Protein AF-A0A2A6CQA8-F1 (afdb_monomer_lite)

Secondary structure (DSSP, 8-state):
-HHHHHHHHHHHHHTT-S-GGG--HHHHHHHHHHHT-SS----GGGS-TTTSS-HHHHHHHHHH-HHHHHHHHHHHHHHHHHHTT--S----S-TTSSSTTS---HHHHHHHHHHHH--SS----SEEEEEE-GGGGG-TT---PPEEEEEEEEHHHHHHHHHHHHHTT-GGGPEEEEEETTEEEEEEEE-TT-HHHHHHHHHHHHHH-SEEEEEEEEE----S---HHHHHHHHTT-EEEEEEEEEEEE-HHHHHHHHHHHHHTT-SEEEEEEEEE--TTHHHHHHHHHHH-SEEEEEE---SS-TTS-EETTEES--HHHHHHHHHHTT--EEEEE-SS-GGGS-HHHHHHHHHH-TTSEEEE--TTT-----------------------GGG--TTTTS-HHHHHHHHHH-GGGHHHHHHH-HHHHHHHHHHHHH-TT---EEEEEEEE-SSTT-EEEEEEE-GGGHHHHHHHHHHTT-GGG------------------------

Foldseek 3Di:
DVVVVVVVVVVVVVVPDPCPPPDDPVNVVVVLVVQPPDPPDDDPVLDDPLLSDRLVVNLVVCQVFVPVLVVLVVLQPVVVVVVVPPPDDDDPDDPPPSPSSNDPDPSSVVSLLVSLQAQADDQFFAEWEKEFDPPCPVPVPPPFTKIKIKTKGFPRRVSSLCSLCVVLVNNVQWDWDDPDPGIIIIIHIAGLPDVVSLVVLLSVLSSSGQEYEEYEYADEDDPPDDCVVVNQVSNQNHAYQEYEYAYAEAEPVRLVCVLVSCQRNQYAEYEYAYQEYPDPCNLVSLLSVLQRYQYYEYAHDHNVDDLAFLDDHHDGPDLVLVSVLSSVVHNYQAYEYHDPSHLNVQDPVSVVSNVVRNVRGHYHYPPPVPPPDDDDDDDDDDDDDDDDDDDDDPVPDDPLLVDDLVVLLVVCVVQVVCLVVQLVVDVSSVVSSLVSLPPCPVDPQFPDWDWDCDPPNVDIDIDTHGPPSNVVSVCSNCVVVVNNVVDDDDDDDDDDDDDDDDDDDDDDDD

pLDDT: mean 76.75, std 21.61, range [23.52, 98.44]

Organism: Pristionchus pacificus (NCBI:txid54126)

Structure (mmCIF, N/CA/C/O backbone):
data_AF-A0A2A6CQA8-F1
#
_entry.id   AF-A0A2A6CQA8-F1
#
loop_
_atom_site.group_PDB
_atom_site.id
_atom_site.type_symbol
_atom_site.label_atom_id
_atom_site.label_alt_id
_atom_site.label_comp_id
_atom_site.label_asym_id
_atom_site.label_entity_id
_atom_site.label_seq_id
_atom_site.pdbx_PDB_ins_code
_atom_site.Cartn_x
_atom_site.Cartn_y
_atom_site.Cartn_z
_atom_site.occupancy
_atom_site.B_iso_or_equiv
_atom_site.auth_seq_id
_atom_site.auth_comp_id
_atom_site.auth_asym_id
_atom_site.auth_atom_id
_atom_site.pdbx_PDB_model_num
ATOM 1 N N . MET A 1 1 ? -13.234 -25.924 26.953 1.00 39.94 1 MET A N 1
ATOM 2 C CA . MET A 1 1 ? -13.597 -26.289 25.564 1.00 39.94 1 MET A CA 1
ATOM 3 C C . MET A 1 1 ? -15.051 -26.741 25.477 1.00 39.94 1 MET A C 1
ATOM 5 O O . MET A 1 1 ? -15.710 -26.352 24.525 1.00 39.94 1 MET A O 1
ATOM 9 N N . ASP A 1 2 ? -15.582 -27.436 26.488 1.00 38.88 2 ASP A N 1
ATOM 10 C CA . ASP A 1 2 ? -16.982 -27.899 26.494 1.00 38.88 2 ASP A CA 1
ATOM 11 C C . ASP A 1 2 ? -18.029 -26.767 26.509 1.00 38.88 2 ASP A C 1
ATOM 13 O O . ASP A 1 2 ? -19.050 -26.869 25.833 1.00 38.88 2 ASP A O 1
ATOM 17 N N . GLU A 1 3 ? -17.750 -25.629 27.155 1.00 38.41 3 GLU A N 1
ATOM 18 C CA . GLU A 1 3 ? -18.665 -24.470 27.171 1.00 38.41 3 GLU A CA 1
ATOM 19 C C . GLU A 1 3 ? -18.821 -23.777 25.807 1.00 38.41 3 GLU A C 1
ATOM 21 O O . GLU A 1 3 ? -19.902 -23.293 25.483 1.00 38.41 3 GLU A O 1
ATOM 26 N N . LEU A 1 4 ? -17.778 -23.777 24.969 1.00 36.72 4 LEU A N 1
ATOM 27 C CA . LEU A 1 4 ? -17.841 -23.182 23.628 1.00 36.72 4 LEU A CA 1
ATOM 28 C C . LEU A 1 4 ? -18.684 -24.043 22.674 1.00 36.72 4 LEU A C 1
ATOM 30 O O . LEU A 1 4 ? -19.458 -23.503 21.889 1.00 36.72 4 LEU A O 1
ATOM 34 N N . SER A 1 5 ? -18.629 -25.374 22.816 1.00 42.19 5 SER A N 1
ATOM 35 C CA . SER A 1 5 ? -19.478 -26.297 22.044 1.00 42.19 5 SER A CA 1
ATOM 36 C C . SER A 1 5 ? -20.974 -26.137 22.360 1.00 42.19 5 SER A C 1
ATOM 38 O O . SER A 1 5 ? -21.827 -26.300 21.486 1.00 42.19 5 SER A O 1
ATOM 40 N N . SER A 1 6 ? -21.298 -25.735 23.596 1.00 50.38 6 SER A N 1
ATOM 41 C CA . SER A 1 6 ? -22.670 -25.448 24.018 1.00 50.38 6 SER A CA 1
ATOM 42 C C . SER A 1 6 ? -23.219 -24.161 23.398 1.00 50.38 6 SER A C 1
ATOM 44 O O . SER A 1 6 ? -24.429 -24.061 23.205 1.00 50.38 6 SER A O 1
ATOM 46 N N . ILE A 1 7 ? -22.359 -23.184 23.097 1.00 44.69 7 ILE A N 1
ATOM 47 C CA . ILE A 1 7 ? -22.753 -21.896 22.513 1.00 44.69 7 ILE A CA 1
ATOM 48 C C . ILE A 1 7 ? -23.014 -22.049 21.008 1.00 44.69 7 ILE A C 1
ATOM 50 O O . ILE A 1 7 ? -24.031 -21.561 20.517 1.00 44.69 7 ILE A O 1
ATOM 54 N N . ASP A 1 8 ? -22.176 -22.801 20.289 1.00 46.06 8 ASP A N 1
ATOM 55 C CA . ASP A 1 8 ? -22.366 -23.055 18.850 1.00 46.06 8 ASP A CA 1
ATOM 56 C C . ASP A 1 8 ? -23.625 -23.892 18.555 1.00 46.06 8 ASP A C 1
ATOM 58 O O . ASP A 1 8 ? -24.357 -23.612 17.602 1.00 46.06 8 ASP A O 1
ATOM 62 N N . SER A 1 9 ? -23.939 -24.862 19.421 1.00 52.47 9 SER A N 1
ATOM 63 C CA . SER A 1 9 ? -25.196 -25.630 19.381 1.00 52.47 9 SER A CA 1
ATOM 64 C C . SER A 1 9 ? -26.436 -24.731 19.539 1.00 52.47 9 SER A C 1
ATOM 66 O O . SER A 1 9 ? -27.427 -24.882 18.822 1.00 52.47 9 SER A O 1
ATOM 68 N N . LEU A 1 10 ? -26.362 -23.725 20.418 1.00 49.38 10 LEU A N 1
ATOM 69 C CA . LEU A 1 10 ? -27.436 -22.750 20.638 1.00 49.38 10 LEU A CA 1
ATOM 70 C C . LEU A 1 10 ? -27.612 -21.790 19.452 1.00 49.38 10 LEU A C 1
ATOM 72 O O . LEU A 1 10 ? -28.743 -21.473 19.084 1.00 49.38 10 LEU A O 1
ATOM 76 N N . PHE A 1 11 ? -26.525 -21.370 18.801 1.00 46.81 11 PHE A N 1
ATOM 77 C CA . PHE A 1 11 ? -26.612 -20.568 17.575 1.00 46.81 11 PHE A CA 1
ATOM 78 C C . PHE A 1 11 ? -27.199 -21.356 16.397 1.00 46.81 11 PHE A C 1
ATOM 80 O O . PHE A 1 11 ? -27.962 -20.791 15.611 1.00 46.81 11 PHE A O 1
ATOM 87 N N . GLN A 1 12 ? -26.929 -22.662 16.305 1.00 50.53 12 GLN A N 1
ATOM 88 C CA . GLN A 1 12 ? -27.615 -23.537 15.349 1.00 50.53 12 GLN A CA 1
ATOM 89 C C . GLN A 1 12 ? -29.117 -23.646 15.635 1.00 50.53 12 GLN A C 1
ATOM 91 O O . GLN A 1 12 ? -29.908 -23.605 14.698 1.00 50.53 12 GLN A O 1
ATOM 96 N N . GLN A 1 13 ? -29.536 -23.706 16.901 1.00 48.47 13 GLN A N 1
ATOM 97 C CA . GLN A 1 13 ? -30.962 -23.712 17.257 1.00 48.47 13 GLN A CA 1
ATOM 98 C C . GLN A 1 13 ? -31.661 -22.380 16.931 1.00 48.47 13 GLN A C 1
ATOM 100 O O . GLN A 1 13 ? -32.796 -22.383 16.457 1.00 48.47 13 GLN A O 1
ATOM 105 N N . LEU A 1 14 ? -30.972 -21.247 17.103 1.00 42.44 14 LEU A N 1
ATOM 106 C CA . LEU A 1 14 ? -31.473 -19.916 16.730 1.00 42.44 14 LEU A CA 1
ATOM 107 C C . LEU A 1 14 ? -31.552 -19.707 15.208 1.00 42.44 14 LEU A C 1
ATOM 109 O O . LEU A 1 14 ? -32.386 -18.940 14.740 1.00 42.44 14 LEU A O 1
ATOM 113 N N . SER A 1 15 ? -30.719 -20.405 14.433 1.00 42.31 15 SER A N 1
ATOM 114 C CA . SER A 1 15 ? -30.709 -20.361 12.964 1.00 42.31 15 SER A CA 1
ATOM 115 C C . SER A 1 15 ? -31.852 -21.148 12.305 1.00 42.31 15 SER A C 1
ATOM 117 O O . SER A 1 15 ? -32.034 -21.025 11.095 1.00 42.31 15 SER A O 1
ATOM 119 N N . ILE A 1 16 ? -32.568 -21.993 13.053 1.00 40.50 16 ILE A N 1
ATOM 120 C CA . ILE A 1 16 ? -33.542 -22.954 12.501 1.00 40.50 16 ILE A CA 1
ATOM 121 C C . ILE A 1 16 ? -34.999 -22.539 12.800 1.00 40.50 16 ILE A C 1
ATOM 123 O O . ILE A 1 16 ? -35.928 -23.092 12.218 1.00 40.50 16 ILE A O 1
ATOM 127 N N . SER A 1 17 ? -35.230 -21.544 13.663 1.00 38.62 17 SER A N 1
ATOM 128 C CA . SER A 1 17 ? -36.579 -21.133 14.075 1.00 38.62 17 SER A CA 1
ATOM 129 C C . SER A 1 17 ? -36.979 -19.775 13.490 1.00 38.62 17 SER A C 1
ATOM 131 O O . SER A 1 17 ? -36.553 -18.738 13.993 1.00 38.62 17 SER A O 1
ATOM 133 N N . ASP A 1 18 ? -37.875 -19.779 12.498 1.00 37.19 18 ASP A N 1
ATOM 134 C CA . ASP A 1 18 ? -38.498 -18.571 11.919 1.00 37.19 18 ASP A CA 1
ATOM 135 C C . ASP A 1 18 ? -39.481 -17.854 12.876 1.00 37.19 18 ASP A C 1
ATOM 137 O O . ASP A 1 18 ? -39.986 -16.776 12.565 1.00 37.19 18 ASP A O 1
ATOM 141 N N . ASP A 1 19 ? -39.737 -18.408 14.067 1.00 45.69 19 ASP A N 1
ATOM 142 C CA . ASP A 1 19 ? -40.666 -17.853 15.058 1.00 45.69 19 ASP A CA 1
ATOM 143 C C . ASP A 1 19 ? -39.924 -17.229 16.255 1.00 45.69 19 ASP A C 1
ATOM 145 O O . ASP A 1 19 ? -39.766 -17.821 17.324 1.00 45.69 19 ASP A O 1
ATOM 149 N N . VAL A 1 20 ? -39.485 -15.978 16.091 1.00 43.28 20 VAL A N 1
ATOM 150 C CA . VAL A 1 20 ? -38.822 -15.175 17.146 1.00 43.28 20 VAL A CA 1
ATOM 151 C C . VAL A 1 20 ? -39.766 -14.859 18.325 1.00 43.28 20 VAL A C 1
ATOM 153 O O . VAL A 1 20 ? -39.314 -14.543 19.422 1.00 43.28 20 VAL A O 1
ATOM 156 N N . ASN A 1 21 ? -41.081 -15.022 18.155 1.00 42.75 21 ASN A N 1
ATOM 157 C CA . ASN A 1 21 ? -42.092 -14.676 19.163 1.00 42.75 21 ASN A CA 1
ATOM 158 C C . ASN A 1 21 ? -42.385 -15.778 20.205 1.00 42.75 21 ASN A C 1
ATOM 160 O O . ASN A 1 21 ? -43.303 -15.617 21.007 1.00 42.75 21 ASN A O 1
ATOM 164 N N . ARG A 1 22 ? -41.649 -16.901 20.208 1.00 43.47 22 ARG A N 1
ATOM 165 C CA . ARG A 1 22 ? -41.898 -18.039 21.123 1.00 43.47 22 ARG A CA 1
ATOM 166 C C . ARG A 1 22 ? -40.925 -18.187 22.292 1.00 43.47 22 ARG A C 1
ATOM 168 O O . ARG A 1 22 ? -41.110 -19.093 23.104 1.00 43.47 22 ARG A O 1
ATOM 175 N N . PHE A 1 23 ? -39.919 -17.331 22.418 1.00 47.62 23 PHE A N 1
ATOM 176 C CA . PHE A 1 23 ? -39.015 -17.409 23.565 1.00 47.62 23 PHE A CA 1
ATOM 177 C C . PHE A 1 23 ? -39.698 -16.851 24.818 1.00 47.62 23 PHE A C 1
ATOM 179 O O . PHE A 1 23 ? -40.187 -15.722 24.815 1.00 47.62 23 PHE A O 1
ATOM 186 N N . SER A 1 24 ? -39.752 -17.648 25.891 1.00 60.66 24 SER A N 1
ATOM 187 C CA . SER A 1 24 ? -40.191 -17.145 27.196 1.00 60.66 24 SER A CA 1
ATOM 188 C C . SER A 1 24 ? -39.195 -16.100 27.704 1.00 60.66 24 SER A C 1
ATOM 190 O O . SER A 1 24 ? -37.995 -16.219 27.432 1.00 60.66 24 SER A O 1
ATOM 192 N N . SER A 1 25 ? -39.677 -15.105 28.462 1.00 49.56 25 SER A N 1
ATOM 193 C CA . SER A 1 25 ? -38.822 -14.122 29.158 1.00 49.56 25 SER A CA 1
ATOM 194 C C . SER A 1 25 ? -37.666 -14.825 29.870 1.00 49.56 25 SER A C 1
ATOM 196 O O . SER A 1 25 ? -36.510 -14.489 29.647 1.00 49.56 25 SER A O 1
ATOM 198 N N . ASP A 1 26 ? -37.964 -15.926 30.563 1.00 55.84 26 ASP A N 1
ATOM 199 C CA . ASP A 1 26 ? -36.995 -16.721 31.323 1.00 55.84 26 ASP A CA 1
ATOM 200 C C . ASP A 1 26 ? -35.850 -17.299 30.477 1.00 55.84 26 ASP A C 1
ATOM 202 O O . ASP A 1 26 ? -34.753 -17.535 30.986 1.00 55.84 26 ASP A O 1
ATOM 206 N N . THR A 1 27 ? -36.082 -17.553 29.185 1.00 60.22 27 THR A N 1
ATOM 207 C CA . THR A 1 27 ? -35.050 -18.073 28.275 1.00 60.22 27 THR A CA 1
ATOM 208 C C . THR A 1 27 ? -34.099 -16.960 27.854 1.00 60.22 27 THR A C 1
ATOM 210 O O . THR A 1 27 ? -32.887 -17.167 27.826 1.00 60.22 27 THR A O 1
ATOM 213 N N . VAL A 1 28 ? -34.640 -15.771 27.576 1.00 52.31 28 VAL A N 1
ATOM 214 C CA . VAL A 1 28 ? -33.863 -14.564 27.260 1.00 52.31 28 VAL A CA 1
ATOM 215 C C . VAL A 1 28 ? -33.083 -14.100 28.491 1.00 52.31 28 VAL A C 1
ATOM 217 O O . VAL A 1 28 ? -31.894 -13.802 28.382 1.00 52.31 28 VAL A O 1
ATOM 220 N N . ASP A 1 29 ? -33.708 -14.144 29.666 1.00 51.31 29 ASP A N 1
ATOM 221 C CA . ASP A 1 29 ? -33.106 -13.768 30.943 1.00 51.31 29 ASP A CA 1
ATOM 222 C C . ASP A 1 29 ? -31.978 -14.734 31.342 1.00 51.31 29 ASP A C 1
ATOM 224 O O . ASP A 1 29 ? -30.896 -14.289 31.721 1.00 51.31 29 ASP A O 1
ATOM 228 N N . ASN A 1 30 ? -32.147 -16.048 31.139 1.00 53.75 30 ASN A N 1
ATOM 229 C CA . ASN A 1 30 ? -31.062 -17.022 31.325 1.00 53.75 30 ASN A CA 1
ATOM 230 C C . ASN A 1 30 ? -29.907 -16.835 30.328 1.00 53.75 30 ASN A C 1
ATOM 232 O O . ASN A 1 30 ? -28.746 -17.065 30.676 1.00 53.75 30 ASN A O 1
ATOM 236 N N . LEU A 1 31 ? -30.195 -16.432 29.086 1.00 48.69 31 LEU A N 1
ATOM 237 C CA . LEU A 1 31 ? -29.171 -16.169 28.069 1.00 48.69 31 LEU A CA 1
ATOM 238 C C . LEU A 1 31 ? -28.366 -14.913 28.415 1.00 48.69 31 LEU A C 1
ATOM 240 O O . LEU A 1 31 ? -27.138 -14.927 28.346 1.00 48.69 31 LEU A O 1
ATOM 244 N N . LEU A 1 32 ? -29.049 -13.857 28.861 1.00 46.47 32 LEU A N 1
ATOM 245 C CA . LEU A 1 32 ? -28.427 -12.638 29.369 1.00 46.47 32 LEU A CA 1
ATOM 246 C C . LEU A 1 32 ? -27.591 -12.926 30.617 1.00 46.47 32 LEU A C 1
ATOM 248 O O . LEU A 1 32 ? -26.454 -12.465 30.694 1.00 46.47 32 LEU A O 1
ATOM 252 N N . GLN A 1 33 ? -28.089 -13.746 31.545 1.00 49.69 33 GLN A N 1
ATOM 253 C CA . GLN A 1 33 ? -27.379 -14.136 32.766 1.00 49.69 33 GLN A CA 1
ATOM 254 C C . GLN A 1 33 ? -26.120 -14.969 32.475 1.00 49.69 33 GLN A C 1
ATOM 256 O O . GLN A 1 33 ? -25.087 -14.771 33.109 1.00 49.69 33 GLN A O 1
ATOM 261 N N . LYS A 1 34 ? -26.158 -15.850 31.464 1.00 52.88 34 LYS A N 1
ATOM 262 C CA . LYS A 1 34 ? -24.982 -16.623 31.023 1.00 52.88 34 LYS A CA 1
ATOM 263 C C . LYS A 1 34 ? -23.966 -15.787 30.237 1.00 52.88 34 LYS A C 1
ATOM 265 O O . LYS A 1 34 ? -22.772 -16.052 30.328 1.00 52.88 34 LYS A O 1
ATOM 270 N N . LEU A 1 35 ? -24.406 -14.764 29.501 1.00 44.44 35 LEU A N 1
ATOM 271 C CA . LEU A 1 35 ? -23.527 -13.840 28.765 1.00 44.44 35 LEU A CA 1
ATOM 272 C C . LEU A 1 35 ? -22.898 -12.745 29.652 1.00 44.44 35 LEU A C 1
ATOM 274 O O . LEU A 1 35 ? -21.938 -12.096 29.231 1.00 44.44 35 LEU A O 1
ATOM 278 N N . THR A 1 36 ? -23.414 -12.534 30.868 1.00 49.41 36 THR A N 1
ATOM 279 C CA . THR A 1 36 ? -22.987 -11.483 31.816 1.00 49.41 36 THR A CA 1
ATOM 280 C C . THR A 1 36 ? -22.108 -11.986 32.964 1.00 49.41 36 THR A C 1
ATOM 282 O O . THR A 1 36 ? -21.935 -11.272 33.947 1.00 49.41 36 THR A O 1
ATOM 285 N N . LEU A 1 37 ? -21.489 -13.167 32.845 1.00 41.88 37 LEU A N 1
ATOM 286 C CA . LEU A 1 37 ? -20.603 -13.725 33.876 1.00 41.88 37 LEU A CA 1
ATOM 287 C C . LEU A 1 37 ? -19.287 -12.928 34.020 1.00 41.88 37 LEU A C 1
ATOM 289 O O . LEU A 1 37 ? -18.235 -13.270 33.485 1.00 41.88 37 LEU A O 1
ATOM 293 N N . SER A 1 38 ? -19.379 -11.831 34.767 1.00 48.16 38 SER A N 1
ATOM 294 C CA . SER A 1 38 ? -18.327 -11.147 35.513 1.00 48.16 38 SER A CA 1
ATOM 295 C C . SER A 1 38 ? -18.998 -10.599 36.777 1.00 48.16 38 SER A C 1
ATOM 297 O O . SER A 1 38 ? -19.994 -9.889 36.672 1.00 48.16 38 SER A O 1
ATOM 299 N N . ASP A 1 39 ? -18.466 -10.954 37.950 1.00 42.34 39 ASP A N 1
ATOM 300 C CA . ASP A 1 39 ? -19.072 -10.860 39.297 1.00 42.34 39 ASP A CA 1
ATOM 301 C C . ASP A 1 39 ? -19.527 -9.465 39.803 1.00 42.34 39 ASP A C 1
ATOM 303 O O . ASP A 1 39 ? -19.935 -9.329 40.952 1.00 42.34 39 ASP A O 1
ATOM 307 N N . ASP A 1 40 ? -19.533 -8.427 38.966 1.00 48.75 40 ASP A N 1
ATOM 308 C CA . ASP A 1 40 ? -20.084 -7.101 39.279 1.00 48.75 40 ASP A CA 1
ATOM 309 C C . ASP A 1 40 ? -21.430 -6.905 38.552 1.00 48.75 40 ASP A C 1
ATOM 311 O O . ASP A 1 40 ? -21.583 -6.042 37.678 1.00 48.75 40 ASP A O 1
ATOM 315 N N . VAL A 1 41 ? -22.430 -7.732 38.877 1.00 48.28 41 VAL A N 1
ATOM 316 C CA . VAL A 1 41 ? -23.759 -7.640 38.252 1.00 48.28 41 VAL A CA 1
ATOM 317 C C . VAL A 1 41 ? -24.485 -6.398 38.771 1.00 48.28 41 VAL A C 1
ATOM 319 O O . VAL A 1 41 ? -25.086 -6.379 39.844 1.00 48.28 41 VAL A O 1
ATOM 322 N N . ARG A 1 42 ? -24.423 -5.327 37.978 1.00 59.00 42 ARG A N 1
ATOM 323 C CA . ARG A 1 42 ? -25.397 -4.234 38.032 1.00 59.00 42 ARG A CA 1
ATOM 324 C C . ARG A 1 42 ? -26.755 -4.758 37.580 1.00 59.00 42 ARG A C 1
ATOM 326 O O . ARG A 1 42 ? -26.820 -5.602 36.693 1.00 59.00 42 ARG A O 1
ATOM 333 N N . ASP A 1 43 ? -27.820 -4.188 38.135 1.00 74.75 43 ASP A N 1
ATOM 334 C CA . ASP A 1 43 ? -29.176 -4.326 37.604 1.00 74.75 43 ASP A CA 1
ATOM 335 C C . ASP A 1 43 ? -29.157 -4.101 36.070 1.00 74.75 43 ASP A C 1
ATOM 337 O O . ASP A 1 43 ? -28.719 -3.026 35.638 1.00 74.75 43 ASP A O 1
ATOM 341 N N . PRO A 1 44 ? -29.572 -5.081 35.240 1.00 69.44 44 PRO A N 1
ATOM 342 C CA . PRO A 1 44 ? -29.566 -4.977 33.778 1.00 69.44 44 PRO A CA 1
ATOM 343 C C . PRO A 1 44 ? -30.312 -3.748 33.256 1.00 69.44 44 PRO A C 1
ATOM 345 O O . PRO A 1 44 ? -29.947 -3.200 32.217 1.00 69.44 44 PRO A O 1
ATOM 348 N N . SER A 1 45 ? -31.306 -3.264 34.006 1.00 74.19 45 SER A N 1
ATOM 349 C CA . SER A 1 45 ? -32.059 -2.052 33.671 1.00 74.19 45 SER A CA 1
ATOM 350 C C . SER A 1 45 ? -31.222 -0.765 33.745 1.00 74.19 45 SER A C 1
ATOM 352 O O . SER A 1 45 ? -31.615 0.263 33.195 1.00 74.19 45 SER A O 1
ATOM 354 N N . SER A 1 46 ? -30.048 -0.816 34.385 1.00 75.00 46 SER A N 1
ATOM 355 C CA . SER A 1 46 ? -29.095 0.297 34.480 1.00 75.00 46 SER A CA 1
ATOM 356 C C . SER A 1 4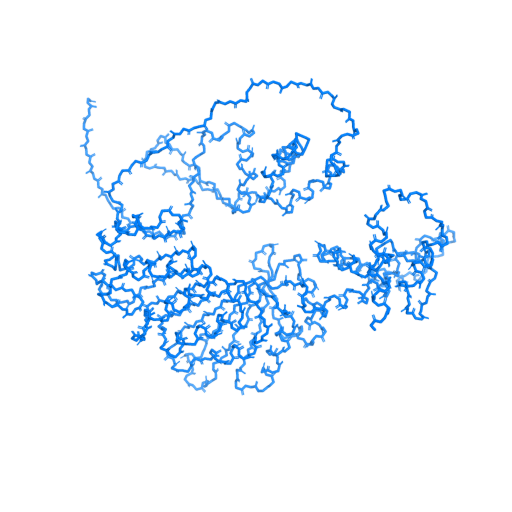6 ? -28.061 0.336 33.348 1.00 75.00 46 SER A C 1
ATOM 358 O O . SER A 1 46 ? -27.280 1.290 33.267 1.00 75.00 46 SER A O 1
ATOM 360 N N . LEU A 1 47 ? -28.021 -0.691 32.492 1.00 72.81 47 LEU A N 1
ATOM 361 C CA . LEU A 1 47 ? -27.120 -0.749 31.344 1.00 72.81 47 LEU A CA 1
ATOM 362 C C . LEU A 1 47 ? -27.697 0.047 30.175 1.00 72.81 47 LEU A C 1
ATOM 364 O O . LEU A 1 47 ? -28.903 0.064 29.929 1.00 72.81 47 LEU A O 1
ATOM 368 N N . SER A 1 48 ? -26.825 0.706 29.415 1.00 74.00 48 SER A N 1
ATOM 369 C CA . SER A 1 48 ? -27.267 1.332 28.169 1.00 74.00 48 SER A CA 1
ATOM 370 C C . SER A 1 48 ? -27.604 0.258 27.118 1.00 74.00 48 SER A C 1
ATOM 372 O O . SER A 1 48 ? -27.017 -0.824 27.142 1.00 74.00 48 SER A O 1
ATOM 374 N N . PRO A 1 49 ? -28.488 0.526 26.136 1.00 75.25 49 PRO A N 1
ATOM 375 C CA . PRO A 1 49 ? -28.844 -0.468 25.118 1.00 75.25 49 PRO A CA 1
ATOM 376 C C . PRO A 1 49 ? -27.646 -1.062 24.363 1.00 75.25 49 PRO A C 1
ATOM 378 O O . PRO A 1 49 ? -27.688 -2.217 23.957 1.00 75.25 49 PRO A O 1
ATOM 381 N N . ILE A 1 50 ? -26.553 -0.300 24.206 1.00 73.19 50 ILE A N 1
ATOM 382 C CA . ILE A 1 50 ? -25.328 -0.796 23.563 1.00 73.19 50 ILE A CA 1
ATOM 383 C C . ILE A 1 50 ? -24.532 -1.762 24.455 1.00 73.19 50 ILE A C 1
ATOM 385 O O . ILE A 1 50 ? -23.804 -2.603 23.946 1.00 73.19 50 ILE A O 1
ATOM 389 N N . GLU A 1 51 ? -24.664 -1.658 25.776 1.00 78.38 51 GLU A N 1
ATOM 390 C CA . GLU A 1 51 ? -24.007 -2.538 26.753 1.00 78.38 51 GLU A CA 1
ATOM 391 C C . GLU A 1 51 ? -24.728 -3.868 26.938 1.00 78.38 51 GLU A C 1
ATOM 393 O O . GLU A 1 51 ? -24.115 -4.825 27.404 1.00 78.38 51 GLU A O 1
ATOM 398 N N . LEU A 1 52 ? -26.003 -3.922 26.554 1.00 80.50 52 LEU A N 1
ATOM 399 C CA . LEU A 1 52 ? -26.783 -5.155 26.505 1.00 80.50 52 LEU A CA 1
ATOM 400 C C . LEU A 1 52 ? -26.407 -6.031 25.303 1.00 80.50 52 LEU A C 1
ATOM 402 O O . LEU A 1 52 ? -26.756 -7.210 25.272 1.00 80.50 52 LEU A O 1
ATOM 406 N N . PHE A 1 53 ? -25.699 -5.487 24.307 1.00 79.12 53 PHE A N 1
ATOM 407 C CA . PHE A 1 53 ? -25.254 -6.295 23.181 1.00 79.12 53 PHE A CA 1
ATOM 408 C C . PHE A 1 53 ? -24.172 -7.293 23.603 1.00 79.12 53 PHE A C 1
ATOM 410 O O . PHE A 1 53 ? -23.263 -6.935 24.362 1.00 79.12 53 PHE A O 1
ATOM 417 N N . PRO A 1 54 ? -24.176 -8.506 23.014 1.00 87.50 54 PRO A N 1
ATOM 418 C CA . PRO A 1 54 ? -23.036 -9.405 23.091 1.00 87.50 54 PRO A CA 1
ATOM 419 C C . PRO A 1 54 ? -21.740 -8.668 22.746 1.00 87.50 54 PRO A C 1
ATOM 421 O O . PRO A 1 54 ? -21.721 -7.747 21.917 1.00 87.50 54 PRO A O 1
ATOM 424 N N . ARG A 1 55 ? -20.648 -9.073 23.391 1.00 83.19 55 ARG A N 1
ATOM 425 C CA . ARG A 1 55 ? -19.322 -8.459 23.249 1.00 83.19 55 ARG A CA 1
ATOM 426 C C . ARG A 1 55 ? -18.937 -8.259 21.785 1.00 83.19 55 ARG A C 1
ATOM 428 O O . ARG A 1 55 ? -18.517 -7.173 21.395 1.00 83.19 55 ARG A O 1
ATOM 435 N N . GLU A 1 56 ? -19.114 -9.291 20.977 1.00 81.50 56 GLU A N 1
ATOM 436 C CA . GLU A 1 56 ? -18.715 -9.350 19.575 1.00 81.50 56 GLU A CA 1
ATOM 437 C C . GLU A 1 56 ? -19.535 -8.366 18.732 1.00 81.50 56 GLU A C 1
ATOM 439 O O . GLU A 1 56 ? -19.013 -7.723 17.819 1.00 81.50 56 GLU A O 1
ATOM 444 N N . LEU A 1 57 ? -20.820 -8.201 19.060 1.00 76.81 57 LEU A N 1
ATOM 445 C CA . LEU A 1 57 ? -21.693 -7.242 18.389 1.00 76.81 57 LEU A CA 1
ATOM 446 C C . LEU A 1 57 ? -21.347 -5.808 18.797 1.00 76.81 57 LEU A C 1
ATOM 448 O O . LEU A 1 57 ? -21.220 -4.941 17.931 1.00 76.81 57 LEU A O 1
ATOM 452 N N . SER A 1 58 ? -21.101 -5.579 20.089 1.00 80.44 58 SER A N 1
ATOM 453 C CA . SER A 1 58 ? -20.583 -4.303 20.591 1.00 80.44 58 SER A CA 1
ATOM 454 C C . SER A 1 58 ? -19.306 -3.910 19.850 1.00 80.44 58 SER A C 1
ATOM 456 O O . SER A 1 58 ? -19.176 -2.784 19.377 1.00 80.44 58 SER A O 1
ATOM 458 N N . TRP A 1 59 ? -18.380 -4.850 19.666 1.00 83.88 59 TRP A N 1
ATOM 459 C CA . TRP A 1 59 ? -17.145 -4.622 18.925 1.00 83.88 59 TRP A CA 1
ATOM 460 C C . TRP A 1 59 ? -17.373 -4.262 17.463 1.00 83.88 59 TRP A C 1
ATOM 462 O O . TRP A 1 59 ? -16.785 -3.290 16.993 1.00 83.88 59 TRP A O 1
ATOM 472 N N . LYS A 1 60 ? -18.256 -4.975 16.757 1.00 79.88 60 LYS A N 1
ATOM 473 C CA . LYS A 1 60 ? -18.619 -4.629 15.373 1.00 79.88 60 LYS A CA 1
ATOM 474 C C . LYS A 1 60 ? -19.203 -3.219 15.273 1.00 79.88 60 LYS A C 1
ATOM 476 O O . LYS A 1 60 ? -18.842 -2.477 14.363 1.00 79.88 60 LYS A O 1
ATOM 481 N N . ILE A 1 61 ? -20.040 -2.814 16.230 1.00 79.62 61 ILE A N 1
ATOM 482 C CA . ILE A 1 61 ? -20.595 -1.453 16.283 1.00 79.62 61 ILE A CA 1
ATOM 483 C C . ILE A 1 61 ? -19.477 -0.420 16.491 1.00 79.62 61 ILE A C 1
ATOM 485 O O . ILE A 1 61 ? -19.420 0.581 15.775 1.00 79.62 61 ILE A O 1
ATOM 489 N N . ILE A 1 62 ? -18.551 -0.674 17.422 1.00 80.56 62 ILE A N 1
ATOM 490 C CA . ILE A 1 62 ? -17.414 0.222 17.686 1.00 80.56 62 ILE A CA 1
ATOM 491 C C . ILE A 1 62 ? -16.488 0.323 16.468 1.00 80.56 62 ILE A C 1
ATOM 493 O O . ILE A 1 62 ? -16.028 1.415 16.141 1.00 80.56 62 ILE A O 1
ATOM 497 N N . GLN A 1 63 ? -16.239 -0.787 15.773 1.00 77.50 63 GLN A N 1
ATOM 498 C CA . GLN A 1 63 ? -15.463 -0.813 14.531 1.00 77.50 63 GLN A CA 1
ATOM 499 C C . GLN A 1 63 ? -16.118 0.020 13.429 1.00 77.50 63 GLN A C 1
ATOM 501 O O . GLN A 1 63 ? -15.420 0.709 12.683 1.00 77.50 63 GLN A O 1
ATOM 506 N N . PHE A 1 64 ? -17.447 -0.034 13.335 1.00 77.38 64 PHE A N 1
ATOM 507 C CA . PHE A 1 64 ? -18.203 0.678 12.314 1.00 77.38 64 PHE A CA 1
ATOM 508 C C . PHE A 1 64 ? -18.267 2.187 12.584 1.00 77.38 64 PHE A C 1
ATOM 510 O O . PHE A 1 64 ? -18.202 2.983 11.647 1.00 77.38 64 PHE A O 1
ATOM 517 N N . VAL A 1 65 ? -18.341 2.602 13.859 1.00 80.25 65 VAL A N 1
ATOM 518 C CA . VAL A 1 65 ? -18.473 4.022 14.239 1.00 80.25 65 VAL A CA 1
ATOM 519 C C . VAL A 1 65 ? -17.540 4.422 15.399 1.00 80.25 65 VAL A C 1
ATOM 521 O O . VAL A 1 65 ? -18.009 4.819 16.473 1.00 80.25 65 VAL A O 1
ATOM 524 N N . PRO A 1 66 ? -16.205 4.399 15.212 1.00 72.19 66 PRO A N 1
ATOM 525 C CA . PRO A 1 66 ? -15.266 4.583 16.322 1.00 72.19 66 PRO A CA 1
ATOM 526 C C . PRO A 1 66 ? -15.362 5.982 16.946 1.00 72.19 66 PRO A C 1
ATOM 528 O O . PRO A 1 66 ? -15.242 6.134 18.162 1.00 72.19 66 PRO A O 1
ATOM 531 N N . GLU A 1 67 ? -15.642 7.008 16.131 1.00 70.75 67 GLU A N 1
ATOM 532 C CA . GLU A 1 67 ? -15.857 8.381 16.604 1.00 70.75 67 GLU A CA 1
ATOM 533 C C . GLU A 1 67 ? -17.090 8.512 17.505 1.00 70.75 67 GLU A C 1
ATOM 535 O O . GLU A 1 67 ? -17.021 9.185 18.531 1.00 70.75 67 GLU A O 1
ATOM 540 N N . ALA A 1 68 ? -18.212 7.864 17.166 1.00 70.06 68 ALA A N 1
ATOM 541 C CA . ALA A 1 68 ? -19.430 7.950 17.976 1.00 70.06 68 ALA A CA 1
ATOM 542 C C . ALA A 1 68 ? -19.218 7.302 19.344 1.00 70.06 68 ALA A C 1
ATOM 544 O O . ALA A 1 68 ? -19.572 7.882 20.367 1.00 70.06 68 ALA A O 1
ATOM 545 N N . VAL A 1 69 ? -18.551 6.150 19.378 1.00 64.69 69 VAL A N 1
ATOM 546 C CA . VAL A 1 69 ? -18.246 5.450 20.629 1.00 64.69 69 VAL A CA 1
ATOM 547 C C . VAL A 1 69 ? -17.241 6.231 21.475 1.00 64.69 69 VAL A C 1
ATOM 549 O O . VAL A 1 69 ? -17.378 6.326 22.698 1.00 64.69 69 VAL A O 1
ATOM 552 N N . PHE A 1 70 ? -16.259 6.875 20.848 1.00 62.47 70 PHE A N 1
ATOM 553 C CA . PHE A 1 70 ? -15.357 7.757 21.576 1.00 62.47 70 PHE A CA 1
ATOM 554 C C . PHE A 1 70 ? -16.069 9.010 22.108 1.00 62.47 70 PHE A C 1
ATOM 556 O O . PHE A 1 70 ? -15.788 9.461 23.219 1.00 62.47 70 PHE A O 1
ATOM 563 N N . ASN A 1 71 ? -17.035 9.554 21.369 1.00 64.69 71 ASN A N 1
ATOM 564 C CA . ASN A 1 71 ? -17.861 10.658 21.850 1.00 64.69 71 ASN A CA 1
ATOM 565 C C . ASN A 1 71 ? -18.751 10.234 23.021 1.00 64.69 71 ASN A C 1
ATOM 567 O O . ASN A 1 71 ? -18.843 10.992 23.987 1.00 64.69 71 ASN A O 1
ATOM 571 N N . LEU A 1 72 ? -19.299 9.011 23.009 1.00 60.56 72 LEU A N 1
ATOM 572 C CA . LEU A 1 72 ? -19.995 8.443 24.169 1.00 60.56 72 LEU A CA 1
ATOM 573 C C . LEU A 1 72 ? -19.080 8.475 25.406 1.00 60.56 72 LEU A C 1
ATOM 575 O O . LEU A 1 72 ? -19.495 8.954 26.460 1.00 60.56 72 LEU A O 1
ATOM 579 N N . ARG A 1 73 ? -17.793 8.120 25.271 1.00 60.59 73 ARG A N 1
ATOM 580 C CA . ARG A 1 73 ? -16.794 8.227 26.358 1.00 60.59 73 ARG A CA 1
ATOM 581 C C . ARG A 1 73 ? -16.593 9.664 26.870 1.00 60.59 73 ARG A C 1
ATOM 583 O O . ARG A 1 73 ? -16.427 9.854 28.076 1.00 60.59 73 ARG A O 1
ATOM 590 N N . LEU A 1 74 ? -16.575 10.671 25.991 1.00 50.12 74 LEU A N 1
ATOM 591 C CA . LEU A 1 74 ? -16.280 12.068 26.355 1.00 50.12 74 LEU A CA 1
ATOM 592 C C . LEU A 1 74 ? -17.403 12.764 27.138 1.00 50.12 74 LEU A C 1
ATOM 594 O O . LEU A 1 74 ? -17.112 13.684 27.910 1.00 50.12 74 LEU A O 1
ATOM 598 N N . VAL A 1 75 ? -18.653 12.308 27.013 1.00 53.31 75 VAL A N 1
ATOM 599 C CA . VAL A 1 75 ? -19.801 12.858 27.765 1.00 53.31 75 VAL A CA 1
ATOM 600 C C . VAL A 1 75 ? -19.565 12.799 29.288 1.00 53.31 75 VAL A C 1
ATOM 602 O O . VAL A 1 75 ? -19.969 13.705 30.016 1.00 53.31 75 VAL A O 1
ATOM 605 N N . LYS A 1 76 ? -18.775 11.828 29.773 1.00 44.59 76 LYS A N 1
ATOM 606 C CA . LYS A 1 76 ? -18.403 11.665 31.192 1.00 44.59 76 LYS A CA 1
ATOM 607 C C . LYS A 1 76 ? -17.584 12.825 31.780 1.00 44.59 76 LYS A C 1
ATOM 609 O O . LYS A 1 76 ? -17.743 13.178 32.951 1.00 44.59 76 LYS A O 1
ATOM 614 N N . VAL A 1 77 ? -16.665 13.405 31.002 1.00 46.84 77 VAL A N 1
ATOM 615 C CA . VAL A 1 77 ? -15.651 14.337 31.538 1.00 46.84 77 VAL A CA 1
ATOM 616 C C . VAL A 1 77 ? -16.227 15.737 31.751 1.00 46.84 77 VAL A C 1
ATOM 618 O O . VAL A 1 77 ? -15.958 16.356 32.777 1.00 46.84 77 VAL A O 1
ATOM 621 N N . LYS A 1 78 ? -17.074 16.226 30.836 1.00 46.03 78 LYS A N 1
ATOM 622 C CA . LYS A 1 78 ? -17.639 17.583 30.940 1.00 46.03 78 LYS A CA 1
ATOM 623 C C . LYS A 1 78 ? -18.689 17.722 32.047 1.00 46.03 78 LYS A C 1
ATOM 625 O O . LYS A 1 78 ? -18.751 18.767 32.688 1.00 46.03 78 LYS A O 1
ATOM 630 N N . ILE A 1 79 ? -19.476 16.679 32.320 1.00 44.03 79 ILE A N 1
ATOM 631 C CA . ILE A 1 79 ? -20.551 16.756 33.323 1.00 44.03 79 ILE A CA 1
ATOM 632 C C . ILE A 1 79 ? -19.984 16.724 34.755 1.00 44.03 79 ILE A C 1
ATOM 634 O O . ILE A 1 79 ? -20.428 17.485 35.611 1.00 44.03 79 ILE A O 1
ATOM 638 N N . SER A 1 80 ? -18.922 15.947 35.007 1.00 44.22 80 SER A N 1
ATOM 639 C CA . SER A 1 80 ? -18.254 15.916 36.323 1.00 44.22 80 SER A CA 1
ATOM 640 C C . SER A 1 80 ? -17.552 17.233 36.699 1.00 44.22 80 SER A C 1
ATOM 642 O O . SER A 1 80 ? -17.475 17.569 37.883 1.00 44.22 80 SER A O 1
ATOM 644 N N . GLN A 1 81 ? -17.089 18.016 35.715 1.00 45.91 81 GLN A N 1
ATOM 645 C CA . GLN A 1 81 ? -16.576 19.374 35.939 1.00 45.91 81 GLN A CA 1
ATOM 646 C C . GLN A 1 81 ? -17.706 20.365 36.264 1.00 45.91 81 GLN A C 1
ATOM 648 O O . GLN A 1 81 ? -17.550 21.191 37.161 1.00 45.91 81 GLN A O 1
ATOM 653 N N . TYR A 1 82 ? -18.868 20.227 35.618 1.00 45.47 82 TYR A N 1
ATOM 654 C CA . TYR A 1 82 ? -20.051 21.050 35.896 1.00 45.47 82 TYR A CA 1
ATOM 655 C C . TYR A 1 82 ? -20.623 20.818 37.305 1.00 45.47 82 TYR A C 1
ATOM 657 O O . TYR A 1 82 ? -20.959 21.780 37.997 1.00 45.47 82 TYR A O 1
ATOM 665 N N . SER A 1 83 ? -20.665 19.569 37.785 1.00 49.91 83 SER A N 1
ATOM 666 C CA . SER A 1 83 ? -21.149 19.258 39.141 1.00 49.91 83 SER A CA 1
ATOM 667 C C . SER A 1 83 ? -20.251 19.809 40.255 1.00 49.91 83 SER A C 1
ATOM 669 O O . SER A 1 83 ? -20.735 20.069 41.353 1.00 49.91 83 SER A O 1
ATOM 671 N N . ARG A 1 84 ? -18.959 20.061 39.994 1.00 50.97 84 ARG A N 1
ATOM 672 C CA . ARG A 1 84 ? -18.050 20.681 40.979 1.00 50.97 84 ARG A CA 1
ATOM 673 C C . ARG A 1 84 ? -18.189 22.202 41.084 1.00 50.97 84 ARG A C 1
ATOM 675 O O . ARG A 1 84 ? -17.687 22.770 42.048 1.00 50.97 84 ARG A O 1
ATOM 682 N N . HIS A 1 85 ? -18.849 22.865 40.135 1.00 50.50 85 HIS A N 1
ATOM 683 C CA . HIS A 1 85 ? -19.063 24.321 40.158 1.00 50.50 85 HIS A CA 1
ATOM 684 C C . HIS A 1 85 ? -20.481 24.732 40.578 1.00 50.50 85 HIS A C 1
ATOM 686 O O . HIS A 1 85 ? -20.762 25.919 40.701 1.00 50.50 85 HIS A O 1
ATOM 692 N N . LYS A 1 86 ? -21.362 23.773 40.891 1.00 49.25 86 LYS A N 1
ATOM 693 C CA . LYS A 1 86 ? -22.711 24.022 41.425 1.00 49.25 86 LYS A CA 1
ATOM 694 C C . LYS A 1 86 ? -22.781 23.805 42.946 1.00 49.25 86 LYS A C 1
ATOM 696 O O . LYS A 1 86 ? -23.626 23.076 43.449 1.00 49.25 86 LYS A O 1
ATOM 701 N N . LYS A 1 87 ? -21.898 24.456 43.705 1.00 49.69 87 LYS A N 1
ATOM 702 C CA . LYS A 1 87 ? -22.132 24.715 45.137 1.00 49.69 87 LYS A CA 1
ATOM 703 C C . LYS A 1 87 ? -22.794 26.092 45.259 1.00 49.69 87 LYS A C 1
ATOM 705 O O . LYS A 1 87 ? -22.052 27.056 45.363 1.00 49.69 87 LYS A O 1
ATOM 710 N N . SER A 1 88 ? -24.134 26.162 45.191 1.00 46.50 88 SER A N 1
ATOM 711 C CA . SER A 1 88 ? -24.997 27.206 45.822 1.00 46.50 88 SER A CA 1
ATOM 712 C C . SER A 1 88 ? -26.347 27.498 45.130 1.00 46.50 88 SER A C 1
ATOM 714 O O . SER A 1 88 ? -26.889 28.584 45.311 1.00 46.50 88 SER A O 1
ATOM 716 N N . VAL A 1 89 ? -26.954 26.577 44.370 1.00 41.06 89 VAL A N 1
ATOM 717 C CA . VAL A 1 89 ? -28.337 26.806 43.900 1.00 41.06 89 VAL A CA 1
ATOM 718 C C . VAL A 1 89 ? -29.245 25.692 44.391 1.00 41.06 89 VAL A C 1
ATOM 720 O O . VAL A 1 89 ? -29.262 24.592 43.842 1.00 41.06 89 VAL A O 1
ATOM 723 N N . THR A 1 90 ? -29.980 26.002 45.454 1.00 45.25 90 THR A N 1
ATOM 724 C CA . THR A 1 90 ? -31.070 25.207 46.015 1.00 45.25 90 THR A CA 1
ATOM 725 C C . THR A 1 90 ? -32.234 25.232 45.023 1.00 45.25 90 THR A C 1
ATOM 727 O O . THR A 1 90 ? -33.018 26.174 44.998 1.00 45.25 90 THR A O 1
ATOM 730 N N . ILE A 1 91 ? -32.320 24.226 44.153 1.00 40.38 91 ILE A N 1
ATOM 731 C CA . ILE A 1 91 ? -33.532 23.939 43.377 1.00 40.38 91 ILE A CA 1
ATOM 732 C C . ILE A 1 91 ? -34.041 22.598 43.882 1.00 40.38 91 ILE A C 1
ATOM 734 O O . ILE A 1 91 ? -33.555 21.544 43.478 1.00 40.38 91 ILE A O 1
ATOM 738 N N . SER A 1 92 ? -34.996 22.653 44.802 1.00 44.91 92 SER A N 1
ATOM 739 C CA . SER A 1 92 ? -35.833 21.515 45.150 1.00 44.91 92 SER A CA 1
ATOM 740 C C . SER A 1 92 ? -36.688 21.132 43.932 1.00 44.91 92 SER A C 1
ATOM 742 O O . SER A 1 92 ? -37.279 21.995 43.286 1.00 44.91 92 SER A O 1
ATOM 744 N N . ASN A 1 93 ? -36.746 19.826 43.643 1.00 43.44 93 ASN A N 1
ATOM 745 C CA . ASN A 1 93 ? -37.674 19.137 42.724 1.00 43.44 93 ASN A CA 1
ATOM 746 C C . ASN A 1 93 ? -37.250 18.871 41.259 1.00 43.44 93 ASN A C 1
ATOM 748 O O . ASN A 1 93 ? -38.100 18.844 40.375 1.00 43.44 93 ASN A O 1
ATOM 752 N N . SER A 1 94 ? -35.979 18.543 40.978 1.00 40.88 94 SER A N 1
ATOM 753 C CA . SER A 1 94 ? -35.596 17.916 39.683 1.00 40.88 94 SER A CA 1
ATOM 754 C C . SER A 1 94 ? -34.650 16.707 39.804 1.00 40.88 94 SER A C 1
ATOM 756 O O . SER A 1 94 ? -33.835 16.441 38.922 1.00 40.88 94 SER A O 1
ATOM 758 N N . GLU A 1 95 ? -34.740 15.951 40.900 1.00 44.34 95 GLU A N 1
ATOM 759 C CA . GLU A 1 95 ? -33.668 15.032 41.318 1.00 44.34 95 GLU A CA 1
ATOM 760 C C . GLU A 1 95 ? -33.459 13.747 40.496 1.00 44.34 95 GLU A C 1
ATOM 762 O O . GLU A 1 95 ? -32.409 13.136 40.657 1.00 44.34 95 GLU A O 1
ATOM 767 N N . ASN A 1 96 ? -34.322 13.346 39.553 1.00 46.38 96 ASN A N 1
ATOM 768 C CA . ASN A 1 96 ? -34.181 12.003 38.951 1.00 46.38 96 ASN A CA 1
ATOM 769 C C . ASN A 1 96 ? -33.777 11.914 37.472 1.00 46.38 96 ASN A C 1
ATOM 771 O O . ASN A 1 96 ? -33.445 10.823 37.017 1.00 46.38 96 ASN A O 1
ATOM 775 N N . PHE A 1 97 ? -33.687 13.018 36.725 1.00 41.50 97 PHE A N 1
ATOM 776 C CA . PHE A 1 97 ? -33.274 12.953 35.308 1.00 41.50 97 PHE A CA 1
ATOM 777 C C . PHE A 1 97 ? -31.784 13.250 35.057 1.00 41.50 97 PHE A C 1
ATOM 779 O O . PHE A 1 97 ? -31.268 12.966 33.978 1.00 41.50 97 PHE A O 1
ATOM 786 N N . GLY A 1 98 ? -31.058 13.776 36.051 1.00 41.16 98 GLY A N 1
ATOM 787 C CA . GLY A 1 98 ? -29.661 14.206 35.892 1.00 41.16 98 GLY A CA 1
ATOM 788 C C . GLY A 1 98 ? -28.595 13.118 36.071 1.00 41.16 98 GLY A C 1
ATOM 789 O O . GLY A 1 98 ? -27.469 13.301 35.612 1.00 41.16 98 GLY A O 1
ATOM 790 N N . ASN A 1 99 ? -28.921 11.986 36.707 1.00 40.81 99 ASN A N 1
ATOM 791 C CA . ASN A 1 99 ? -27.934 10.949 37.051 1.00 40.81 99 ASN A CA 1
ATOM 792 C C . ASN A 1 99 ? -27.818 9.803 36.033 1.00 40.81 99 ASN A C 1
ATOM 794 O O . ASN A 1 99 ? -26.804 9.106 36.030 1.00 40.81 99 ASN A O 1
ATOM 798 N N . TRP A 1 100 ? -28.790 9.631 35.132 1.00 42.19 100 TRP A N 1
ATOM 799 C CA . TRP A 1 100 ? -28.797 8.517 34.172 1.00 42.19 100 TRP A CA 1
ATOM 800 C C . TRP A 1 100 ? -27.725 8.630 33.074 1.00 42.19 100 TRP A C 1
ATOM 802 O O . TRP A 1 100 ? -27.257 7.622 32.559 1.00 42.19 100 TRP A O 1
ATOM 812 N N . TYR A 1 101 ? -27.255 9.839 32.755 1.00 39.00 101 TYR A N 1
ATOM 813 C CA . TYR A 1 101 ? -26.272 10.054 31.681 1.00 39.00 101 TYR A CA 1
ATOM 814 C C . TYR A 1 101 ? -24.801 10.065 32.148 1.00 39.00 101 TYR A C 1
ATOM 816 O O . TYR A 1 101 ? -23.891 10.109 31.320 1.00 39.00 101 TYR A O 1
ATOM 824 N N . ILE A 1 102 ? -24.533 10.044 33.463 1.00 41.25 102 ILE A N 1
ATOM 825 C CA . ILE A 1 102 ? -23.192 10.334 34.022 1.00 41.25 102 ILE A CA 1
ATOM 826 C C . ILE A 1 102 ? -22.313 9.084 34.172 1.00 41.25 102 ILE A C 1
ATOM 828 O O . ILE A 1 102 ? -21.086 9.180 34.282 1.00 41.25 102 ILE A O 1
ATOM 832 N N . GLN A 1 103 ? -22.891 7.893 34.081 1.00 48.12 103 GLN A N 1
ATOM 833 C CA . GLN A 1 103 ? -22.121 6.664 33.996 1.00 48.12 103 GLN A CA 1
ATOM 834 C C . GLN A 1 103 ? -22.154 6.148 32.565 1.00 48.12 103 GLN A C 1
ATOM 836 O O . GLN A 1 103 ? -22.888 5.219 32.263 1.00 48.12 103 GLN A O 1
ATOM 841 N N . THR A 1 104 ? -21.293 6.666 31.682 1.00 51.78 104 THR A N 1
ATOM 842 C CA . THR A 1 104 ? -20.814 5.752 30.637 1.00 51.78 104 THR A CA 1
ATOM 843 C C . THR A 1 104 ? -20.249 4.539 31.348 1.00 51.78 104 THR A C 1
ATOM 845 O O . THR A 1 104 ? -19.351 4.669 32.199 1.00 51.78 104 THR A O 1
ATOM 848 N N . SER A 1 105 ? -20.858 3.389 31.077 1.00 70.81 105 SER A N 1
ATOM 849 C CA . SER A 1 105 ? -20.615 2.193 31.850 1.00 70.81 105 SER A CA 1
ATOM 850 C C . SER A 1 105 ? -19.149 1.836 31.790 1.00 70.81 105 SER A C 1
ATOM 852 O O . SER A 1 105 ? -18.497 1.890 30.740 1.00 70.81 105 SER A O 1
ATOM 854 N N . ARG A 1 106 ? -18.619 1.457 32.952 1.00 77.69 106 ARG A N 1
ATOM 855 C CA . ARG A 1 106 ? -17.299 0.832 33.042 1.00 77.69 106 ARG A CA 1
ATOM 856 C C . ARG A 1 106 ? -17.194 -0.335 32.058 1.00 77.69 106 ARG A C 1
ATOM 858 O O . ARG A 1 106 ? -16.112 -0.542 31.521 1.00 77.69 106 ARG A O 1
ATOM 865 N N . LEU A 1 107 ? -18.314 -1.002 31.765 1.00 81.19 107 LEU A N 1
ATOM 866 C CA . LEU A 1 107 ? -18.399 -2.053 30.765 1.00 81.19 107 LEU A CA 1
ATOM 867 C C . LEU A 1 107 ? -18.061 -1.538 29.364 1.00 81.19 107 LEU A C 1
ATOM 869 O O . LEU A 1 107 ? -17.116 -2.039 28.768 1.00 81.19 107 LEU A O 1
ATOM 873 N N . LEU A 1 108 ? -18.743 -0.504 28.858 1.00 79.69 108 LEU A N 1
ATOM 874 C CA . LEU A 1 108 ? -18.456 0.040 27.524 1.00 79.69 108 LEU A CA 1
ATOM 875 C C . LEU A 1 108 ? -17.009 0.545 27.424 1.00 79.69 108 LEU A C 1
ATOM 877 O O . LEU A 1 108 ? -16.332 0.307 26.428 1.00 79.69 108 LEU A O 1
ATOM 881 N N . TYR A 1 109 ? -16.504 1.194 28.477 1.00 81.62 109 TYR A N 1
ATOM 882 C CA . TYR A 1 109 ? -15.099 1.600 28.541 1.00 81.62 109 TYR A CA 1
ATOM 883 C C . TYR A 1 109 ? -14.152 0.400 28.441 1.00 81.62 109 TYR A C 1
ATOM 885 O O . TYR A 1 109 ? -13.207 0.431 27.652 1.00 81.62 109 TYR A O 1
ATOM 893 N N . SER A 1 110 ? -14.416 -0.643 29.233 1.00 85.25 110 SER A N 1
ATOM 894 C CA . SER A 1 110 ? -13.641 -1.882 29.236 1.00 85.25 110 SER A CA 1
ATOM 895 C C . SER A 1 110 ? -13.669 -2.532 27.855 1.00 85.25 110 SER A C 1
ATOM 897 O O . SER A 1 110 ? -12.615 -2.817 27.308 1.00 85.25 110 SER A O 1
ATOM 899 N N . ARG A 1 111 ? -14.842 -2.621 27.214 1.00 85.62 111 ARG A N 1
ATOM 900 C CA . ARG A 1 111 ? -15.009 -3.172 25.860 1.00 85.62 111 ARG A CA 1
ATOM 901 C C . ARG A 1 111 ? -14.242 -2.392 24.800 1.00 85.62 111 ARG A C 1
ATOM 903 O O . ARG A 1 111 ? -13.645 -2.999 23.920 1.00 85.62 111 ARG A O 1
ATOM 910 N N . VAL A 1 112 ? -14.237 -1.060 24.873 1.00 85.88 112 VAL A N 1
ATOM 911 C CA . VAL A 1 112 ? -13.472 -0.216 23.941 1.00 85.88 112 VAL A CA 1
ATOM 912 C C . VAL A 1 112 ? -11.971 -0.363 24.170 1.00 85.88 112 VAL A C 1
ATOM 914 O O . VAL A 1 112 ? -11.217 -0.397 23.202 1.00 85.88 112 VAL A O 1
ATOM 917 N N . ALA A 1 113 ? -11.525 -0.449 25.425 1.00 86.12 113 ALA A N 1
ATOM 918 C CA . ALA A 1 113 ? -10.123 -0.702 25.746 1.00 86.12 113 ALA A CA 1
ATOM 919 C C . ALA A 1 113 ? -9.690 -2.101 25.285 1.00 86.12 113 ALA A C 1
ATOM 921 O O . ALA A 1 113 ? -8.642 -2.241 24.668 1.00 86.12 113 ALA A O 1
ATOM 922 N N . GLU A 1 114 ? -10.526 -3.110 25.506 1.00 88.75 114 GLU A N 1
ATOM 923 C CA . GLU A 1 114 ? -10.324 -4.486 25.061 1.00 88.75 114 GLU A CA 1
ATOM 924 C C . GLU A 1 114 ? -10.212 -4.564 23.533 1.00 88.75 114 GLU A C 1
ATOM 926 O O . GLU A 1 114 ? -9.239 -5.095 23.008 1.00 88.75 114 GLU A O 1
ATOM 931 N N . LEU A 1 115 ? -11.139 -3.925 22.814 1.00 86.94 115 LEU A N 1
ATOM 932 C CA . LEU A 1 115 ? -11.105 -3.826 21.355 1.00 86.94 115 LEU A CA 1
ATOM 933 C C . LEU A 1 115 ? -9.888 -3.043 20.848 1.00 86.94 115 LEU A C 1
ATOM 935 O O . LEU A 1 115 ? -9.306 -3.358 19.810 1.00 86.94 115 LEU A O 1
ATOM 939 N N . ALA A 1 116 ? -9.481 -2.000 21.575 1.00 86.75 116 ALA A N 1
ATOM 940 C CA . ALA A 1 116 ? -8.242 -1.306 21.273 1.00 86.75 116 ALA A CA 1
ATOM 941 C C . ALA A 1 116 ? -7.048 -2.254 21.421 1.00 86.75 116 ALA A C 1
ATOM 943 O O . ALA A 1 116 ? -6.122 -2.151 20.638 1.00 86.75 116 ALA A O 1
ATOM 944 N N . LEU A 1 117 ? -7.049 -3.204 22.346 1.00 87.50 117 LEU A N 1
ATOM 945 C CA . LEU A 1 117 ? -5.928 -4.133 22.513 1.00 87.50 117 LEU A CA 1
ATOM 946 C C . LEU A 1 117 ? -5.968 -5.328 21.567 1.00 87.50 117 LEU A C 1
ATOM 948 O O . LEU A 1 117 ? -4.935 -5.954 21.327 1.00 87.50 117 LEU A O 1
ATOM 952 N N . GLU A 1 118 ? -7.127 -5.617 20.988 1.00 86.69 118 GLU A N 1
ATOM 953 C CA . GLU A 1 118 ? -7.275 -6.712 20.047 1.00 86.69 118 GLU A CA 1
ATOM 954 C C . GLU A 1 118 ? -6.598 -6.392 18.704 1.00 86.69 118 GLU A C 1
ATOM 956 O O . GLU A 1 118 ? -7.015 -5.523 17.932 1.00 86.69 118 GLU A O 1
ATOM 961 N N . ARG A 1 119 ? -5.497 -7.093 18.419 1.00 76.38 119 ARG A N 1
ATOM 962 C CA . ARG A 1 119 ? -4.637 -6.801 17.260 1.00 76.38 119 ARG A CA 1
ATOM 963 C C . ARG A 1 119 ? -5.200 -7.306 15.936 1.00 76.38 119 ARG A C 1
ATOM 965 O O . ARG A 1 119 ? -4.783 -6.814 14.887 1.00 76.38 119 ARG A O 1
ATOM 972 N N . ASP A 1 120 ? -6.104 -8.274 15.985 1.00 77.75 120 ASP A N 1
ATOM 973 C CA . ASP A 1 120 ? -6.394 -9.158 14.853 1.00 77.75 120 ASP A CA 1
ATOM 974 C C . ASP A 1 120 ? -7.504 -8.610 13.958 1.00 77.75 120 ASP A C 1
ATOM 976 O O . ASP A 1 120 ? -7.520 -8.849 12.752 1.00 77.75 120 ASP A O 1
ATOM 980 N N . THR A 1 121 ? -8.426 -7.849 14.543 1.00 73.88 121 THR A N 1
ATOM 981 C CA . THR A 1 121 ? -9.722 -7.574 13.923 1.00 73.88 121 THR A CA 1
ATOM 982 C C . THR A 1 121 ? -9.772 -6.237 13.181 1.00 73.88 121 THR A C 1
ATOM 984 O O . THR A 1 121 ? -10.578 -6.084 12.265 1.00 73.88 121 THR A O 1
ATOM 987 N N . ILE A 1 122 ? -8.902 -5.268 13.509 1.00 85.56 122 ILE A N 1
ATOM 988 C CA . ILE A 1 122 ? -9.051 -3.882 13.029 1.00 85.56 122 ILE A CA 1
ATOM 989 C C . ILE A 1 122 ? -7.794 -3.343 12.352 1.00 85.56 122 ILE A C 1
ATOM 991 O O . ILE A 1 122 ? -6.772 -3.099 12.995 1.00 85.56 122 ILE A O 1
ATOM 995 N N . ARG A 1 123 ? -7.927 -3.011 11.061 1.00 93.50 123 ARG A N 1
ATOM 996 C CA . ARG A 1 123 ? -6.954 -2.196 10.321 1.00 93.50 123 ARG A CA 1
ATOM 997 C C . ARG A 1 123 ? -7.113 -0.723 10.699 1.00 93.50 123 ARG A C 1
ATOM 999 O O . ARG A 1 123 ? -8.001 -0.040 10.177 1.00 93.50 123 ARG A O 1
ATOM 1006 N N . LEU A 1 124 ? -6.273 -0.232 11.608 1.00 94.88 124 LEU A N 1
ATOM 1007 C CA . LEU A 1 124 ? -6.275 1.179 12.022 1.00 94.88 124 LEU A CA 1
ATOM 1008 C C . LEU A 1 124 ? -5.396 2.063 11.141 1.00 94.88 124 LEU A C 1
ATOM 1010 O O . LEU A 1 124 ? -5.750 3.213 10.893 1.00 94.88 124 LEU A O 1
ATOM 1014 N N . VAL A 1 125 ? -4.274 1.524 10.673 1.00 96.94 125 VAL A N 1
ATOM 1015 C CA . VAL A 1 125 ? -3.273 2.259 9.901 1.00 96.94 125 VAL A CA 1
ATOM 1016 C C . VAL A 1 125 ? -3.475 1.967 8.420 1.00 96.94 125 VAL A C 1
ATOM 1018 O O . VAL A 1 125 ? -3.384 0.817 7.986 1.00 96.94 125 VAL A O 1
ATOM 1021 N N . ASP A 1 126 ? -3.763 3.007 7.643 1.00 96.31 126 ASP A N 1
ATOM 1022 C CA . ASP A 1 126 ? -3.935 2.883 6.194 1.00 96.31 126 ASP A CA 1
ATOM 1023 C C . ASP A 1 126 ? -2.587 2.913 5.468 1.00 96.31 126 ASP A C 1
ATOM 1025 O O . ASP A 1 126 ? -2.417 2.207 4.478 1.00 96.31 126 ASP A O 1
ATOM 1029 N N . SER A 1 127 ? -1.610 3.671 5.971 1.00 97.44 127 SER A N 1
ATOM 1030 C CA . SER A 1 127 ? -0.247 3.663 5.434 1.00 97.44 127 SER A CA 1
ATOM 1031 C C . SER A 1 127 ? 0.785 3.778 6.546 1.00 97.44 127 SER A C 1
ATOM 1033 O O . SER A 1 127 ? 0.641 4.612 7.439 1.00 97.44 127 SER A O 1
ATOM 1035 N N . LEU A 1 128 ? 1.837 2.971 6.465 1.00 97.00 128 LEU A N 1
ATOM 1036 C CA . LEU A 1 128 ? 3.040 3.069 7.278 1.00 97.00 128 LEU A CA 1
ATOM 1037 C C . LEU A 1 128 ? 4.191 3.456 6.355 1.00 97.00 128 LEU A C 1
ATOM 1039 O O . LEU A 1 128 ? 4.600 2.664 5.521 1.00 97.00 128 LEU A O 1
ATOM 1043 N N . ASP A 1 129 ? 4.662 4.685 6.469 1.00 95.94 129 ASP A N 1
ATOM 1044 C CA . ASP A 1 129 ? 5.741 5.246 5.668 1.00 95.94 129 ASP A CA 1
ATOM 1045 C C . ASP A 1 129 ? 7.023 5.321 6.516 1.00 95.94 129 ASP A C 1
ATOM 1047 O O . ASP A 1 129 ? 7.026 5.889 7.607 1.00 95.94 129 ASP A O 1
ATOM 1051 N N . ILE A 1 130 ? 8.115 4.746 6.022 1.00 93.88 130 ILE A N 1
ATOM 1052 C CA . ILE A 1 130 ? 9.417 4.739 6.680 1.00 93.88 130 ILE A CA 1
ATOM 1053 C C . ILE A 1 130 ? 10.395 5.514 5.813 1.00 93.88 130 ILE A C 1
ATOM 1055 O O . ILE A 1 130 ? 10.732 5.117 4.699 1.00 93.88 130 ILE A O 1
ATOM 1059 N N . ASN A 1 131 ? 10.855 6.641 6.349 1.00 91.38 131 ASN A N 1
ATOM 1060 C CA . ASN A 1 131 ? 11.822 7.507 5.690 1.00 91.38 131 ASN A CA 1
ATOM 1061 C C . ASN A 1 131 ? 13.128 7.521 6.471 1.00 91.38 131 ASN A C 1
ATOM 1063 O O . ASN A 1 131 ? 13.134 7.840 7.661 1.00 91.38 131 ASN A O 1
ATOM 1067 N N . GLN A 1 132 ? 14.247 7.318 5.787 1.00 85.12 132 GLN A N 1
ATOM 1068 C CA . GLN A 1 132 ? 15.545 7.671 6.352 1.00 85.12 132 GLN A CA 1
ATOM 1069 C C . GLN A 1 132 ? 15.722 9.198 6.288 1.00 85.12 132 GLN A C 1
ATOM 1071 O O . GLN A 1 132 ? 15.564 9.815 5.229 1.00 85.12 132 GLN A O 1
ATOM 1076 N N . SER A 1 133 ? 15.989 9.840 7.429 1.00 77.06 133 SER A N 1
ATOM 1077 C CA . SER A 1 133 ? 16.100 11.300 7.506 1.00 77.06 133 SER A CA 1
ATOM 1078 C C . SER A 1 133 ? 17.282 11.821 6.682 1.00 77.06 133 SER A C 1
ATOM 1080 O O . SER A 1 133 ? 18.413 11.366 6.836 1.00 77.06 133 SER A O 1
ATOM 1082 N N . LYS A 1 134 ? 17.038 12.850 5.858 1.00 68.62 134 LYS A N 1
ATOM 1083 C CA . LYS A 1 134 ? 18.072 13.540 5.058 1.00 68.62 134 LYS A CA 1
ATOM 1084 C C . LYS A 1 134 ? 19.065 14.355 5.902 1.00 68.62 134 LYS A C 1
ATOM 1086 O O . LYS A 1 134 ? 20.051 14.849 5.368 1.00 68.62 134 LYS A O 1
ATOM 1091 N N . ILE A 1 135 ? 18.799 14.552 7.196 1.00 59.12 135 ILE A N 1
ATOM 1092 C CA . ILE A 1 135 ? 19.482 15.566 8.021 1.00 59.12 135 ILE A CA 1
ATOM 1093 C C . ILE A 1 135 ? 20.939 15.187 8.363 1.00 59.12 135 ILE A C 1
ATOM 1095 O O . ILE A 1 135 ? 21.718 16.061 8.732 1.00 59.12 135 ILE A O 1
ATOM 1099 N N . ALA A 1 136 ? 21.356 13.931 8.180 1.00 53.00 136 ALA A N 1
ATOM 1100 C CA . ALA A 1 136 ? 22.718 13.501 8.520 1.00 53.00 136 ALA A CA 1
ATOM 1101 C C . ALA A 1 136 ? 23.821 14.043 7.582 1.00 53.00 136 ALA A C 1
ATOM 1103 O O . ALA A 1 136 ? 24.993 13.968 7.920 1.00 53.00 136 ALA A O 1
ATOM 1104 N N . VAL A 1 137 ? 23.479 14.613 6.422 1.00 52.25 137 VAL A N 1
ATOM 1105 C CA . VAL A 1 137 ? 24.472 14.914 5.369 1.00 52.25 137 VAL A CA 1
ATOM 1106 C C . VAL A 1 137 ? 25.231 16.220 5.594 1.00 52.25 137 VAL A C 1
ATOM 1108 O O . VAL A 1 137 ? 26.347 16.372 5.119 1.00 52.25 137 VAL A O 1
ATOM 1111 N N . ALA A 1 138 ? 24.646 17.178 6.313 1.00 57.84 138 ALA A N 1
ATOM 1112 C CA . ALA A 1 138 ? 25.290 18.479 6.497 1.00 57.84 138 ALA A CA 1
ATOM 1113 C C . ALA A 1 138 ? 26.357 18.482 7.606 1.00 57.84 138 ALA A C 1
ATOM 1115 O O . ALA A 1 138 ? 27.133 19.425 7.685 1.00 57.84 138 ALA A O 1
ATOM 1116 N N . ASN A 1 139 ? 26.390 17.453 8.460 1.00 59.91 139 ASN A N 1
ATOM 1117 C CA . ASN A 1 139 ? 27.349 17.331 9.553 1.00 59.91 139 ASN A CA 1
ATOM 1118 C C . ASN A 1 139 ? 27.941 15.920 9.518 1.00 59.91 139 ASN A C 1
ATOM 1120 O O . ASN A 1 139 ? 27.352 15.003 10.093 1.00 59.91 139 ASN A O 1
ATOM 1124 N N . GLU A 1 140 ? 29.090 15.763 8.858 1.00 63.25 140 GLU A N 1
ATOM 1125 C CA . GLU A 1 140 ? 29.825 14.491 8.724 1.00 63.25 140 GLU A CA 1
ATOM 1126 C C . GLU A 1 140 ? 30.096 13.797 10.079 1.00 63.25 140 GLU A C 1
ATOM 1128 O O . GLU A 1 140 ? 30.268 12.582 10.134 1.00 63.25 140 GLU A O 1
ATOM 1133 N N . ASP A 1 141 ? 30.010 14.537 11.189 1.00 66.25 141 ASP A N 1
ATOM 1134 C CA . ASP A 1 141 ? 30.242 14.037 12.546 1.00 66.25 141 ASP A CA 1
ATOM 1135 C C . ASP A 1 141 ? 29.033 13.355 13.222 1.00 66.25 141 ASP A C 1
ATOM 1137 O O . ASP A 1 141 ? 29.192 12.715 14.264 1.00 66.25 141 ASP A O 1
ATOM 1141 N N . LYS A 1 142 ? 27.804 13.443 12.685 1.00 59.78 142 LYS A N 1
ATOM 1142 C CA . LYS A 1 142 ? 26.633 12.762 13.286 1.00 59.78 142 LYS A CA 1
ATOM 1143 C C . LYS A 1 142 ? 26.371 11.414 12.611 1.00 59.78 142 LYS A C 1
ATOM 1145 O O . LYS A 1 142 ? 25.473 11.275 11.788 1.00 59.78 142 LYS A O 1
ATOM 1150 N N . GLN A 1 143 ? 27.134 10.410 13.038 1.00 64.88 143 GLN A N 1
ATOM 1151 C CA . GLN A 1 143 ? 27.220 9.054 12.468 1.00 64.88 143 GLN A CA 1
ATOM 1152 C C . GLN A 1 143 ? 25.951 8.176 12.492 1.00 64.88 143 GLN A C 1
ATOM 1154 O O . GLN A 1 143 ? 25.998 7.060 11.982 1.00 64.88 143 GLN A O 1
ATOM 1159 N N . ASN A 1 144 ? 24.812 8.623 13.031 1.00 74.31 144 ASN A N 1
ATOM 1160 C CA . ASN A 1 144 ? 23.658 7.735 13.221 1.00 74.31 144 ASN A CA 1
ATOM 1161 C C . ASN A 1 144 ? 22.456 8.166 12.367 1.00 74.31 144 ASN A C 1
ATOM 1163 O O . ASN A 1 144 ? 21.831 9.187 12.679 1.00 74.31 144 ASN A O 1
ATOM 1167 N N . PRO A 1 145 ? 22.095 7.408 11.312 1.00 80.00 145 PRO A N 1
ATOM 1168 C CA . PRO A 1 145 ? 20.907 7.704 10.526 1.00 80.00 145 PRO A CA 1
ATOM 1169 C C . PRO A 1 145 ? 19.654 7.508 11.386 1.00 80.00 145 PRO A C 1
ATOM 1171 O O . PRO A 1 145 ? 19.401 6.422 11.902 1.00 80.00 145 PRO A O 1
ATOM 1174 N N . LEU A 1 146 ? 18.860 8.569 11.536 1.00 87.62 146 LEU A N 1
ATOM 1175 C CA . LEU A 1 146 ? 17.537 8.482 12.148 1.00 87.62 146 LEU A CA 1
ATOM 1176 C C . LEU A 1 146 ? 16.520 8.002 11.115 1.00 87.62 146 LEU A C 1
ATOM 1178 O O . LEU A 1 146 ? 16.425 8.548 10.011 1.00 87.62 146 LEU A O 1
ATOM 1182 N N . GLU A 1 147 ? 15.716 7.028 11.509 1.00 90.56 147 GLU A N 1
ATOM 1183 C CA . GLU A 1 147 ? 14.552 6.576 10.765 1.00 90.56 147 GLU A CA 1
ATOM 1184 C C . GLU A 1 147 ? 13.309 7.294 11.271 1.00 90.56 147 GLU A C 1
ATOM 1186 O O . GLU A 1 147 ? 13.099 7.456 12.470 1.00 90.56 147 GLU A O 1
ATOM 1191 N N . THR A 1 148 ? 12.467 7.755 10.355 1.00 93.00 148 THR A N 1
ATOM 1192 C CA . THR A 1 148 ? 11.183 8.372 10.679 1.00 93.00 148 THR A CA 1
ATOM 1193 C C . THR A 1 148 ? 10.061 7.459 10.220 1.00 93.00 148 THR A C 1
ATOM 1195 O O . THR A 1 148 ? 9.826 7.316 9.020 1.00 93.00 148 THR A O 1
ATOM 1198 N N . PHE A 1 149 ? 9.337 6.906 11.184 1.00 95.06 149 PHE A N 1
ATOM 1199 C CA . PHE A 1 149 ? 8.094 6.179 10.983 1.00 95.06 149 PHE A CA 1
ATOM 1200 C C . PHE A 1 149 ? 6.946 7.188 10.940 1.00 95.06 149 PHE A C 1
ATOM 1202 O O . PHE A 1 149 ? 6.699 7.915 11.905 1.00 95.06 149 PHE A O 1
ATOM 1209 N N . LYS A 1 150 ? 6.238 7.242 9.819 1.00 96.31 150 LYS A N 1
ATOM 1210 C CA . LYS A 1 150 ? 5.043 8.050 9.601 1.00 96.31 150 LYS A CA 1
ATOM 1211 C C . LYS A 1 150 ? 3.845 7.127 9.443 1.00 96.31 150 LYS A C 1
ATOM 1213 O O . LYS A 1 150 ? 3.805 6.296 8.546 1.00 96.31 150 LYS A O 1
ATOM 1218 N N . LEU A 1 151 ? 2.847 7.279 10.298 1.00 97.31 151 LEU A N 1
ATOM 1219 C CA . LEU A 1 151 ? 1.623 6.490 10.252 1.00 97.31 151 LEU A CA 1
ATOM 1220 C C . LEU A 1 151 ? 0.475 7.372 9.788 1.00 97.31 151 LEU A C 1
ATOM 1222 O O . LEU A 1 151 ? 0.192 8.395 10.409 1.00 97.31 151 LEU A O 1
ATOM 1226 N N . VAL A 1 152 ? -0.196 6.958 8.720 1.00 97.56 152 VAL A N 1
ATOM 1227 C CA . VAL A 1 152 ? -1.394 7.609 8.194 1.00 97.56 152 VAL A CA 1
ATOM 1228 C C . VAL A 1 152 ? -2.614 6.841 8.681 1.00 97.56 152 VAL A C 1
ATOM 1230 O O . VAL A 1 152 ? -2.803 5.664 8.365 1.00 97.56 152 VAL A O 1
ATOM 1233 N N . VA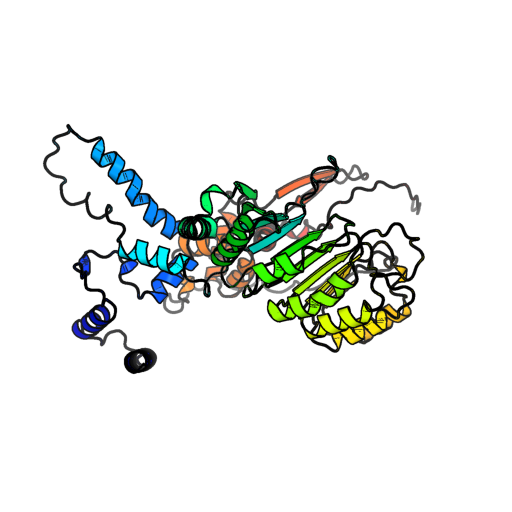L A 1 153 ? -3.442 7.521 9.468 1.00 97.00 153 VAL A N 1
ATOM 1234 C CA . VAL A 1 153 ? -4.606 6.947 10.142 1.00 97.00 153 VAL A CA 1
ATOM 1235 C C . VAL A 1 153 ? -5.849 7.743 9.752 1.00 97.00 153 VAL A C 1
ATOM 1237 O O . VAL A 1 153 ? -5.856 8.971 9.901 1.00 97.00 153 VAL A O 1
ATOM 1240 N N . PRO A 1 154 ? -6.929 7.088 9.294 1.00 95.38 154 PRO A N 1
ATOM 1241 C CA . PRO A 1 154 ? -8.204 7.752 9.069 1.00 95.38 154 PRO A CA 1
ATOM 1242 C C . PRO A 1 154 ? -8.679 8.496 10.304 1.00 95.38 154 PRO A C 1
ATOM 1244 O O . PRO A 1 154 ? -8.652 7.960 11.411 1.00 95.38 154 PRO A O 1
ATOM 1247 N N . LYS A 1 155 ? -9.189 9.710 10.107 1.00 92.94 155 LYS A N 1
ATOM 1248 C CA . LYS A 1 155 ? -9.796 10.518 11.168 1.00 92.94 155 LYS A CA 1
ATOM 1249 C C . LYS A 1 155 ? -10.854 9.724 11.942 1.00 92.94 155 LYS A C 1
ATOM 1251 O O . LYS A 1 155 ? -10.815 9.699 13.166 1.00 92.94 155 LYS A O 1
ATOM 1256 N N . SER A 1 156 ? -11.673 8.952 11.226 1.00 89.19 156 SER A N 1
ATOM 1257 C CA . SER A 1 156 ? -12.689 8.073 11.810 1.00 89.19 156 SER A CA 1
ATOM 1258 C C . SER A 1 156 ? -12.137 6.983 12.735 1.00 89.19 156 SER A C 1
ATOM 1260 O O . SER A 1 156 ? -12.882 6.466 13.559 1.00 89.19 156 SER A O 1
ATOM 1262 N N . LYS A 1 157 ? -10.851 6.628 12.621 1.00 92.69 157 LYS A N 1
ATOM 1263 C CA . LYS A 1 157 ? -10.173 5.578 13.402 1.00 92.69 157 LYS A CA 1
ATOM 1264 C C . LYS A 1 157 ? -9.147 6.131 14.395 1.00 92.69 157 LYS A C 1
ATOM 1266 O O . LYS A 1 157 ? -8.638 5.384 15.233 1.00 92.69 157 LYS A O 1
ATOM 1271 N N . SER A 1 158 ? -8.835 7.425 14.333 1.00 93.75 158 SER A N 1
ATOM 1272 C CA . SER A 1 158 ? -7.705 8.003 15.060 1.00 93.75 158 SER A CA 1
ATOM 1273 C C . SER A 1 158 ? -7.876 7.952 16.570 1.00 93.75 158 SER A C 1
ATOM 1275 O O . SER A 1 158 ? -6.914 7.709 17.283 1.00 93.75 158 SER A O 1
ATOM 1277 N N . SER A 1 159 ? -9.102 8.107 17.072 1.00 90.62 159 SER A N 1
ATOM 1278 C CA . SER A 1 159 ? -9.378 8.014 18.508 1.00 90.62 159 SER A CA 1
ATOM 1279 C C . SER A 1 159 ? -9.100 6.621 19.082 1.00 90.62 159 SER A C 1
ATOM 1281 O O . SER A 1 159 ? -8.623 6.502 20.211 1.00 90.62 159 SER A O 1
ATOM 1283 N N . LEU A 1 160 ? -9.369 5.564 18.307 1.00 91.19 160 LEU A N 1
ATOM 1284 C CA . LEU A 1 160 ? -9.070 4.187 18.702 1.00 91.19 160 LEU A CA 1
ATOM 1285 C C . LEU A 1 160 ? -7.561 3.914 18.635 1.00 91.19 160 LEU A C 1
ATOM 1287 O O . LEU A 1 160 ? -6.999 3.308 19.544 1.00 91.19 160 LEU A O 1
ATOM 1291 N N . PHE A 1 161 ? -6.888 4.437 17.608 1.00 94.56 161 PHE A N 1
ATOM 1292 C CA . PHE A 1 161 ? -5.432 4.368 17.499 1.00 94.56 161 PHE A CA 1
ATOM 1293 C C . PHE A 1 161 ? -4.723 5.108 18.646 1.00 94.56 161 PHE A C 1
ATOM 1295 O O . PHE A 1 161 ? -3.827 4.558 19.278 1.00 94.56 161 PHE A O 1
ATOM 1302 N N . GLU A 1 162 ? -5.172 6.311 19.005 1.00 94.19 162 GLU A N 1
ATOM 1303 C CA . GLU A 1 162 ? -4.652 7.066 20.153 1.00 94.19 162 GLU A CA 1
ATOM 1304 C C . GLU A 1 162 ? -4.862 6.329 21.480 1.00 94.19 162 GLU A C 1
ATOM 1306 O O . GLU A 1 162 ? -4.029 6.425 22.383 1.00 94.19 162 GLU A O 1
ATOM 1311 N N . LEU A 1 163 ? -5.943 5.555 21.607 1.00 91.06 163 LEU A N 1
ATOM 1312 C CA . LEU A 1 163 ? -6.152 4.702 22.773 1.00 91.06 163 LEU A CA 1
ATOM 1313 C C . LEU A 1 163 ? -5.113 3.574 22.852 1.00 91.06 163 LEU A C 1
ATOM 1315 O O . LEU A 1 163 ? -4.600 3.318 23.942 1.00 91.06 163 LEU A O 1
ATOM 1319 N N . ARG A 1 164 ? -4.740 2.964 21.716 1.00 93.81 164 ARG A N 1
ATOM 1320 C CA . ARG A 1 164 ? -3.623 2.000 21.653 1.00 93.81 164 ARG A CA 1
ATOM 1321 C C . ARG A 1 164 ? -2.306 2.652 22.047 1.00 93.81 164 ARG A C 1
ATOM 1323 O O . ARG A 1 164 ? -1.608 2.142 22.920 1.00 93.81 164 ARG A O 1
ATOM 1330 N N . LEU A 1 165 ? -2.005 3.819 21.478 1.00 93.88 165 LEU A N 1
ATOM 1331 C CA . LEU A 1 165 ? -0.786 4.566 21.796 1.00 93.88 165 LEU A CA 1
ATOM 1332 C C . LEU A 1 165 ? -0.679 4.889 23.291 1.00 93.88 165 LEU A C 1
ATOM 1334 O O . LEU A 1 165 ? 0.401 4.770 23.867 1.00 93.88 165 LEU A O 1
ATOM 1338 N N . LYS A 1 166 ? -1.793 5.271 23.927 1.00 92.50 166 LYS A N 1
ATOM 1339 C CA . LYS A 1 166 ? -1.872 5.496 25.378 1.00 92.50 166 LYS A CA 1
ATOM 1340 C C . LYS A 1 166 ? -1.551 4.238 26.163 1.00 92.50 166 LYS A C 1
ATOM 1342 O O . LYS A 1 166 ? -0.736 4.290 27.079 1.00 92.50 166 LYS A O 1
ATOM 1347 N N . HIS A 1 167 ? -2.170 3.122 25.794 1.00 91.06 167 HIS A N 1
ATOM 1348 C CA . HIS A 1 167 ? -1.973 1.858 26.490 1.00 91.06 167 HIS A CA 1
ATOM 1349 C C . HIS A 1 167 ? -0.524 1.359 26.395 1.00 91.06 167 HIS A C 1
ATOM 1351 O O . HIS A 1 167 ? 0.036 0.888 27.379 1.00 91.06 167 HIS A O 1
ATOM 1357 N N . HIS A 1 168 ? 0.118 1.532 25.239 1.00 92.12 168 HIS A N 1
ATOM 1358 C CA . HIS A 1 168 ? 1.522 1.165 25.029 1.00 92.12 168 HIS A CA 1
ATOM 1359 C C . HIS A 1 168 ? 2.525 2.266 25.426 1.00 92.12 168 HIS A C 1
ATOM 1361 O O . HIS A 1 168 ? 3.718 2.137 25.152 1.00 92.12 168 HIS A O 1
ATOM 1367 N N . LEU A 1 169 ? 2.070 3.337 26.091 1.00 92.19 169 LEU A N 1
ATOM 1368 C CA . LEU A 1 169 ? 2.902 4.440 26.595 1.00 92.19 169 LEU A CA 1
ATOM 1369 C C . LEU A 1 169 ? 3.718 5.167 25.505 1.00 92.19 169 LEU A C 1
ATOM 1371 O O . LEU A 1 169 ? 4.817 5.661 25.763 1.00 92.19 169 LEU A O 1
ATOM 1375 N N . LEU A 1 170 ? 3.182 5.258 24.284 1.00 89.62 170 LEU A N 1
ATOM 1376 C CA . LEU A 1 170 ? 3.829 5.919 23.145 1.00 89.62 170 LEU A CA 1
ATOM 1377 C C . LEU A 1 170 ? 3.332 7.343 22.870 1.00 89.62 170 LEU A C 1
ATOM 1379 O O . LEU A 1 170 ? 4.011 8.082 22.163 1.00 89.62 170 LEU A O 1
ATOM 1383 N N . GLU A 1 171 ? 2.192 7.758 23.430 1.00 82.88 171 GLU A N 1
ATOM 1384 C CA . GLU A 1 171 ? 1.523 9.024 23.071 1.00 82.88 171 GLU A CA 1
ATOM 1385 C C . GLU A 1 171 ? 2.438 10.260 23.157 1.00 82.88 171 GLU A C 1
ATOM 1387 O O . GLU A 1 171 ? 2.387 11.127 22.292 1.00 82.88 171 GLU A O 1
ATOM 1392 N N . ARG A 1 172 ? 3.327 10.325 24.156 1.00 84.81 172 ARG A N 1
ATOM 1393 C CA . ARG A 1 172 ? 4.229 11.475 24.360 1.00 84.81 172 ARG A CA 1
ATOM 1394 C C . ARG A 1 172 ? 5.332 11.596 23.303 1.00 84.81 172 ARG A C 1
ATOM 1396 O O . ARG A 1 172 ? 5.949 12.650 23.202 1.00 84.81 172 ARG A O 1
ATOM 1403 N N . ASN A 1 173 ? 5.581 10.533 22.541 1.00 84.31 173 ASN A N 1
ATOM 1404 C CA . ASN A 1 173 ? 6.680 10.455 21.579 1.00 84.31 173 ASN A CA 1
ATOM 1405 C C . ASN A 1 173 ? 6.228 10.695 20.133 1.00 84.31 173 ASN A C 1
ATOM 1407 O O . ASN A 1 173 ? 7.076 10.827 19.254 1.00 84.31 173 ASN A O 1
ATOM 1411 N N . LEU A 1 174 ? 4.916 10.734 19.873 1.00 90.00 174 LEU A N 1
ATOM 1412 C CA . LEU A 1 174 ? 4.376 10.875 18.523 1.00 90.00 174 LEU A CA 1
ATOM 1413 C C . LEU A 1 174 ? 3.887 12.298 18.272 1.00 90.00 174 LEU A C 1
ATOM 1415 O O . LEU A 1 174 ? 3.028 12.822 18.979 1.00 90.00 174 LEU A O 1
ATOM 1419 N N . LYS A 1 175 ? 4.396 12.911 17.202 1.00 91.62 175 LYS A N 1
ATOM 1420 C CA . LYS A 1 175 ? 3.865 14.185 16.705 1.00 91.62 175 LYS A CA 1
ATOM 1421 C C . LYS A 1 175 ? 2.663 13.889 15.818 1.00 91.62 175 LYS A C 1
ATOM 1423 O O . LYS A 1 175 ? 2.813 13.206 14.808 1.00 91.62 175 LYS A O 1
ATOM 1428 N N . ARG A 1 176 ? 1.492 14.407 16.188 1.00 95.31 176 ARG A N 1
ATOM 1429 C CA . ARG A 1 176 ? 0.265 14.309 15.390 1.00 95.31 176 ARG A CA 1
ATOM 1430 C C . ARG A 1 176 ? 0.083 15.560 14.537 1.00 95.31 176 ARG A C 1
ATOM 1432 O O . ARG A 1 176 ? 0.164 16.671 15.056 1.00 95.31 176 ARG A O 1
ATOM 1439 N N . ALA A 1 177 ? -0.243 15.379 13.263 1.00 96.06 177 ALA A N 1
ATOM 1440 C CA . ALA A 1 177 ? -0.603 16.456 12.349 1.00 96.06 177 ALA A CA 1
ATOM 1441 C C . ALA A 1 177 ? -1.802 16.053 11.469 1.00 96.06 177 ALA A C 1
ATOM 1443 O O . ALA A 1 177 ? -1.921 14.888 11.091 1.00 96.06 177 ALA A O 1
ATOM 1444 N N . PRO A 1 178 ? -2.722 16.972 11.133 1.00 95.31 178 PRO A N 1
ATOM 1445 C CA . PRO A 1 178 ? -3.708 16.722 10.083 1.00 95.31 178 PRO A CA 1
ATOM 1446 C C . PRO A 1 178 ? -3.011 16.690 8.712 1.00 95.31 178 PRO A C 1
ATOM 1448 O O . PRO A 1 178 ? -2.242 17.598 8.405 1.00 95.31 178 PRO A O 1
ATOM 1451 N N . LEU A 1 179 ? -3.278 15.666 7.893 1.00 90.81 179 LEU A N 1
ATOM 1452 C CA . LEU A 1 179 ? -2.670 15.515 6.560 1.00 90.81 179 LEU A CA 1
ATOM 1453 C C . LEU A 1 179 ? -3.604 16.033 5.458 1.00 90.81 179 LEU A C 1
ATOM 1455 O O . LEU A 1 179 ? -3.261 16.914 4.676 1.00 90.81 179 LEU A O 1
ATOM 1459 N N . ASP A 1 180 ? -4.827 15.517 5.446 1.00 84.62 180 ASP A N 1
ATOM 1460 C CA . ASP A 1 180 ? -5.967 16.076 4.734 1.00 84.62 180 ASP A CA 1
ATOM 1461 C C . ASP A 1 180 ? -7.168 16.025 5.690 1.00 84.62 180 ASP A C 1
ATOM 1463 O O . ASP A 1 180 ? -7.108 15.334 6.702 1.00 84.62 180 ASP A O 1
ATOM 1467 N N . GLY A 1 181 ? -8.261 16.754 5.448 1.00 86.62 18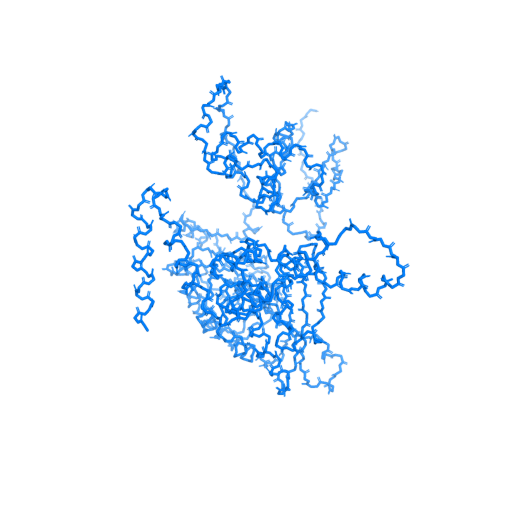1 GLY A N 1
ATOM 1468 C CA . GLY A 1 181 ? -9.390 16.825 6.399 1.00 86.62 181 GLY A CA 1
ATOM 1469 C C . GLY A 1 181 ? -10.008 15.476 6.834 1.00 86.62 181 GLY A C 1
ATOM 1470 O O . GLY A 1 181 ? -10.893 15.469 7.692 1.00 86.62 181 GLY A O 1
ATOM 1471 N N . THR A 1 182 ? -9.562 14.357 6.256 1.00 90.94 182 THR A N 1
ATOM 1472 C CA . THR A 1 182 ? -9.979 12.985 6.549 1.00 90.94 182 THR A CA 1
ATOM 1473 C C . THR A 1 182 ? -8.886 12.095 7.153 1.00 90.94 182 THR A C 1
ATOM 1475 O O . THR A 1 182 ? -9.214 10.992 7.589 1.00 90.94 182 THR A O 1
ATOM 1478 N N . LEU A 1 183 ? -7.630 12.541 7.232 1.00 94.44 183 LEU A N 1
ATOM 1479 C CA . LEU A 1 183 ? -6.479 11.742 7.662 1.00 94.44 183 LEU A CA 1
ATOM 1480 C C . LEU A 1 183 ? -5.634 12.475 8.715 1.00 94.44 183 LEU A C 1
ATOM 1482 O O . LEU A 1 183 ? -5.392 13.681 8.623 1.00 94.44 183 LEU A O 1
ATOM 1486 N N . PHE A 1 184 ? -5.121 11.719 9.682 1.00 96.69 184 PHE A N 1
ATOM 1487 C CA . PHE A 1 184 ? -4.054 12.163 10.572 1.00 96.69 184 PHE A CA 1
ATOM 1488 C C . PHE A 1 184 ? -2.754 11.446 10.249 1.00 96.69 184 PHE A C 1
ATOM 1490 O O . PHE A 1 184 ? -2.740 10.260 9.931 1.00 96.69 184 PHE A O 1
ATOM 1497 N N . GLU A 1 185 ? -1.666 12.185 10.381 1.00 97.06 185 GLU A N 1
ATOM 1498 C CA . GLU A 1 185 ? -0.309 11.680 10.334 1.00 97.06 185 GLU A CA 1
ATOM 1499 C C . GLU A 1 185 ? 0.267 11.665 11.752 1.00 97.06 185 GLU A C 1
ATOM 1501 O O . GLU A 1 185 ? 0.151 12.648 12.489 1.00 97.06 185 GLU A O 1
ATOM 1506 N N . TYR A 1 186 ? 0.900 10.557 12.123 1.00 97.25 186 TYR A N 1
ATOM 1507 C CA . TYR A 1 186 ? 1.657 10.409 13.359 1.00 97.25 186 TYR A CA 1
ATOM 1508 C C . TYR A 1 186 ? 3.117 10.135 13.015 1.00 97.25 186 TYR A C 1
ATOM 1510 O O . TYR A 1 186 ? 3.390 9.253 12.209 1.00 97.25 186 TYR A O 1
ATOM 1518 N N . ARG A 1 187 ? 4.058 10.871 13.613 1.00 96.00 187 ARG A N 1
ATOM 1519 C CA . ARG A 1 187 ? 5.498 10.696 13.359 1.00 96.00 187 ARG A CA 1
ATOM 1520 C C . ARG A 1 187 ? 6.237 10.212 14.594 1.00 96.00 187 ARG A C 1
ATOM 1522 O O . ARG A 1 187 ? 6.082 10.817 15.653 1.00 96.00 187 ARG A O 1
ATOM 1529 N N . LEU A 1 188 ? 7.069 9.190 14.424 1.00 94.62 188 LEU A N 1
ATOM 1530 C CA . LEU A 1 188 ? 8.009 8.680 15.416 1.00 94.62 188 LEU A CA 1
ATOM 1531 C C . LEU A 1 188 ? 9.406 8.609 14.796 1.00 94.62 188 LEU A C 1
ATOM 1533 O O . LEU A 1 188 ? 9.581 8.039 13.724 1.00 94.62 188 LEU A O 1
ATOM 1537 N N . GLU A 1 189 ? 10.388 9.188 15.473 1.00 93.50 189 GLU A N 1
ATOM 1538 C CA . GLU A 1 189 ? 11.797 9.105 15.086 1.00 93.50 189 GLU A CA 1
ATOM 1539 C C . GLU A 1 189 ? 12.470 8.001 15.913 1.00 93.50 189 GLU A C 1
ATOM 1541 O O . GLU A 1 189 ? 12.267 7.926 17.127 1.00 93.50 189 GLU A O 1
ATOM 1546 N N . ILE A 1 190 ? 13.227 7.130 15.248 1.00 91.62 190 ILE A N 1
ATOM 1547 C CA . ILE A 1 190 ? 13.873 5.945 15.816 1.00 91.62 190 ILE A CA 1
ATOM 1548 C C . ILE A 1 190 ? 15.329 5.939 15.363 1.00 91.62 190 ILE A C 1
ATOM 1550 O O . ILE A 1 190 ? 15.619 6.029 14.171 1.00 91.62 190 ILE A O 1
ATOM 1554 N N . ASN A 1 191 ? 16.257 5.815 16.308 1.00 90.94 191 ASN A N 1
ATOM 1555 C CA . ASN A 1 191 ? 17.623 5.425 16.000 1.00 90.94 191 ASN A CA 1
ATOM 1556 C C . ASN A 1 191 ? 17.737 3.890 16.092 1.00 90.94 191 ASN A C 1
ATOM 1558 O O . ASN A 1 191 ? 17.642 3.362 17.202 1.00 90.94 191 ASN A O 1
ATOM 1562 N N . PRO A 1 192 ? 17.975 3.163 14.984 1.00 88.69 192 PRO A N 1
ATOM 1563 C CA . PRO A 1 192 ? 18.048 1.698 15.001 1.00 88.69 192 PRO A CA 1
ATOM 1564 C C . PRO A 1 192 ? 19.191 1.157 15.874 1.00 88.69 192 PRO A C 1
ATOM 1566 O O . PRO A 1 192 ? 19.150 0.012 16.314 1.00 88.69 192 PRO A O 1
ATOM 1569 N N . LEU A 1 193 ? 20.195 1.986 16.177 1.00 88.50 193 LEU A N 1
ATOM 1570 C CA . LEU A 1 193 ? 21.318 1.637 17.051 1.00 88.50 193 LEU A CA 1
ATOM 1571 C C . LEU A 1 193 ? 21.018 1.875 18.541 1.00 88.50 193 LEU A C 1
ATOM 1573 O O . LEU A 1 193 ? 21.813 1.504 19.402 1.00 88.50 193 LEU A O 1
ATOM 1577 N N . ASN A 1 194 ? 19.891 2.512 18.874 1.00 91.44 194 ASN A N 1
ATOM 1578 C CA . ASN A 1 194 ? 19.501 2.796 20.250 1.00 91.44 194 ASN A CA 1
ATOM 1579 C C . ASN A 1 194 ? 18.480 1.762 20.749 1.00 91.44 194 ASN A C 1
ATOM 1581 O O . ASN A 1 194 ? 17.337 1.742 20.303 1.00 91.44 194 ASN A O 1
ATOM 1585 N N . ALA A 1 195 ? 18.856 0.956 21.747 1.00 93.06 195 ALA A N 1
ATOM 1586 C CA . ALA A 1 195 ? 17.995 -0.094 22.305 1.00 93.06 195 ALA A CA 1
ATOM 1587 C C . ALA A 1 195 ? 16.635 0.410 22.843 1.00 93.06 195 ALA A C 1
ATOM 1589 O O . ALA A 1 195 ? 15.637 -0.308 22.776 1.00 93.06 195 ALA A O 1
ATOM 1590 N N . SER A 1 196 ? 16.562 1.645 23.352 1.00 94.25 196 SER A N 1
ATOM 1591 C CA . SER A 1 196 ? 15.298 2.253 23.795 1.00 94.25 196 SER A CA 1
ATOM 1592 C C . SER A 1 196 ? 14.382 2.567 22.613 1.00 94.25 196 SER A C 1
ATOM 1594 O O . SER A 1 196 ? 13.174 2.342 22.684 1.00 94.25 196 SER A O 1
ATOM 1596 N N . ASP A 1 197 ? 14.943 3.037 21.499 1.00 92.44 197 ASP A N 1
ATOM 1597 C CA . ASP A 1 197 ? 14.180 3.298 20.278 1.00 92.44 197 ASP A CA 1
ATOM 1598 C C . ASP A 1 197 ? 13.741 1.998 19.590 1.00 92.44 197 ASP A C 1
ATOM 1600 O O . ASP A 1 197 ? 12.615 1.918 19.099 1.00 92.44 197 ASP A O 1
ATOM 1604 N N . VAL A 1 198 ? 14.557 0.945 19.659 1.00 91.81 198 VAL A N 1
ATOM 1605 C CA . VAL A 1 198 ? 14.169 -0.419 19.264 1.00 91.81 198 VAL A CA 1
ATOM 1606 C C . VAL A 1 198 ? 12.933 -0.898 20.033 1.00 91.81 198 VAL A C 1
ATOM 1608 O O . VAL A 1 198 ? 11.981 -1.422 19.450 1.00 91.81 198 VAL A O 1
ATOM 1611 N N . GLU A 1 199 ? 12.890 -0.668 21.344 1.00 93.88 199 GLU A N 1
ATOM 1612 C CA . GLU A 1 199 ? 11.719 -1.003 22.155 1.00 93.88 199 GLU A CA 1
ATOM 1613 C C . GLU A 1 199 ? 10.493 -0.147 21.783 1.00 93.88 199 GLU A C 1
ATOM 1615 O O . GLU A 1 199 ? 9.358 -0.635 21.780 1.00 93.88 199 GLU A O 1
ATOM 1620 N N . LYS A 1 200 ? 10.692 1.120 21.389 1.00 94.06 200 LYS A N 1
ATOM 1621 C CA . LYS A 1 200 ? 9.608 1.953 20.839 1.00 94.06 200 LYS A CA 1
ATOM 1622 C C . LYS A 1 200 ? 9.081 1.397 19.514 1.00 94.06 200 LYS A C 1
ATOM 1624 O O . LYS A 1 200 ? 7.866 1.412 19.331 1.00 94.06 200 LYS A O 1
ATOM 1629 N N . ALA A 1 201 ? 9.939 0.878 18.630 1.00 92.81 201 ALA A N 1
ATOM 1630 C CA . ALA A 1 201 ? 9.516 0.231 17.383 1.00 92.81 201 ALA A CA 1
ATOM 1631 C C . ALA A 1 201 ? 8.619 -0.988 17.657 1.00 92.81 201 ALA A C 1
ATOM 1633 O O . ALA A 1 201 ? 7.552 -1.117 17.057 1.00 92.81 201 ALA A O 1
ATOM 1634 N N . LYS A 1 202 ? 8.982 -1.830 18.636 1.00 94.06 202 LYS A N 1
ATOM 1635 C CA . LYS A 1 202 ? 8.160 -2.983 19.053 1.00 94.06 202 LYS A CA 1
ATOM 1636 C C . LYS A 1 202 ? 6.798 -2.554 19.597 1.00 94.06 202 LYS A C 1
ATOM 1638 O O . LYS A 1 202 ? 5.770 -3.099 19.201 1.00 94.06 202 LYS A O 1
ATOM 1643 N N . LYS A 1 203 ? 6.764 -1.529 20.453 1.00 94.69 203 LYS A N 1
ATOM 1644 C CA . LYS A 1 203 ? 5.504 -0.946 20.949 1.00 94.69 203 LYS A CA 1
ATOM 1645 C C . LYS A 1 203 ? 4.677 -0.325 19.825 1.00 94.69 203 LYS A C 1
ATOM 1647 O O . LYS A 1 203 ? 3.450 -0.373 19.873 1.00 94.69 203 LYS A O 1
ATOM 1652 N N . LEU A 1 204 ? 5.328 0.254 18.815 1.00 94.56 204 LEU A N 1
ATOM 1653 C CA . LEU A 1 204 ? 4.641 0.827 17.665 1.00 94.56 204 LEU A CA 1
ATOM 1654 C C . LEU A 1 204 ? 3.984 -0.279 16.840 1.00 94.56 204 LEU A C 1
ATOM 1656 O O . LEU A 1 204 ? 2.796 -0.164 16.551 1.00 94.56 204 LEU A O 1
ATOM 1660 N N . ARG A 1 205 ? 4.710 -1.364 16.537 1.00 94.75 205 ARG A N 1
ATOM 1661 C CA . ARG A 1 205 ? 4.167 -2.570 15.891 1.00 94.75 205 ARG A CA 1
ATOM 1662 C C . ARG A 1 205 ? 2.907 -3.054 16.608 1.00 94.75 205 ARG A C 1
ATOM 1664 O O . ARG A 1 205 ? 1.873 -3.285 15.986 1.00 94.75 205 ARG A O 1
ATOM 1671 N N . ASP A 1 206 ? 2.971 -3.123 17.933 1.00 93.25 206 ASP A N 1
ATOM 1672 C CA . ASP A 1 206 ? 1.853 -3.544 18.770 1.00 93.25 206 ASP A CA 1
ATOM 1673 C C . ASP A 1 206 ? 0.633 -2.603 18.662 1.00 93.25 206 ASP A C 1
ATOM 1675 O O . ASP A 1 206 ? -0.508 -3.066 18.675 1.00 93.25 206 ASP A O 1
ATOM 1679 N N . CYS A 1 207 ? 0.857 -1.298 18.473 1.00 94.81 207 CYS A N 1
ATOM 1680 C CA . CYS A 1 207 ? -0.204 -0.314 18.237 1.00 94.81 207 CYS A CA 1
ATOM 1681 C C . CYS A 1 207 ? -0.800 -0.387 16.823 1.00 94.81 207 CYS A C 1
ATOM 1683 O O . CYS A 1 207 ? -2.005 -0.170 16.657 1.00 94.81 207 CYS A O 1
ATOM 1685 N N . 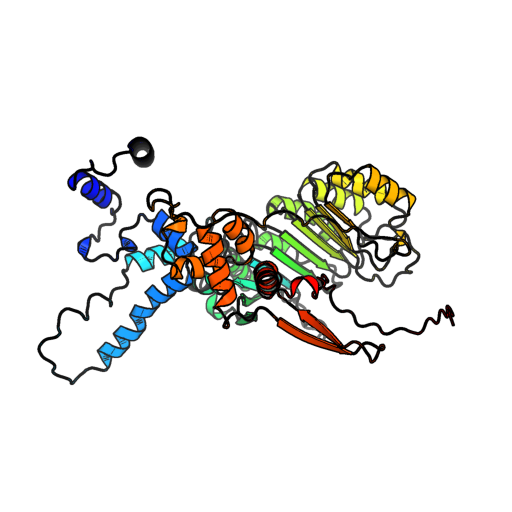VAL A 1 208 ? 0.022 -0.671 15.806 1.00 95.62 208 VAL A N 1
ATOM 1686 C CA . VAL A 1 208 ? -0.432 -0.840 14.414 1.00 95.62 208 VAL A CA 1
ATOM 1687 C C . VAL A 1 208 ? -1.434 -1.997 14.325 1.00 95.62 208 VAL A C 1
ATOM 1689 O O . VAL A 1 208 ? -2.483 -1.853 13.695 1.00 95.62 208 VAL A O 1
ATOM 1692 N N . GLY A 1 209 ? -1.172 -3.091 15.046 1.00 94.38 209 GLY A N 1
ATOM 1693 C CA . GLY A 1 209 ? -1.964 -4.323 15.009 1.00 94.38 209 GLY A CA 1
ATOM 1694 C C . GLY A 1 209 ? -1.410 -5.324 13.994 1.00 94.38 209 GLY A C 1
ATOM 1695 O O . GLY A 1 209 ? -0.308 -5.145 13.491 1.00 94.38 209 GLY A O 1
ATOM 1696 N N . LYS A 1 210 ? -2.159 -6.389 13.683 1.00 95.19 210 LYS A N 1
ATOM 1697 C CA . LYS A 1 210 ? -1.706 -7.436 12.744 1.00 95.19 210 LYS A CA 1
ATOM 1698 C C . LYS A 1 210 ? -1.885 -7.075 11.272 1.00 95.19 210 LYS A C 1
ATOM 1700 O O . LYS A 1 210 ? -1.422 -7.818 10.416 1.00 95.19 210 LYS A O 1
ATOM 1705 N N . ARG A 1 211 ? -2.589 -5.984 10.953 1.00 95.50 211 ARG A N 1
ATOM 1706 C CA . ARG A 1 211 ? -2.893 -5.584 9.572 1.00 95.50 211 ARG A CA 1
ATOM 1707 C C . ARG A 1 211 ? -2.743 -4.083 9.379 1.00 95.50 211 ARG A C 1
ATOM 1709 O O . ARG A 1 211 ? -3.286 -3.300 10.160 1.00 95.50 211 ARG A O 1
ATOM 1716 N N . ALA A 1 212 ? -2.095 -3.693 8.292 1.00 96.56 212 ALA A N 1
ATOM 1717 C CA . ALA A 1 212 ? -1.998 -2.315 7.827 1.00 96.56 212 ALA A CA 1
ATOM 1718 C C . ALA A 1 212 ? -2.210 -2.254 6.308 1.00 96.56 212 ALA A C 1
ATOM 1720 O O . ALA A 1 212 ? -2.108 -3.266 5.621 1.00 96.56 212 ALA A O 1
ATOM 1721 N N . GLY A 1 213 ? -2.560 -1.079 5.783 1.00 96.81 213 GLY A N 1
ATOM 1722 C CA . GLY A 1 213 ? -2.818 -0.925 4.349 1.00 96.81 213 GLY A CA 1
ATOM 1723 C C . GLY A 1 213 ? -1.538 -1.018 3.517 1.00 96.81 213 GLY A C 1
ATOM 1724 O O . GLY A 1 213 ? -1.203 -2.076 2.998 1.00 96.81 213 GLY A O 1
ATOM 1725 N N . THR A 1 214 ? -0.820 0.092 3.359 1.00 97.50 214 THR A N 1
ATOM 1726 C CA . THR A 1 214 ? 0.413 0.141 2.553 1.00 97.50 214 THR A CA 1
ATOM 1727 C C . THR A 1 214 ? 1.643 0.363 3.427 1.00 97.50 214 THR A C 1
ATOM 1729 O O . THR A 1 214 ? 1.675 1.321 4.196 1.00 97.50 214 THR A O 1
ATOM 1732 N N . LEU A 1 215 ? 2.668 -0.474 3.283 1.00 96.75 215 LEU A N 1
ATOM 1733 C CA . LEU A 1 215 ? 4.019 -0.171 3.752 1.00 96.75 215 LEU A CA 1
ATOM 1734 C C . LEU A 1 215 ? 4.743 0.605 2.653 1.00 96.75 215 LEU A C 1
ATOM 1736 O O . LEU A 1 215 ? 4.891 0.101 1.545 1.00 96.75 215 LEU A O 1
ATOM 1740 N N . ILE A 1 216 ? 5.171 1.829 2.938 1.00 95.81 216 ILE A N 1
ATOM 1741 C CA . ILE A 1 216 ? 5.965 2.650 2.030 1.00 95.81 216 ILE A CA 1
ATOM 1742 C C . ILE A 1 216 ? 7.350 2.797 2.631 1.00 95.81 216 ILE A C 1
ATOM 1744 O O . ILE A 1 216 ? 7.481 3.154 3.798 1.00 95.81 216 ILE A O 1
ATOM 1748 N N . VAL A 1 217 ? 8.382 2.545 1.840 1.00 93.56 217 VAL A N 1
ATOM 1749 C CA . VAL A 1 217 ? 9.755 2.715 2.290 1.00 93.56 217 VAL A CA 1
ATOM 1750 C C . VAL A 1 217 ? 10.498 3.616 1.324 1.00 93.56 217 VAL A C 1
ATOM 1752 O O . VAL A 1 217 ? 10.592 3.308 0.137 1.00 93.56 217 VAL A O 1
ATOM 1755 N N . HIS A 1 218 ? 10.988 4.745 1.836 1.00 91.00 218 HIS A N 1
ATOM 1756 C CA . HIS A 1 218 ? 11.764 5.703 1.062 1.00 91.00 218 HIS A CA 1
ATOM 1757 C C . HIS A 1 218 ? 13.224 5.703 1.512 1.00 91.00 218 HIS A C 1
ATOM 1759 O O . HIS A 1 218 ? 13.541 6.079 2.649 1.00 91.00 218 HIS A O 1
ATOM 1765 N N . TRP A 1 219 ? 14.118 5.394 0.576 1.00 82.50 219 TRP A N 1
ATOM 1766 C CA . TRP A 1 219 ? 15.559 5.493 0.774 1.00 82.50 219 TRP A CA 1
ATOM 1767 C C . TRP A 1 219 ? 16.164 6.503 -0.187 1.00 82.50 219 TRP A C 1
ATOM 1769 O O . TRP A 1 219 ? 16.050 6.418 -1.410 1.00 82.50 219 TRP A O 1
ATOM 1779 N N . TYR A 1 220 ? 16.823 7.497 0.397 1.00 74.38 220 TYR A N 1
ATOM 1780 C CA . TYR A 1 220 ? 17.416 8.606 -0.343 1.00 74.38 220 TYR A CA 1
ATOM 1781 C C . TYR A 1 220 ? 18.946 8.535 -0.387 1.00 74.38 220 TYR A C 1
ATOM 1783 O O . TYR A 1 220 ? 19.567 9.497 -0.835 1.00 74.38 220 TYR A O 1
ATOM 1791 N N . TRP A 1 221 ? 19.572 7.450 0.088 1.00 68.31 221 TRP A N 1
ATOM 1792 C CA . TRP A 1 221 ? 20.992 7.477 0.432 1.00 68.31 221 TRP A CA 1
ATOM 1793 C C . TRP A 1 221 ? 21.826 6.330 -0.155 1.00 68.31 221 TRP A C 1
ATOM 1795 O O . TRP A 1 221 ? 21.378 5.196 -0.247 1.00 68.31 221 TRP A O 1
ATOM 1805 N N . ARG A 1 222 ? 23.071 6.657 -0.536 1.00 64.12 222 ARG A N 1
ATOM 1806 C CA . ARG A 1 222 ? 24.087 5.750 -1.106 1.00 64.12 222 ARG A CA 1
ATOM 1807 C C . ARG A 1 222 ? 24.919 4.999 -0.054 1.00 64.12 222 ARG A C 1
ATOM 1809 O O . ARG A 1 222 ? 25.846 4.292 -0.443 1.00 64.12 222 ARG A O 1
ATOM 1816 N N . SER A 1 223 ? 24.671 5.152 1.255 1.00 58.81 223 SER A N 1
ATOM 1817 C CA . SER A 1 223 ? 25.417 4.343 2.233 1.00 58.81 223 SER A CA 1
ATOM 1818 C C . SER A 1 223 ? 24.985 2.898 2.072 1.00 58.81 223 SER A C 1
ATOM 1820 O O . SER A 1 223 ? 23.826 2.585 2.321 1.00 58.81 223 SER A O 1
ATOM 1822 N N . GLY A 1 224 ? 25.904 2.022 1.676 1.00 60.19 224 GLY A N 1
ATOM 1823 C CA . GLY A 1 224 ? 25.653 0.600 1.420 1.00 60.19 224 GLY A CA 1
ATOM 1824 C C . GLY A 1 224 ? 25.133 -0.226 2.608 1.00 60.19 224 GLY A C 1
ATOM 1825 O O . GLY A 1 224 ? 25.150 -1.448 2.537 1.00 60.19 224 GLY A O 1
ATOM 1826 N N . THR A 1 225 ? 24.676 0.398 3.693 1.00 66.06 225 THR A N 1
ATOM 1827 C CA . THR A 1 225 ? 23.998 -0.233 4.823 1.00 66.06 225 THR A CA 1
ATOM 1828 C C . THR A 1 225 ? 22.497 0.041 4.742 1.00 66.06 225 THR A C 1
ATOM 1830 O O . THR A 1 225 ? 21.984 1.038 5.251 1.00 66.06 225 THR A O 1
ATOM 1833 N N . SER A 1 226 ? 21.765 -0.859 4.083 1.00 65.56 226 SER A N 1
ATOM 1834 C CA . SER A 1 226 ? 20.305 -0.832 4.112 1.00 65.56 226 SER A CA 1
ATOM 1835 C C . SER A 1 226 ? 19.833 -1.166 5.528 1.00 65.56 226 SER A C 1
ATOM 1837 O O . SER A 1 226 ? 20.067 -2.273 6.009 1.00 65.56 226 SER A O 1
ATOM 1839 N N . SER A 1 227 ? 19.124 -0.253 6.185 1.00 73.75 227 SER A N 1
ATOM 1840 C CA . SER A 1 227 ? 18.450 -0.523 7.462 1.00 73.75 227 SER A CA 1
ATOM 1841 C C . SER A 1 227 ? 17.157 -1.339 7.301 1.00 73.75 227 SER A C 1
ATOM 1843 O O . SER A 1 227 ? 16.412 -1.566 8.247 1.00 73.75 227 SER A O 1
ATOM 1845 N N . LEU A 1 228 ? 16.915 -1.839 6.092 1.00 75.00 228 LEU A N 1
ATOM 1846 C CA . LEU A 1 228 ? 15.854 -2.774 5.751 1.00 75.00 228 LEU A CA 1
ATOM 1847 C C . LEU A 1 228 ? 15.673 -3.906 6.756 1.00 75.00 228 LEU A C 1
ATOM 1849 O O . LEU A 1 228 ? 14.562 -4.037 7.262 1.00 75.00 228 LEU A O 1
ATOM 1853 N N . PRO A 1 229 ? 16.710 -4.716 7.063 1.00 78.31 229 PRO A N 1
ATOM 1854 C CA . PRO A 1 229 ? 16.512 -5.879 7.916 1.00 78.31 229 PRO A CA 1
ATOM 1855 C C . PRO A 1 229 ? 15.980 -5.455 9.282 1.00 78.31 229 PRO A C 1
ATOM 1857 O O . PRO A 1 229 ? 15.032 -6.040 9.785 1.00 78.31 229 PRO A O 1
ATOM 1860 N N . PHE A 1 230 ? 16.484 -4.330 9.802 1.00 83.00 230 PHE A N 1
ATOM 1861 C CA . PHE A 1 230 ? 15.963 -3.727 11.019 1.00 83.00 230 PHE A CA 1
ATOM 1862 C C . PHE A 1 230 ? 14.472 -3.398 10.889 1.00 83.00 230 PHE A C 1
ATOM 1864 O O . PHE A 1 230 ? 13.676 -3.844 11.710 1.00 83.00 230 PHE A O 1
ATOM 1871 N N . VAL A 1 231 ? 14.062 -2.665 9.857 1.00 83.56 231 VAL A N 1
ATOM 1872 C CA . VAL A 1 231 ? 12.651 -2.308 9.659 1.00 83.56 231 VAL A CA 1
ATOM 1873 C C . VAL A 1 231 ? 11.754 -3.550 9.605 1.00 83.56 231 VAL A C 1
ATOM 1875 O O . VAL A 1 231 ? 10.723 -3.586 10.275 1.00 83.56 231 VAL A O 1
ATOM 1878 N N . TYR A 1 232 ? 12.146 -4.579 8.857 1.00 84.44 232 TYR A N 1
ATOM 1879 C CA . TYR A 1 232 ? 11.320 -5.772 8.673 1.00 84.44 232 TYR A CA 1
ATOM 1880 C C . TYR A 1 232 ? 11.268 -6.660 9.914 1.00 84.44 232 TYR A C 1
ATOM 1882 O O . TYR A 1 232 ? 10.177 -7.065 10.319 1.00 84.44 232 TYR A O 1
ATOM 1890 N N . ASP A 1 233 ? 12.391 -6.846 10.607 1.00 85.94 233 ASP A N 1
ATOM 1891 C CA . ASP A 1 233 ? 12.428 -7.586 11.870 1.00 85.94 233 ASP A CA 1
ATOM 1892 C C . ASP A 1 233 ? 11.474 -6.966 12.904 1.00 85.94 233 ASP A C 1
ATOM 1894 O O . ASP A 1 233 ? 10.761 -7.671 13.629 1.00 85.94 233 ASP A O 1
ATOM 1898 N N . HIS A 1 234 ? 11.386 -5.632 12.935 1.00 89.19 234 HIS A N 1
ATOM 1899 C CA . HIS A 1 234 ? 10.547 -4.898 13.885 1.00 89.19 234 HIS A CA 1
ATOM 1900 C C . HIS A 1 234 ? 9.083 -4.776 13.461 1.00 89.19 234 HIS A C 1
ATOM 1902 O O . HIS A 1 234 ? 8.237 -4.469 14.302 1.00 89.19 234 HIS A O 1
ATOM 1908 N N . LEU A 1 235 ? 8.764 -5.047 12.196 1.00 90.75 235 LEU A N 1
ATOM 1909 C CA . LEU A 1 235 ? 7.393 -5.099 11.685 1.00 90.75 235 LEU A CA 1
ATOM 1910 C C . LEU A 1 235 ? 6.884 -6.531 11.493 1.00 90.75 235 LEU A C 1
ATOM 1912 O O . LEU A 1 235 ? 5.743 -6.716 11.064 1.00 90.75 235 LEU A O 1
ATOM 1916 N N . SER A 1 236 ? 7.698 -7.534 11.829 1.00 92.62 236 SER A N 1
ATOM 1917 C CA . SER A 1 236 ? 7.350 -8.954 11.762 1.00 92.62 236 SER A CA 1
ATOM 1918 C C . SER A 1 236 ? 5.976 -9.247 12.378 1.00 92.62 236 SER A C 1
ATOM 1920 O O . SER A 1 236 ? 5.620 -8.755 13.454 1.00 92.62 236 SER A O 1
ATOM 1922 N N . GLY A 1 237 ? 5.172 -10.041 11.667 1.00 93.06 237 GLY A N 1
ATOM 1923 C CA . GLY A 1 237 ? 3.804 -10.389 12.064 1.00 93.06 237 GLY A CA 1
ATOM 1924 C C . GLY A 1 237 ? 2.723 -9.366 11.687 1.00 93.06 237 GLY A C 1
ATOM 1925 O O . GLY A 1 237 ? 1.547 -9.623 11.948 1.00 93.06 237 GLY A O 1
ATOM 1926 N N . ILE A 1 238 ? 3.079 -8.235 11.066 1.00 95.69 238 ILE A N 1
ATOM 1927 C CA . ILE A 1 238 ? 2.109 -7.338 10.423 1.00 95.69 238 ILE A CA 1
ATOM 1928 C C . ILE A 1 238 ? 1.903 -7.780 8.975 1.00 95.69 238 ILE A C 1
ATOM 1930 O O . ILE A 1 238 ? 2.857 -7.878 8.215 1.00 95.69 238 ILE A O 1
ATOM 1934 N N . GLN A 1 239 ? 0.655 -7.986 8.572 1.00 95.81 239 GLN A N 1
ATOM 1935 C CA . GLN A 1 239 ? 0.284 -8.170 7.176 1.00 95.81 239 GLN A CA 1
ATOM 1936 C C . GLN A 1 239 ? 0.028 -6.816 6.512 1.00 95.81 239 GLN A C 1
ATOM 1938 O O . GLN A 1 239 ? -0.682 -5.973 7.075 1.00 95.81 239 GLN A O 1
ATOM 1943 N N . PHE A 1 240 ? 0.564 -6.624 5.309 1.00 96.62 240 PHE A N 1
ATOM 1944 C CA . PHE A 1 240 ? 0.336 -5.417 4.515 1.00 96.62 240 PHE A CA 1
ATOM 1945 C C . PHE A 1 240 ? -0.430 -5.758 3.241 1.00 96.62 240 PHE A C 1
ATOM 1947 O O . PHE A 1 240 ? -0.089 -6.707 2.544 1.00 96.62 240 PHE A O 1
ATOM 1954 N N . ASP A 1 241 ? -1.439 -4.957 2.901 1.00 96.50 241 ASP A N 1
ATOM 1955 C CA . ASP A 1 241 ? -2.153 -5.115 1.629 1.00 96.50 241 ASP A CA 1
ATOM 1956 C C . ASP A 1 241 ? -1.215 -4.778 0.442 1.00 96.50 241 ASP A C 1
ATOM 1958 O O . ASP A 1 241 ? -1.301 -5.383 -0.630 1.00 96.50 241 ASP A O 1
ATOM 1962 N N . ALA A 1 242 ? -0.294 -3.825 0.642 1.00 97.81 242 ALA A N 1
ATOM 1963 C CA . ALA A 1 242 ? 0.656 -3.367 -0.366 1.00 97.81 242 ALA A CA 1
ATOM 1964 C C . ALA A 1 242 ? 2.038 -3.008 0.210 1.00 97.81 242 ALA A C 1
ATOM 1966 O O . ALA A 1 242 ? 2.139 -2.454 1.304 1.00 97.81 242 ALA A O 1
ATOM 1967 N N . LEU A 1 243 ? 3.092 -3.235 -0.578 1.00 97.31 243 LEU A N 1
ATOM 1968 C CA . LEU A 1 243 ? 4.456 -2.757 -0.340 1.00 97.31 243 LEU A CA 1
ATOM 1969 C C . LEU A 1 243 ? 4.864 -1.780 -1.442 1.00 97.31 243 LEU A C 1
ATOM 1971 O O . LEU A 1 243 ? 4.784 -2.097 -2.624 1.00 97.31 243 LEU A O 1
ATOM 1975 N N . LYS A 1 244 ? 5.358 -0.606 -1.070 1.00 97.12 244 LYS A N 1
ATOM 1976 C CA . LYS A 1 244 ? 5.892 0.393 -1.987 1.00 97.12 244 LYS A CA 1
ATOM 1977 C C . LYS A 1 244 ? 7.322 0.732 -1.601 1.00 97.12 244 LYS A C 1
ATOM 1979 O O . LYS A 1 244 ? 7.559 1.252 -0.519 1.00 97.12 244 LYS A O 1
ATOM 1984 N N . VAL A 1 245 ? 8.257 0.485 -2.505 1.00 95.00 245 VAL A N 1
ATOM 1985 C CA . VAL A 1 245 ? 9.669 0.818 -2.329 1.00 95.00 245 VAL A CA 1
ATOM 1986 C C . VAL A 1 245 ? 10.015 1.972 -3.254 1.00 95.00 245 VAL A C 1
ATOM 1988 O O . VAL A 1 245 ? 9.836 1.869 -4.466 1.00 95.00 245 VAL A O 1
ATOM 1991 N N . GLU A 1 246 ? 10.497 3.072 -2.687 1.00 93.94 246 GLU A N 1
ATOM 1992 C CA . GLU A 1 246 ? 11.005 4.219 -3.431 1.00 93.94 246 GLU A CA 1
ATOM 1993 C C . GLU A 1 246 ? 12.480 4.438 -3.110 1.00 93.94 246 GLU A C 1
ATOM 1995 O O . GLU A 1 246 ? 12.838 4.872 -2.015 1.00 93.94 246 GLU A O 1
ATOM 2000 N N . GLU A 1 247 ? 13.345 4.164 -4.078 1.00 91.12 247 GLU A N 1
ATOM 2001 C CA . GLU A 1 247 ? 14.785 4.263 -3.884 1.00 91.12 247 GLU A CA 1
ATOM 2002 C C . GLU A 1 247 ? 15.463 4.761 -5.146 1.00 91.12 247 GLU A C 1
ATOM 2004 O O . GLU A 1 247 ? 15.161 4.323 -6.248 1.00 91.12 247 GLU A O 1
ATOM 2009 N N . PHE A 1 248 ? 16.407 5.688 -5.018 1.00 90.25 248 PHE A N 1
ATOM 2010 C CA . PHE A 1 248 ? 17.099 6.177 -6.206 1.00 90.25 248 PHE A CA 1
ATOM 2011 C C . PHE A 1 248 ? 17.961 5.078 -6.852 1.00 90.25 248 PHE A C 1
ATOM 2013 O O . PHE A 1 248 ? 17.864 4.854 -8.054 1.00 90.25 248 PHE A O 1
ATOM 2020 N N . CYS A 1 249 ? 18.763 4.360 -6.065 1.00 91.19 249 CYS A N 1
ATOM 2021 C CA . CYS A 1 249 ? 19.622 3.278 -6.542 1.00 91.19 249 CYS A CA 1
ATOM 2022 C C . CYS A 1 249 ? 19.430 2.043 -5.662 1.00 91.19 249 CYS A C 1
ATOM 2024 O O . CYS A 1 249 ? 19.867 2.041 -4.516 1.00 91.19 249 CYS A O 1
ATOM 2026 N N . MET A 1 250 ? 18.775 1.018 -6.199 1.00 91.94 250 MET A N 1
ATOM 2027 C CA . MET A 1 250 ? 18.445 -0.208 -5.488 1.00 91.94 250 MET A CA 1
ATOM 2028 C C . MET A 1 250 ? 19.608 -1.190 -5.505 1.00 91.94 250 MET A C 1
ATOM 2030 O O . MET A 1 250 ? 20.043 -1.663 -6.560 1.00 91.94 250 MET A O 1
ATOM 2034 N N . SER A 1 251 ? 20.103 -1.503 -4.308 1.00 91.19 251 SER A N 1
ATOM 2035 C CA . SER A 1 251 ? 21.175 -2.479 -4.121 1.00 91.19 251 SER A CA 1
ATOM 2036 C C . SER A 1 251 ? 20.705 -3.914 -4.381 1.00 91.19 251 SER A C 1
ATOM 2038 O O . SER A 1 251 ? 19.536 -4.248 -4.173 1.00 91.19 251 SER A O 1
ATOM 2040 N N . ALA A 1 252 ? 21.634 -4.791 -4.773 1.00 92.25 252 ALA A N 1
ATOM 2041 C CA . ALA A 1 252 ? 21.354 -6.219 -4.926 1.00 92.25 252 ALA A CA 1
ATOM 2042 C C . ALA A 1 252 ? 20.867 -6.876 -3.624 1.00 92.25 252 ALA A C 1
ATOM 2044 O O . ALA A 1 252 ? 19.950 -7.689 -3.661 1.00 92.25 252 ALA A O 1
ATOM 2045 N N . VAL A 1 253 ? 21.419 -6.479 -2.471 1.00 90.56 253 VAL A N 1
ATOM 2046 C CA . VAL A 1 253 ? 21.008 -6.996 -1.152 1.00 90.56 253 VAL A CA 1
ATOM 2047 C C . VAL A 1 253 ? 19.531 -6.712 -0.894 1.00 90.56 253 VAL A C 1
ATOM 2049 O O . VAL A 1 253 ? 18.776 -7.616 -0.543 1.00 90.56 253 VAL A O 1
ATOM 2052 N N . LEU A 1 254 ? 19.108 -5.467 -1.119 1.00 89.88 254 LEU A N 1
ATOM 2053 C CA . LEU A 1 254 ? 17.714 -5.076 -0.967 1.00 89.88 254 LEU A CA 1
ATOM 2054 C C . LEU A 1 254 ? 16.826 -5.822 -1.957 1.00 89.88 254 LEU A C 1
ATOM 2056 O O . LEU A 1 254 ? 15.878 -6.480 -1.530 1.00 89.88 254 LEU A O 1
ATOM 2060 N N . LEU A 1 255 ? 17.150 -5.773 -3.249 1.00 93.19 255 LEU A N 1
ATOM 2061 C CA . LEU A 1 255 ? 16.358 -6.435 -4.282 1.00 93.19 255 LEU A CA 1
ATOM 2062 C C . LEU A 1 255 ? 16.138 -7.921 -3.951 1.00 93.19 255 LEU A C 1
ATOM 2064 O O . LEU A 1 255 ? 15.003 -8.392 -3.970 1.00 93.19 255 LEU A O 1
ATOM 2068 N N . ASN A 1 256 ? 17.197 -8.623 -3.543 1.00 93.88 256 ASN A N 1
ATOM 2069 C CA . ASN A 1 256 ? 17.153 -10.049 -3.220 1.00 93.88 256 ASN A CA 1
ATOM 2070 C C . ASN A 1 256 ? 16.393 -10.361 -1.918 1.00 93.88 256 ASN A C 1
ATOM 2072 O O . ASN A 1 256 ? 15.928 -11.484 -1.745 1.00 93.88 256 ASN A O 1
ATOM 2076 N N . SER A 1 257 ? 16.223 -9.386 -1.020 1.00 92.62 257 SER A N 1
ATOM 2077 C CA . SER A 1 257 ? 15.423 -9.539 0.205 1.00 92.62 257 SER A CA 1
ATOM 2078 C C . SER A 1 257 ? 13.913 -9.358 -0.007 1.00 92.62 257 SER A C 1
ATOM 2080 O O . SER A 1 257 ? 13.118 -9.853 0.794 1.00 92.62 257 SER A O 1
ATOM 2082 N N . LEU A 1 258 ? 13.495 -8.686 -1.091 1.00 94.88 258 LEU A N 1
ATOM 2083 C CA . LEU A 1 258 ? 12.082 -8.375 -1.349 1.00 94.88 258 LEU A CA 1
ATOM 2084 C C . LEU A 1 258 ? 11.163 -9.607 -1.395 1.00 94.88 258 LEU A C 1
ATOM 2086 O O . LEU A 1 258 ? 10.069 -9.513 -0.840 1.00 94.88 258 LEU A O 1
ATOM 2090 N N . PRO A 1 259 ? 11.535 -10.750 -2.009 1.00 96.88 259 PRO A N 1
ATOM 2091 C CA . PRO A 1 259 ? 10.672 -11.928 -2.005 1.00 96.88 259 PRO A CA 1
ATOM 2092 C C . PRO A 1 259 ? 10.357 -12.443 -0.596 1.00 96.88 259 PRO A C 1
ATOM 2094 O O . PRO A 1 259 ? 9.194 -12.725 -0.313 1.00 96.88 259 PRO A O 1
ATOM 2097 N N . SER A 1 260 ? 11.352 -12.502 0.298 1.00 95.19 260 SER A N 1
ATOM 2098 C CA . SER A 1 260 ? 11.150 -12.934 1.689 1.00 95.19 260 SER A CA 1
ATOM 2099 C C . SER A 1 260 ? 10.221 -11.977 2.425 1.00 95.19 260 SER A C 1
ATOM 2101 O O . SER A 1 260 ? 9.236 -12.403 3.009 1.00 95.19 260 SER A O 1
ATOM 2103 N N . ILE A 1 261 ? 10.451 -10.671 2.283 1.00 94.19 261 ILE A N 1
ATOM 2104 C CA . ILE A 1 261 ? 9.589 -9.631 2.855 1.00 94.19 261 ILE A CA 1
ATOM 2105 C C . ILE A 1 261 ? 8.138 -9.780 2.384 1.00 94.19 261 ILE A C 1
ATOM 2107 O O . ILE A 1 261 ? 7.201 -9.738 3.178 1.00 94.19 261 ILE A O 1
ATOM 2111 N N . VAL A 1 262 ? 7.935 -9.938 1.076 1.00 96.31 262 VAL A N 1
ATOM 2112 C CA . VAL A 1 262 ? 6.600 -10.084 0.490 1.00 96.31 262 VAL A CA 1
ATOM 2113 C C . VAL A 1 262 ? 5.904 -11.335 1.025 1.00 96.31 262 VAL A C 1
ATOM 2115 O O . VAL A 1 262 ? 4.712 -11.274 1.332 1.00 96.31 262 VAL A O 1
ATOM 2118 N N . ALA A 1 263 ? 6.635 -12.444 1.159 1.00 96.69 263 ALA A N 1
ATOM 2119 C CA . ALA A 1 263 ? 6.114 -13.694 1.696 1.00 96.69 263 ALA A CA 1
ATOM 2120 C C . ALA A 1 263 ? 5.771 -13.579 3.192 1.00 96.69 263 ALA A C 1
ATOM 2122 O O . ALA A 1 263 ? 4.638 -13.869 3.579 1.00 96.69 263 ALA A O 1
ATOM 2123 N N . ASP A 1 264 ? 6.702 -13.085 4.010 1.00 95.00 264 ASP A N 1
ATOM 2124 C CA . ASP A 1 264 ? 6.574 -12.984 5.470 1.00 95.00 264 ASP A CA 1
ATOM 2125 C C . ASP A 1 264 ? 5.433 -12.048 5.891 1.00 95.00 264 ASP A C 1
ATOM 2127 O O . ASP A 1 264 ? 4.756 -12.276 6.897 1.00 95.00 264 ASP A O 1
ATOM 2131 N N . HIS A 1 265 ? 5.179 -11.010 5.092 1.00 94.94 265 HIS A N 1
ATOM 2132 C CA . HIS A 1 265 ? 4.130 -10.024 5.343 1.00 94.94 265 HIS A CA 1
ATOM 2133 C C . HIS A 1 265 ? 2.847 -10.245 4.526 1.00 94.94 265 HIS A C 1
ATOM 2135 O O . HIS A 1 265 ? 1.933 -9.419 4.598 1.00 94.94 265 HIS A O 1
ATOM 2141 N N . ASN A 1 266 ? 2.752 -11.348 3.772 1.00 95.94 266 ASN A N 1
ATOM 2142 C CA . ASN A 1 266 ? 1.609 -11.690 2.917 1.00 95.94 266 ASN A CA 1
ATOM 2143 C C . ASN A 1 266 ? 1.150 -10.522 2.018 1.00 95.94 266 ASN A C 1
ATOM 2145 O O . ASN A 1 266 ? -0.037 -10.196 1.942 1.00 95.94 266 ASN A O 1
ATOM 2149 N N . VAL A 1 267 ? 2.111 -9.865 1.369 1.00 97.12 267 VAL A N 1
ATOM 2150 C CA . VAL A 1 267 ? 1.859 -8.705 0.510 1.00 97.12 267 VAL A CA 1
ATOM 2151 C C . VAL A 1 267 ? 1.236 -9.155 -0.809 1.00 97.12 267 VAL A C 1
ATOM 2153 O O . VAL A 1 267 ? 1.785 -10.011 -1.499 1.00 97.12 267 VAL A O 1
ATOM 2156 N N . ASP A 1 268 ? 0.118 -8.542 -1.207 1.00 97.62 268 ASP A N 1
ATOM 2157 C CA . ASP A 1 268 ? -0.560 -8.882 -2.469 1.00 97.62 268 ASP A CA 1
ATOM 2158 C C . ASP A 1 268 ? -0.246 -7.913 -3.622 1.00 97.62 268 ASP A C 1
ATOM 2160 O O . ASP A 1 268 ? -0.384 -8.269 -4.798 1.00 97.62 268 ASP A O 1
ATOM 2164 N N . HIS A 1 269 ? 0.212 -6.699 -3.304 1.00 98.06 269 HIS A N 1
ATOM 2165 C CA . HIS A 1 269 ? 0.604 -5.681 -4.278 1.00 98.06 269 HIS A CA 1
ATOM 2166 C C . HIS A 1 269 ? 1.992 -5.113 -3.979 1.00 98.06 269 HIS A C 1
ATOM 2168 O O . HIS A 1 269 ? 2.249 -4.678 -2.860 1.00 98.06 269 HIS A O 1
ATOM 2174 N N . ILE A 1 270 ? 2.864 -5.041 -4.987 1.00 98.12 270 ILE A N 1
ATOM 2175 C CA . ILE A 1 270 ? 4.176 -4.394 -4.861 1.00 98.12 270 ILE A CA 1
ATOM 2176 C C . ILE A 1 270 ? 4.363 -3.271 -5.886 1.00 98.12 270 ILE A C 1
ATOM 2178 O O . ILE A 1 270 ? 4.121 -3.458 -7.078 1.00 98.12 270 ILE A O 1
ATOM 2182 N N . SER A 1 271 ? 4.840 -2.117 -5.422 1.00 98.12 271 SER A N 1
ATOM 2183 C CA . SER A 1 271 ? 5.268 -0.976 -6.235 1.00 98.12 271 SER A CA 1
ATOM 2184 C C . SER A 1 271 ? 6.767 -0.739 -6.055 1.00 98.12 271 SER A C 1
ATOM 2186 O O . SER A 1 271 ? 7.208 -0.448 -4.947 1.00 98.12 271 SER A O 1
ATOM 2188 N N . LEU A 1 272 ? 7.547 -0.804 -7.133 1.00 97.44 272 LEU A N 1
ATOM 2189 C CA . LEU A 1 272 ? 8.983 -0.515 -7.142 1.00 97.44 272 LEU A CA 1
ATOM 2190 C C . LEU A 1 272 ? 9.242 0.765 -7.930 1.00 97.44 272 LEU A C 1
ATOM 2192 O O . LEU A 1 272 ? 9.009 0.809 -9.136 1.00 97.44 272 LEU A O 1
ATOM 2196 N N . HIS A 1 273 ? 9.696 1.816 -7.255 1.00 96.31 273 HIS A N 1
ATOM 2197 C CA . HIS A 1 273 ? 10.037 3.105 -7.849 1.00 96.31 273 HIS A CA 1
ATOM 2198 C C . HIS A 1 273 ? 11.549 3.309 -7.758 1.00 96.31 273 HIS A C 1
ATOM 2200 O O . HIS A 1 273 ? 12.041 3.739 -6.714 1.00 96.31 273 HIS A O 1
ATOM 2206 N N . VAL A 1 274 ? 12.279 3.001 -8.832 1.00 94.81 274 VAL A N 1
ATOM 2207 C CA . VAL A 1 274 ? 13.750 2.997 -8.812 1.00 94.81 274 VAL A CA 1
ATOM 2208 C C . VAL A 1 274 ? 14.375 3.695 -10.007 1.00 94.81 274 VAL A C 1
ATOM 2210 O O . VAL A 1 274 ? 13.839 3.611 -11.108 1.00 94.81 274 VAL A O 1
ATOM 2213 N N . ALA A 1 275 ? 15.487 4.410 -9.809 1.00 92.50 275 ALA A N 1
ATOM 2214 C CA . ALA A 1 275 ? 16.241 5.023 -10.911 1.00 92.50 275 ALA A CA 1
ATOM 2215 C C . ALA A 1 275 ? 17.332 4.089 -11.443 1.00 92.50 275 ALA A C 1
ATOM 2217 O O . ALA A 1 275 ? 17.559 4.012 -12.642 1.00 92.50 275 ALA A O 1
ATOM 2218 N N . GLU A 1 276 ? 17.989 3.337 -10.577 1.00 91.44 276 GLU A N 1
ATOM 2219 C CA . GLU A 1 276 ? 19.017 2.384 -10.972 1.00 91.44 276 GLU A CA 1
ATOM 2220 C C . GLU A 1 276 ? 18.907 1.134 -10.106 1.00 91.44 276 GLU A C 1
ATOM 2222 O O . GLU A 1 276 ? 18.498 1.214 -8.951 1.00 91.44 276 GLU A O 1
ATOM 2227 N N . VAL A 1 277 ? 19.252 -0.019 -10.669 1.00 93.19 277 VAL A N 1
ATOM 2228 C CA . VAL A 1 277 ? 19.371 -1.280 -9.936 1.00 93.19 277 VAL A CA 1
ATOM 2229 C C . VAL A 1 277 ? 20.758 -1.825 -10.230 1.00 93.19 277 VAL A C 1
ATOM 2231 O O . VAL A 1 277 ? 21.152 -1.899 -11.394 1.00 93.19 277 VAL A O 1
ATOM 2234 N N . THR A 1 278 ? 21.514 -2.169 -9.191 1.00 91.25 278 THR A N 1
ATOM 2235 C CA . THR A 1 278 ? 22.893 -2.668 -9.345 1.00 91.25 278 THR A CA 1
ATOM 2236 C C . THR A 1 278 ? 22.980 -4.191 -9.424 1.00 91.25 278 THR A C 1
ATOM 2238 O O . THR A 1 278 ? 24.064 -4.730 -9.621 1.00 91.25 278 THR A O 1
ATOM 2241 N N . SER A 1 279 ? 21.852 -4.891 -9.280 1.00 92.31 279 SER A N 1
ATOM 2242 C CA . SER A 1 279 ? 21.785 -6.353 -9.320 1.00 92.31 279 SER A CA 1
ATOM 2243 C C . SER A 1 279 ? 21.759 -6.910 -10.743 1.00 92.31 279 SER A C 1
ATOM 2245 O O . SER A 1 279 ? 20.985 -6.448 -11.587 1.00 92.31 279 SER A O 1
ATOM 2247 N N . HIS A 1 280 ? 22.531 -7.972 -10.974 1.00 92.56 280 HIS A N 1
ATOM 2248 C CA . HIS A 1 280 ? 22.478 -8.758 -12.208 1.00 92.56 280 HIS A CA 1
ATOM 2249 C C . HIS A 1 280 ? 21.247 -9.678 -12.271 1.00 92.56 280 HIS A C 1
ATOM 2251 O O . HIS A 1 280 ? 20.756 -9.960 -13.362 1.00 92.56 280 HIS A O 1
ATOM 2257 N N . ASP A 1 281 ? 20.670 -10.035 -11.120 1.00 95.69 281 ASP A N 1
ATOM 2258 C CA . ASP A 1 281 ? 19.583 -11.022 -11.010 1.00 95.69 281 ASP A CA 1
ATOM 2259 C C . ASP A 1 281 ? 18.190 -10.376 -11.039 1.00 95.69 281 ASP A C 1
ATOM 2261 O O . ASP A 1 281 ? 17.190 -10.960 -10.618 1.00 95.69 281 ASP A O 1
ATOM 2265 N N . THR A 1 282 ? 18.095 -9.136 -11.529 1.00 96.44 282 THR A N 1
ATOM 2266 C CA . THR A 1 282 ? 16.854 -8.351 -11.467 1.00 96.44 282 THR A CA 1
ATOM 2267 C C . THR A 1 282 ? 15.671 -9.074 -12.113 1.00 96.44 282 THR A C 1
ATOM 2269 O O . THR A 1 282 ? 14.565 -9.060 -11.572 1.00 96.44 282 THR A O 1
ATOM 2272 N N . VAL A 1 283 ? 15.896 -9.750 -13.241 1.00 97.56 283 VAL A N 1
ATOM 2273 C CA . VAL A 1 283 ? 14.849 -10.516 -13.933 1.00 97.56 283 VAL A CA 1
ATOM 2274 C C . VAL A 1 283 ? 14.365 -11.689 -13.079 1.00 97.56 283 VAL A C 1
ATOM 2276 O O . VAL A 1 283 ? 13.157 -11.882 -12.943 1.00 97.56 283 VAL A O 1
ATOM 2279 N N . GLU A 1 284 ? 15.277 -12.440 -12.462 1.00 98.19 284 GLU A N 1
ATOM 2280 C CA . GLU A 1 284 ? 14.930 -13.590 -11.622 1.00 98.19 284 GLU A CA 1
ATOM 2281 C C . GLU A 1 284 ? 14.131 -13.165 -10.390 1.00 98.19 284 GLU A C 1
ATOM 2283 O O . GLU A 1 284 ? 13.114 -13.782 -10.066 1.00 98.19 284 GLU A O 1
ATOM 2288 N N . VAL A 1 285 ? 14.524 -12.058 -9.754 1.00 98.06 285 VAL A N 1
ATOM 2289 C CA . VAL A 1 285 ? 13.791 -11.504 -8.612 1.00 98.06 285 VAL A CA 1
ATOM 2290 C C . VAL A 1 285 ? 12.394 -11.039 -9.021 1.00 98.06 285 VAL A C 1
ATOM 2292 O O . VAL A 1 285 ? 11.428 -11.359 -8.331 1.00 98.06 285 VAL A O 1
ATOM 2295 N N . LEU A 1 286 ? 12.240 -10.328 -10.144 1.00 98.19 286 LEU A N 1
ATOM 2296 C CA . LEU A 1 286 ? 10.919 -9.899 -10.629 1.00 98.19 286 LEU A CA 1
ATOM 2297 C C . LEU A 1 286 ? 10.009 -11.090 -10.936 1.00 98.19 286 LEU A C 1
ATOM 2299 O O . LEU A 1 286 ? 8.820 -11.075 -10.605 1.00 98.19 286 LEU A O 1
ATOM 2303 N N . LEU A 1 287 ? 10.572 -12.140 -11.529 1.00 98.44 287 LEU A N 1
ATOM 2304 C CA . LEU A 1 287 ? 9.865 -13.387 -11.765 1.00 98.44 287 LEU A CA 1
ATOM 2305 C C . LEU A 1 287 ? 9.470 -14.050 -10.438 1.00 98.44 287 LEU A C 1
ATOM 2307 O O . LEU A 1 287 ? 8.312 -14.441 -10.281 1.00 98.44 287 LEU A O 1
ATOM 2311 N N . HIS A 1 288 ? 10.363 -14.125 -9.452 1.00 98.38 288 HIS A N 1
ATOM 2312 C CA . HIS A 1 288 ? 10.039 -14.652 -8.125 1.00 98.38 288 HIS A CA 1
ATOM 2313 C C . HIS A 1 288 ? 8.915 -13.846 -7.454 1.00 98.38 288 HIS A C 1
ATOM 2315 O O . HIS A 1 288 ? 7.905 -14.423 -7.051 1.00 98.38 288 HIS A O 1
ATOM 2321 N N . LEU A 1 289 ? 9.012 -12.515 -7.444 1.00 98.44 289 LEU A N 1
ATOM 2322 C CA . LEU A 1 289 ? 7.962 -11.627 -6.942 1.00 98.44 289 LEU A CA 1
ATOM 2323 C C . LEU A 1 289 ? 6.626 -11.876 -7.646 1.00 98.44 289 LEU A C 1
ATOM 2325 O O . LEU A 1 289 ? 5.589 -11.944 -6.989 1.00 98.44 289 LEU A O 1
ATOM 2329 N N . SER A 1 290 ? 6.635 -12.098 -8.963 1.00 98.38 290 SER A N 1
ATOM 2330 C CA . SER A 1 290 ? 5.412 -12.379 -9.722 1.00 98.38 290 SER A CA 1
ATOM 2331 C C . SER A 1 290 ? 4.744 -13.723 -9.394 1.00 98.38 290 SER A C 1
ATOM 2333 O O . SER A 1 290 ? 3.576 -13.930 -9.728 1.00 98.38 290 SER A O 1
ATOM 2335 N N . SER A 1 291 ? 5.440 -14.627 -8.700 1.00 98.44 291 SER A N 1
ATOM 2336 C CA . SER A 1 291 ? 4.842 -15.831 -8.109 1.00 98.44 291 SER A CA 1
ATOM 2337 C C . SER A 1 291 ? 4.170 -15.562 -6.759 1.00 98.44 291 SER A C 1
ATOM 2339 O O . SER A 1 291 ? 3.290 -16.323 -6.360 1.00 98.44 291 SER A O 1
ATOM 2341 N N . LEU A 1 292 ? 4.551 -14.487 -6.064 1.00 98.31 292 LEU A N 1
ATOM 2342 C CA . LEU A 1 292 ? 4.094 -14.178 -4.707 1.00 98.31 292 LEU A CA 1
ATOM 2343 C C . LEU A 1 292 ? 2.910 -13.202 -4.678 1.00 98.31 292 LEU A C 1
ATOM 2345 O O . LEU A 1 292 ? 2.008 -13.361 -3.854 1.00 98.31 292 LEU A O 1
ATOM 2349 N N . VAL A 1 293 ? 2.852 -12.246 -5.607 1.00 98.25 293 VAL A N 1
ATOM 2350 C CA . VAL A 1 293 ? 1.879 -11.135 -5.588 1.00 98.25 293 VAL A CA 1
ATOM 2351 C C . VAL A 1 293 ? 0.855 -11.215 -6.722 1.00 98.25 293 VAL A C 1
ATOM 2353 O O . VAL A 1 293 ? 1.125 -11.765 -7.791 1.00 98.25 293 VAL A O 1
ATOM 2356 N N . SER A 1 294 ? -0.332 -10.634 -6.521 1.00 97.69 294 SER A N 1
ATOM 2357 C CA . SER A 1 294 ? -1.347 -10.521 -7.579 1.00 97.69 294 SER A CA 1
ATOM 2358 C C . SER A 1 294 ? -1.147 -9.291 -8.468 1.00 97.69 294 SER A C 1
ATOM 2360 O O . SER A 1 294 ? -1.648 -9.249 -9.599 1.00 97.69 294 SER A O 1
ATOM 2362 N N . SER A 1 295 ? -0.418 -8.282 -7.987 1.00 98.00 295 SER A N 1
ATOM 2363 C CA . SER A 1 295 ? -0.231 -7.026 -8.701 1.00 98.00 295 SER A CA 1
ATOM 2364 C C . SER A 1 295 ? 1.172 -6.453 -8.522 1.00 98.00 295 SER A C 1
ATOM 2366 O O . SER A 1 295 ? 1.677 -6.368 -7.408 1.00 98.00 295 SER A O 1
ATOM 2368 N N . ILE A 1 296 ? 1.763 -5.999 -9.629 1.00 98.25 296 ILE A N 1
ATOM 2369 C CA . ILE A 1 296 ? 3.076 -5.345 -9.652 1.00 98.25 296 ILE A CA 1
ATOM 2370 C C . ILE A 1 296 ? 2.964 -3.986 -10.346 1.00 98.25 296 ILE A C 1
ATOM 2372 O O . ILE A 1 296 ? 2.320 -3.858 -11.389 1.00 98.25 296 ILE A O 1
ATOM 2376 N N . HIS A 1 297 ? 3.619 -2.975 -9.787 1.00 98.06 297 HIS A N 1
ATOM 2377 C CA . HIS A 1 297 ? 3.841 -1.675 -10.408 1.00 98.06 297 HIS A CA 1
ATOM 2378 C C . HIS A 1 297 ? 5.338 -1.371 -10.443 1.00 98.06 297 HIS A C 1
ATOM 2380 O O . HIS A 1 297 ? 5.981 -1.250 -9.408 1.00 98.06 297 HIS A O 1
ATOM 2386 N N . LEU A 1 298 ? 5.901 -1.243 -11.639 1.00 97.38 298 LEU A N 1
ATOM 2387 C CA . LEU A 1 298 ? 7.300 -0.895 -11.859 1.00 97.38 298 LEU A CA 1
ATOM 2388 C C . LEU A 1 298 ? 7.366 0.534 -12.382 1.00 97.38 298 LEU A C 1
ATOM 2390 O O . LEU A 1 298 ? 6.816 0.828 -13.440 1.00 97.38 298 LEU A O 1
ATOM 2394 N N . LYS A 1 299 ? 8.044 1.422 -11.661 1.00 96.25 299 LYS A N 1
ATOM 2395 C CA . LYS A 1 299 ? 8.279 2.802 -12.070 1.00 96.25 299 LYS A CA 1
ATOM 2396 C C . LYS A 1 299 ? 9.773 3.076 -12.140 1.00 96.25 299 LYS A C 1
ATOM 2398 O O . LYS A 1 299 ? 10.451 3.175 -11.122 1.00 96.25 299 LYS A O 1
ATOM 2403 N N . GLN A 1 300 ? 10.262 3.249 -13.357 1.00 95.31 300 GLN A N 1
ATOM 2404 C CA . GLN A 1 300 ? 11.639 3.610 -13.635 1.00 95.31 300 GLN A CA 1
ATOM 2405 C C . GLN A 1 300 ? 11.788 5.136 -13.553 1.00 95.31 300 GLN A C 1
ATOM 2407 O O . GLN A 1 300 ? 11.216 5.887 -14.346 1.00 95.31 300 GLN A O 1
ATOM 2412 N N . LEU A 1 301 ? 12.546 5.605 -12.566 1.00 92.81 301 LEU A N 1
ATOM 2413 C CA . LEU A 1 301 ? 12.937 7.005 -12.416 1.00 92.81 301 LEU A CA 1
ATOM 2414 C C . LEU A 1 301 ? 14.127 7.322 -13.347 1.00 92.81 301 LEU A C 1
ATOM 2416 O O . LEU A 1 301 ? 14.749 6.423 -13.917 1.00 92.81 301 LEU A O 1
ATOM 2420 N N . ASN A 1 302 ? 14.449 8.606 -13.526 1.00 90.50 302 ASN A N 1
ATOM 2421 C CA . ASN A 1 302 ? 15.541 9.027 -14.408 1.00 90.50 302 ASN A CA 1
ATOM 2422 C C . ASN A 1 302 ? 16.917 8.612 -13.846 1.00 90.50 302 ASN A C 1
ATOM 2424 O O . ASN A 1 302 ? 17.316 9.097 -12.790 1.00 90.50 302 ASN A O 1
ATOM 2428 N N . ALA A 1 303 ? 17.640 7.762 -14.581 1.00 82.88 303 ALA A N 1
ATOM 2429 C CA . ALA A 1 303 ? 18.925 7.174 -14.189 1.00 82.88 303 ALA A CA 1
ATOM 2430 C C . ALA A 1 303 ? 20.170 7.975 -14.633 1.00 82.88 303 ALA A C 1
ATOM 2432 O O . ALA A 1 303 ? 21.276 7.449 -14.573 1.00 82.88 303 ALA A O 1
ATOM 2433 N N . TYR A 1 304 ? 20.019 9.199 -15.160 1.00 84.88 304 TYR A N 1
ATOM 2434 C CA . TYR A 1 304 ? 21.108 9.951 -15.819 1.00 84.88 304 TYR A CA 1
ATOM 2435 C C . TYR A 1 304 ? 21.822 9.161 -16.940 1.00 84.88 304 TYR A C 1
ATOM 2437 O O . TYR A 1 304 ? 23.004 9.365 -17.212 1.00 84.88 304 TYR A O 1
ATOM 2445 N N . ARG A 1 305 ? 21.105 8.246 -17.605 1.00 79.38 305 ARG A N 1
ATOM 2446 C CA . ARG A 1 305 ? 21.595 7.453 -18.745 1.00 79.38 305 ARG A CA 1
ATOM 2447 C C . ARG A 1 305 ? 21.032 7.989 -20.059 1.00 79.38 305 ARG A C 1
ATOM 2449 O O . ARG A 1 305 ? 20.031 8.700 -20.074 1.00 79.38 305 ARG A O 1
ATOM 2456 N N . SER A 1 306 ? 21.662 7.611 -21.173 1.00 80.12 306 SER A N 1
ATOM 2457 C CA . SER A 1 306 ? 21.148 7.932 -22.508 1.00 80.12 306 SER A CA 1
ATOM 2458 C C . SER A 1 306 ? 19.764 7.311 -22.727 1.00 80.12 306 SER A C 1
ATOM 2460 O O . SER A 1 306 ? 19.588 6.096 -22.592 1.00 80.12 306 SER A O 1
ATOM 2462 N N . HIS A 1 307 ? 18.800 8.148 -23.119 1.00 77.81 307 HIS A N 1
ATOM 2463 C CA . HIS A 1 307 ? 17.407 7.776 -23.397 1.00 77.81 307 HIS A CA 1
ATOM 2464 C C . HIS A 1 307 ? 17.243 6.755 -24.536 1.00 77.81 307 HIS A C 1
ATOM 2466 O O . HIS A 1 307 ? 16.184 6.147 -24.666 1.00 77.81 307 HIS A O 1
ATOM 2472 N N . ALA A 1 308 ? 18.278 6.552 -25.356 1.00 73.81 308 ALA A N 1
ATOM 2473 C CA . ALA A 1 308 ? 18.247 5.644 -26.503 1.00 73.81 308 ALA A CA 1
ATOM 2474 C C . ALA A 1 308 ? 18.516 4.167 -26.149 1.00 73.81 308 ALA A C 1
ATOM 2476 O O . ALA A 1 308 ? 18.567 3.326 -27.042 1.00 73.81 308 ALA A O 1
ATOM 2477 N N . SER A 1 309 ? 18.734 3.838 -24.874 1.00 81.31 309 SER A N 1
ATOM 2478 C CA . SER A 1 309 ? 19.065 2.473 -24.454 1.00 81.31 309 SER A CA 1
ATOM 2479 C C . SER A 1 309 ? 17.818 1.616 -24.198 1.00 81.31 309 SER A C 1
ATOM 2481 O O . SER A 1 309 ? 16.830 2.088 -23.633 1.00 81.31 309 SER A O 1
ATOM 2483 N N . ASN A 1 310 ? 17.882 0.331 -24.570 1.00 88.38 310 ASN A N 1
ATOM 2484 C CA . ASN A 1 310 ? 16.901 -0.699 -24.198 1.00 88.38 310 ASN A CA 1
ATOM 2485 C C . ASN A 1 310 ? 17.087 -1.064 -22.720 1.00 88.38 310 ASN A C 1
ATOM 2487 O O . ASN A 1 310 ? 17.559 -2.155 -22.400 1.00 88.38 310 ASN A O 1
ATOM 2491 N N . TYR A 1 311 ? 16.812 -0.112 -21.834 1.00 91.81 311 TYR A N 1
ATOM 2492 C CA . TYR A 1 311 ? 17.165 -0.169 -20.422 1.00 91.81 311 TYR A CA 1
ATOM 2493 C C . TYR A 1 311 ? 15.919 -0.119 -19.542 1.00 91.81 311 TYR A C 1
ATOM 2495 O O . TYR A 1 311 ? 15.049 0.738 -19.702 1.00 91.81 311 TYR A O 1
ATOM 2503 N N . MET A 1 312 ? 15.847 -1.024 -18.574 1.00 94.12 312 MET A N 1
ATOM 2504 C CA . MET A 1 312 ? 14.842 -0.994 -17.519 1.00 94.12 312 MET A CA 1
ATOM 2505 C C . MET A 1 312 ? 15.415 -1.687 -16.285 1.00 94.12 312 MET A C 1
ATOM 2507 O O . MET A 1 312 ? 15.989 -2.765 -16.393 1.00 94.12 312 MET A O 1
ATOM 2511 N N . LEU A 1 313 ? 15.279 -1.058 -15.117 1.00 93.00 313 LEU A N 1
ATOM 2512 C CA . LEU A 1 313 ? 15.654 -1.617 -13.817 1.00 93.00 313 LEU A CA 1
ATOM 2513 C C . LEU A 1 313 ? 17.072 -2.220 -13.803 1.00 93.00 313 LEU A C 1
ATOM 2515 O O . LEU A 1 313 ? 17.258 -3.360 -13.404 1.00 93.00 313 LEU A O 1
ATOM 2519 N N . GLY A 1 314 ? 18.083 -1.497 -14.295 1.00 91.81 314 GLY A N 1
ATOM 2520 C CA . GLY A 1 314 ? 19.470 -1.995 -14.310 1.00 91.81 314 GLY A CA 1
ATOM 2521 C C . GLY A 1 314 ? 19.819 -2.947 -15.458 1.00 91.81 314 GLY A C 1
ATOM 2522 O O . GLY A 1 314 ? 21.000 -3.129 -15.748 1.00 91.81 314 GLY A O 1
ATOM 2523 N N . VAL A 1 315 ? 18.833 -3.496 -16.168 1.00 94.75 315 VAL A N 1
ATOM 2524 C CA . VAL A 1 315 ? 19.057 -4.504 -17.209 1.00 94.75 315 VAL A CA 1
ATOM 2525 C C . VAL A 1 315 ? 18.962 -3.869 -18.591 1.00 94.75 315 VAL A C 1
ATOM 2527 O O . VAL A 1 315 ? 17.973 -3.216 -18.933 1.00 94.75 315 VAL A O 1
ATOM 2530 N N . SER A 1 316 ? 20.005 -4.074 -19.396 1.00 93.75 316 SER A N 1
ATOM 2531 C CA . SER A 1 316 ? 20.052 -3.640 -20.795 1.00 93.75 316 SER A CA 1
ATOM 2532 C C . SER A 1 316 ? 19.803 -4.819 -21.732 1.00 93.75 316 SER A C 1
ATOM 2534 O O . SER A 1 316 ? 20.275 -5.920 -21.466 1.00 93.75 316 SER A O 1
ATOM 2536 N N . SER A 1 317 ? 19.110 -4.577 -22.846 1.00 92.19 317 SER A N 1
ATOM 2537 C CA . SER A 1 317 ? 18.951 -5.541 -23.950 1.00 92.19 317 SER A CA 1
ATOM 2538 C C . SER A 1 317 ? 18.234 -6.853 -23.592 1.00 92.19 317 SER A C 1
ATOM 2540 O O . SER A 1 317 ? 18.377 -7.840 -24.308 1.00 92.19 317 SER A O 1
ATOM 2542 N N . ALA A 1 318 ? 17.448 -6.876 -22.514 1.00 95.88 318 ALA A N 1
ATOM 2543 C CA . ALA A 1 318 ? 16.594 -8.016 -22.189 1.00 95.88 318 ALA A CA 1
ATOM 2544 C C . ALA A 1 318 ? 15.333 -8.048 -23.068 1.00 95.88 318 ALA A C 1
ATOM 2546 O O . ALA A 1 318 ? 14.799 -6.998 -23.437 1.00 95.88 318 ALA A O 1
ATOM 2547 N N . ASP A 1 319 ? 14.813 -9.248 -23.349 1.00 96.62 319 ASP A N 1
ATOM 2548 C CA . ASP A 1 319 ? 13.493 -9.413 -23.971 1.00 96.62 319 ASP A CA 1
ATOM 2549 C C . ASP A 1 319 ? 12.391 -9.179 -22.928 1.00 96.62 319 ASP A C 1
ATOM 2551 O O . ASP A 1 319 ? 11.781 -10.107 -22.390 1.00 96.62 319 ASP A O 1
ATOM 2555 N N . TRP A 1 320 ? 12.140 -7.904 -22.620 1.00 96.31 320 TRP A N 1
ATOM 2556 C CA . TRP A 1 320 ? 11.093 -7.500 -21.682 1.00 96.31 320 TRP A CA 1
ATOM 2557 C C . TRP A 1 320 ? 9.702 -7.970 -22.106 1.00 96.31 320 TRP A C 1
ATOM 2559 O O . TRP A 1 320 ? 8.860 -8.204 -21.243 1.00 96.31 320 TRP A O 1
ATOM 2569 N N . GLY A 1 321 ? 9.459 -8.167 -23.407 1.00 96.12 321 GLY A N 1
ATOM 2570 C CA . GLY A 1 321 ? 8.214 -8.756 -23.892 1.00 96.12 321 GLY A CA 1
ATOM 2571 C C . GLY A 1 321 ? 8.009 -10.163 -23.344 1.00 96.12 321 GLY A C 1
ATOM 2572 O O . GLY A 1 321 ? 6.971 -10.446 -22.745 1.00 96.12 321 GLY A O 1
ATOM 2573 N N . GLN A 1 322 ? 9.012 -11.030 -23.499 1.00 97.31 322 GLN A N 1
ATOM 2574 C CA . GLN A 1 322 ? 8.951 -12.395 -22.978 1.00 97.31 322 GLN A CA 1
ATOM 2575 C C . GLN A 1 322 ? 8.939 -12.424 -21.443 1.00 97.31 322 GLN A C 1
ATOM 2577 O O . GLN A 1 322 ? 8.110 -13.124 -20.868 1.00 97.31 322 GLN A O 1
ATOM 2582 N N . ILE A 1 323 ? 9.748 -11.597 -20.774 1.00 97.94 323 ILE A N 1
ATOM 2583 C CA . ILE A 1 323 ? 9.764 -11.516 -19.302 1.00 97.94 323 ILE A CA 1
ATOM 2584 C C . ILE A 1 323 ? 8.383 -11.136 -18.752 1.00 97.94 323 ILE A C 1
ATOM 2586 O O . ILE A 1 323 ? 7.908 -11.746 -17.799 1.00 97.94 323 ILE A O 1
ATOM 2590 N N . ILE A 1 324 ? 7.700 -10.158 -19.356 1.00 97.25 324 ILE A N 1
ATOM 2591 C CA . ILE A 1 324 ? 6.351 -9.758 -18.932 1.00 97.25 324 ILE A CA 1
ATOM 2592 C C . ILE A 1 324 ? 5.342 -10.901 -19.142 1.00 97.25 324 ILE A C 1
ATOM 2594 O O . ILE A 1 324 ? 4.484 -11.125 -18.284 1.00 97.25 324 ILE A O 1
ATOM 2598 N N . ILE A 1 325 ? 5.439 -11.645 -20.252 1.00 96.31 325 ILE A N 1
ATOM 2599 C CA . ILE A 1 325 ? 4.614 -12.845 -20.485 1.00 96.31 325 ILE A CA 1
ATOM 2600 C C . ILE A 1 325 ? 4.861 -13.871 -19.375 1.00 96.31 325 ILE A C 1
ATOM 2602 O O . ILE A 1 325 ? 3.902 -14.409 -18.816 1.00 96.31 325 ILE A O 1
ATOM 2606 N N . ASP A 1 326 ? 6.122 -14.096 -19.013 1.00 97.88 326 ASP A N 1
ATOM 2607 C CA . ASP A 1 326 ? 6.510 -15.050 -17.976 1.00 97.88 326 ASP A CA 1
ATOM 2608 C C . ASP A 1 326 ? 6.024 -14.608 -16.588 1.00 97.88 326 ASP A C 1
ATOM 2610 O O . ASP A 1 326 ? 5.503 -15.428 -15.830 1.00 97.88 326 ASP A O 1
ATOM 2614 N N . MET A 1 327 ? 6.087 -13.310 -16.271 1.00 97.81 327 MET A N 1
ATOM 2615 C CA . MET A 1 327 ? 5.497 -12.747 -15.049 1.00 97.81 327 MET A CA 1
ATOM 2616 C C . MET A 1 327 ? 3.990 -13.000 -14.988 1.00 97.81 327 MET A C 1
ATOM 2618 O O . MET A 1 327 ? 3.455 -13.382 -13.947 1.00 97.81 327 MET A O 1
ATOM 2622 N N . PHE A 1 328 ? 3.289 -12.831 -16.110 1.00 96.81 328 PHE A N 1
ATOM 2623 C CA . PHE A 1 328 ? 1.877 -13.165 -16.186 1.00 96.81 328 PHE A CA 1
ATOM 2624 C C . PHE A 1 328 ? 1.649 -14.679 -16.083 1.00 96.81 328 PHE A C 1
ATOM 2626 O O . PHE A 1 328 ? 0.710 -15.098 -15.420 1.00 96.81 328 PHE A O 1
ATOM 2633 N N . SER A 1 329 ? 2.496 -15.553 -16.619 1.00 96.56 329 SER A N 1
ATOM 2634 C CA . SER A 1 329 ? 2.299 -17.007 -16.446 1.00 96.56 329 SER A CA 1
ATOM 2635 C C . SER A 1 329 ? 2.235 -17.479 -14.973 1.00 96.56 329 SER A C 1
ATOM 2637 O O . SER A 1 329 ? 1.762 -18.581 -14.707 1.00 96.56 329 SER A O 1
ATOM 2639 N N . ARG A 1 330 ? 2.633 -16.621 -14.021 1.00 97.25 330 ARG A N 1
ATOM 2640 C CA . ARG A 1 330 ? 2.601 -16.824 -12.565 1.00 97.25 330 ARG A CA 1
ATOM 2641 C C . ARG A 1 330 ? 1.338 -16.206 -11.917 1.00 97.25 330 ARG A C 1
ATOM 2643 O O . ARG A 1 330 ? 0.250 -16.242 -12.493 1.00 97.25 330 ARG A O 1
ATOM 2650 N N . LYS A 1 331 ? 1.437 -15.671 -10.689 1.00 97.50 331 LYS A N 1
ATOM 2651 C CA . LYS A 1 331 ? 0.297 -15.177 -9.881 1.00 97.50 331 LYS A CA 1
ATOM 2652 C C . LYS A 1 331 ? -0.182 -13.774 -10.290 1.00 97.50 331 LYS A C 1
ATOM 2654 O O . LYS A 1 331 ? -1.329 -13.415 -10.009 1.00 97.50 331 LYS A O 1
ATOM 2659 N N . VAL A 1 332 ? 0.651 -12.992 -10.979 1.00 97.62 332 VAL A N 1
ATOM 2660 C CA . VAL A 1 332 ? 0.341 -11.601 -11.352 1.00 97.62 332 VAL A CA 1
ATOM 2661 C C . VAL A 1 332 ? -0.845 -11.517 -12.307 1.00 97.62 332 VAL A C 1
ATOM 2663 O O . VAL A 1 332 ? -0.851 -12.093 -13.389 1.00 97.62 332 VAL A O 1
ATOM 2666 N N . LYS A 1 333 ? -1.843 -10.715 -11.942 1.00 95.50 333 LYS A N 1
ATOM 2667 C CA . LYS A 1 333 ? -3.033 -10.397 -12.750 1.00 95.50 333 LYS A CA 1
ATOM 2668 C C . LYS A 1 333 ? -3.018 -8.963 -13.273 1.00 95.50 333 LYS A C 1
ATOM 2670 O O . LYS A 1 333 ? -3.660 -8.672 -14.283 1.00 95.50 333 LYS A O 1
ATOM 2675 N N . LYS A 1 334 ? -2.305 -8.074 -12.575 1.00 95.75 334 LYS A N 1
ATOM 2676 C CA . LYS A 1 334 ? -2.204 -6.645 -12.885 1.00 95.75 334 LYS A CA 1
ATOM 2677 C C . LYS A 1 334 ? -0.739 -6.232 -12.922 1.00 95.75 334 LYS A C 1
ATOM 2679 O O . LYS A 1 334 ? -0.046 -6.362 -11.914 1.00 95.75 334 LYS A O 1
ATOM 2684 N N . LEU A 1 335 ? -0.291 -5.713 -14.057 1.00 96.19 335 LEU A N 1
ATOM 2685 C CA . LEU A 1 335 ? 1.058 -5.181 -14.211 1.00 96.19 335 LEU A CA 1
ATOM 2686 C C . LEU A 1 335 ? 0.980 -3.756 -14.754 1.00 96.19 335 LEU A C 1
ATOM 2688 O O . LEU A 1 335 ? 0.395 -3.526 -15.814 1.00 96.19 335 LEU A O 1
ATOM 2692 N N . LEU A 1 336 ? 1.561 -2.814 -14.015 1.00 95.56 336 LEU A N 1
ATOM 2693 C CA . LEU A 1 336 ? 1.746 -1.430 -14.440 1.00 95.56 336 LEU A CA 1
ATOM 2694 C C . LEU A 1 336 ? 3.240 -1.166 -14.627 1.00 95.56 336 LEU A C 1
ATOM 2696 O O . LEU A 1 336 ? 4.010 -1.388 -13.697 1.00 95.56 336 LEU A O 1
ATOM 2700 N N . ILE A 1 337 ? 3.647 -0.689 -15.803 1.00 96.12 337 ILE A N 1
ATOM 2701 C CA . ILE A 1 337 ? 5.034 -0.281 -16.068 1.00 96.12 337 ILE A CA 1
ATOM 2702 C C . ILE A 1 337 ? 5.061 1.181 -16.516 1.00 96.12 337 ILE A C 1
ATOM 2704 O O . ILE A 1 337 ? 4.543 1.534 -17.579 1.00 96.12 337 ILE A O 1
ATOM 2708 N N . ASP A 1 338 ? 5.715 2.010 -15.707 1.00 95.12 338 ASP A N 1
ATOM 2709 C CA . ASP A 1 338 ? 6.015 3.414 -15.955 1.00 95.12 338 ASP A CA 1
ATOM 2710 C C . ASP A 1 338 ? 7.514 3.568 -16.247 1.00 95.12 338 ASP A C 1
ATOM 2712 O O . ASP A 1 338 ? 8.318 3.765 -15.336 1.00 95.12 338 ASP A O 1
ATOM 2716 N N . ASN A 1 339 ? 7.901 3.483 -17.521 1.00 94.00 339 ASN A N 1
ATOM 2717 C CA . ASN A 1 339 ? 9.282 3.693 -17.968 1.00 94.00 339 ASN A CA 1
ATOM 2718 C C . ASN A 1 339 ? 9.359 4.800 -19.027 1.00 94.00 339 ASN A C 1
ATOM 2720 O O . ASN A 1 339 ? 9.667 4.568 -20.194 1.00 94.00 339 ASN A O 1
ATOM 2724 N N . GLU A 1 340 ? 9.021 6.021 -18.613 1.00 90.81 340 GLU A N 1
ATOM 2725 C CA . GLU A 1 340 ? 8.941 7.177 -19.516 1.00 90.81 340 GLU A CA 1
ATOM 2726 C C . GLU A 1 340 ? 10.315 7.613 -20.048 1.00 90.81 340 GLU A C 1
ATOM 2728 O O . GLU A 1 340 ? 10.400 8.190 -21.129 1.00 90.81 340 GLU A O 1
ATOM 2733 N N . PHE A 1 341 ? 11.393 7.327 -19.310 1.00 90.50 341 PHE A N 1
ATOM 2734 C CA . PHE A 1 341 ? 12.742 7.779 -19.655 1.00 90.50 341 PHE A CA 1
ATOM 2735 C C . PHE A 1 341 ? 13.481 6.850 -20.626 1.00 90.50 341 PHE A C 1
ATOM 2737 O O . PHE A 1 341 ? 14.413 7.315 -21.281 1.00 90.50 341 PHE A O 1
ATOM 2744 N N . PHE A 1 342 ? 13.086 5.578 -20.744 1.00 91.62 342 PHE A N 1
ATOM 2745 C CA . PHE A 1 342 ? 13.775 4.588 -21.585 1.00 91.62 342 PHE A CA 1
ATOM 2746 C C . PHE A 1 342 ? 12.784 3.771 -22.414 1.00 91.62 342 PHE A C 1
ATOM 2748 O O . PHE A 1 342 ? 12.697 2.555 -22.255 1.00 91.62 342 PHE A O 1
ATOM 2755 N N . PRO A 1 343 ? 12.016 4.403 -23.315 1.00 90.50 343 PRO A N 1
ATOM 2756 C CA . PRO A 1 343 ? 10.913 3.737 -24.005 1.00 90.50 343 PRO A CA 1
ATOM 2757 C C . PRO A 1 343 ? 11.338 2.587 -24.924 1.00 90.50 343 PRO A C 1
ATOM 2759 O O . PRO A 1 343 ? 10.515 1.738 -25.255 1.00 90.50 343 PRO A O 1
ATOM 2762 N N . ALA A 1 344 ? 12.615 2.534 -25.309 1.00 91.56 344 ALA A N 1
ATOM 2763 C CA . ALA A 1 344 ? 13.164 1.490 -26.164 1.00 91.56 344 ALA A CA 1
ATOM 2764 C C . ALA A 1 344 ? 13.253 0.110 -25.473 1.00 91.56 344 ALA A C 1
ATOM 2766 O O . ALA A 1 344 ? 13.475 -0.892 -26.145 1.00 91.56 344 ALA A O 1
ATOM 2767 N N . TYR A 1 345 ? 13.024 0.023 -24.152 1.00 94.62 345 TYR A N 1
ATOM 2768 C CA . TYR A 1 345 ? 13.004 -1.253 -23.419 1.00 94.62 345 TYR A CA 1
ATOM 2769 C C . TYR A 1 345 ? 11.990 -2.269 -23.973 1.00 94.62 345 TYR A C 1
ATOM 2771 O O . TYR A 1 345 ? 12.192 -3.471 -23.817 1.00 94.62 345 TYR A O 1
ATOM 2779 N N . LEU A 1 346 ? 10.915 -1.792 -24.613 1.00 94.56 346 LEU A N 1
ATOM 2780 C CA . LEU A 1 346 ? 9.875 -2.625 -25.202 1.00 94.56 346 LEU A CA 1
ATOM 2781 C C . LEU A 1 346 ? 9.721 -2.295 -26.696 1.00 94.56 346 LEU A C 1
ATOM 2783 O O . LEU A 1 346 ? 8.922 -1.423 -27.054 1.00 94.56 346 LEU A O 1
ATOM 2787 N N . PRO A 1 347 ? 10.487 -2.958 -27.580 1.00 92.75 347 PRO A N 1
ATOM 2788 C CA . PRO A 1 347 ? 10.369 -2.745 -29.015 1.00 92.75 347 PRO A CA 1
ATOM 2789 C C . PRO A 1 347 ? 8.990 -3.179 -29.536 1.00 92.75 347 PRO A C 1
ATOM 2791 O O . PRO A 1 347 ? 8.255 -3.935 -28.895 1.00 92.75 347 PRO A O 1
ATOM 2794 N N . LYS A 1 348 ? 8.612 -2.660 -30.710 1.00 92.25 348 LYS A N 1
ATOM 2795 C CA . LYS A 1 348 ? 7.255 -2.801 -31.266 1.00 92.25 348 LYS A CA 1
ATOM 2796 C C . LYS A 1 348 ? 6.819 -4.263 -31.408 1.00 92.25 348 LYS A C 1
ATOM 2798 O O . LYS A 1 348 ? 5.710 -4.608 -31.025 1.00 92.25 348 LYS A O 1
ATOM 2803 N N . ASP A 1 349 ? 7.697 -5.118 -31.915 1.00 94.44 349 ASP A N 1
ATOM 2804 C CA . ASP A 1 349 ? 7.437 -6.547 -32.094 1.00 94.44 349 ASP A CA 1
ATOM 2805 C C . ASP A 1 349 ? 7.165 -7.257 -30.755 1.00 94.44 349 ASP A C 1
ATOM 2807 O O . ASP A 1 349 ? 6.291 -8.120 -30.675 1.00 94.44 349 ASP A O 1
ATOM 2811 N N . ALA A 1 350 ? 7.867 -6.869 -29.687 1.00 94.06 350 ALA A N 1
ATOM 2812 C CA . ALA A 1 350 ? 7.629 -7.371 -28.337 1.00 94.06 350 ALA A CA 1
ATOM 2813 C C . ALA A 1 350 ? 6.281 -6.887 -27.777 1.00 94.06 350 ALA A C 1
ATOM 2815 O O . ALA A 1 350 ? 5.550 -7.668 -27.164 1.00 94.06 350 ALA A O 1
ATOM 2816 N N . ALA A 1 351 ? 5.916 -5.626 -28.031 1.00 92.25 351 ALA A N 1
ATOM 2817 C CA . ALA A 1 351 ? 4.608 -5.085 -27.664 1.00 92.25 351 ALA A CA 1
ATOM 2818 C C . ALA A 1 351 ? 3.458 -5.804 -28.395 1.00 92.25 351 ALA A C 1
ATOM 2820 O O . ALA A 1 351 ? 2.462 -6.165 -27.767 1.00 92.25 351 ALA A O 1
ATOM 2821 N N . ASP A 1 352 ?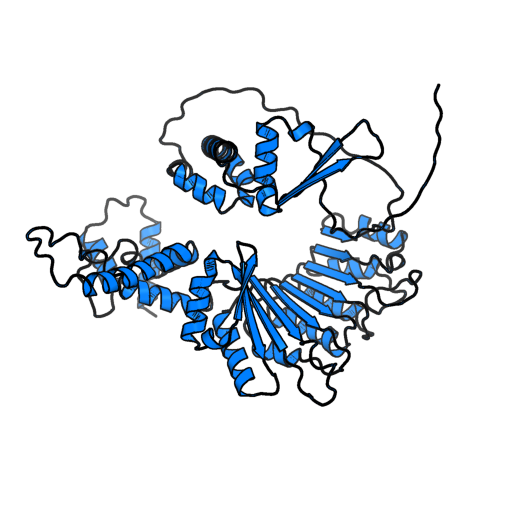 3.614 -6.087 -29.689 1.00 90.88 352 ASP A N 1
ATOM 2822 C CA . ASP A 1 352 ? 2.622 -6.822 -30.481 1.00 90.88 352 ASP A CA 1
ATOM 2823 C C . ASP A 1 352 ? 2.431 -8.256 -29.940 1.00 90.88 352 ASP A C 1
ATOM 2825 O O . ASP A 1 352 ? 1.296 -8.716 -29.768 1.00 90.88 352 ASP A O 1
ATOM 2829 N N . ARG A 1 353 ? 3.524 -8.945 -29.565 1.00 93.56 353 ARG A N 1
ATOM 2830 C CA . ARG A 1 353 ? 3.462 -10.261 -28.889 1.00 93.56 353 ARG A CA 1
ATOM 2831 C C . ARG A 1 353 ? 2.707 -10.201 -27.558 1.00 93.56 353 ARG A C 1
ATOM 2833 O O . ARG A 1 353 ? 1.935 -11.116 -27.258 1.00 93.56 353 ARG A O 1
ATOM 2840 N N . LEU A 1 354 ? 2.906 -9.142 -26.770 1.00 93.06 354 LEU A N 1
ATOM 2841 C CA . LEU A 1 354 ? 2.199 -8.938 -25.502 1.00 93.06 354 LEU A CA 1
ATOM 2842 C C . LEU A 1 354 ? 0.698 -8.748 -25.709 1.00 93.06 354 LEU A C 1
ATOM 2844 O O . LEU A 1 354 ? -0.096 -9.403 -25.036 1.00 93.06 354 LEU A O 1
ATOM 2848 N N . ILE A 1 355 ? 0.302 -7.904 -26.663 1.00 88.00 355 ILE A N 1
ATOM 2849 C CA . ILE A 1 355 ? -1.111 -7.675 -26.992 1.00 88.00 355 ILE A CA 1
ATOM 2850 C C . ILE A 1 355 ? -1.782 -8.991 -27.410 1.00 88.00 355 ILE A C 1
ATOM 2852 O O . ILE A 1 355 ? -2.887 -9.291 -26.957 1.00 88.00 355 ILE A O 1
ATOM 2856 N N . ALA A 1 356 ? -1.097 -9.809 -28.214 1.00 90.62 356 ALA A N 1
ATOM 2857 C CA . ALA A 1 356 ? -1.616 -11.101 -28.652 1.00 90.62 356 ALA A CA 1
ATOM 2858 C C . ALA A 1 356 ? -1.798 -12.106 -27.497 1.00 90.62 356 ALA A C 1
ATOM 2860 O O . ALA A 1 356 ? -2.779 -12.847 -27.485 1.00 90.62 356 ALA A O 1
ATOM 2861 N N . ARG A 1 357 ? -0.883 -12.141 -26.516 1.00 91.50 357 ARG A N 1
ATOM 2862 C CA . ARG A 1 357 ? -0.892 -13.146 -25.432 1.00 91.50 357 ARG A CA 1
ATOM 2863 C C . ARG A 1 357 ? -1.605 -12.714 -24.146 1.00 91.50 357 ARG A C 1
ATOM 2865 O O . ARG A 1 357 ? -1.991 -13.575 -23.358 1.00 91.50 357 ARG A O 1
ATOM 2872 N N . CYS A 1 358 ? -1.808 -11.418 -23.909 1.00 86.88 358 CYS A N 1
ATOM 2873 C CA . CYS A 1 358 ? -2.324 -10.893 -22.636 1.00 86.88 358 CYS A CA 1
ATOM 2874 C C . CYS A 1 358 ? -3.804 -10.458 -22.665 1.00 86.88 358 CYS A C 1
ATOM 2876 O O . CYS A 1 358 ? -4.219 -9.700 -21.792 1.00 86.88 358 CYS A O 1
ATOM 2878 N N . GLN A 1 359 ? -4.619 -10.957 -23.603 1.00 77.88 359 GLN A N 1
ATOM 2879 C CA . GLN A 1 359 ? -5.998 -10.488 -23.858 1.00 77.88 359 GLN A CA 1
ATOM 2880 C C . GLN A 1 359 ? -6.947 -10.480 -22.636 1.00 77.88 359 GLN A C 1
ATOM 2882 O O . GLN A 1 359 ? -7.894 -9.702 -22.612 1.00 77.88 359 GLN A O 1
ATOM 2887 N N . ASN A 1 360 ? -6.673 -11.277 -21.595 1.00 76.50 360 ASN A N 1
ATOM 2888 C CA . ASN A 1 360 ? -7.497 -11.371 -20.377 1.00 76.50 360 ASN A CA 1
ATOM 2889 C C . ASN A 1 360 ? -6.856 -10.742 -19.125 1.00 76.50 360 ASN A C 1
ATOM 2891 O O . ASN A 1 360 ? -7.288 -11.017 -18.004 1.00 76.50 360 ASN A O 1
ATOM 2895 N N . ARG A 1 361 ? -5.788 -9.948 -19.271 1.00 80.88 361 ARG A N 1
ATOM 2896 C CA . ARG A 1 361 ? -5.027 -9.397 -18.138 1.00 80.88 361 ARG A CA 1
ATOM 2897 C C . ARG A 1 361 ? -4.938 -7.885 -18.204 1.00 80.88 361 ARG A C 1
ATOM 2899 O O . ARG A 1 361 ? -4.897 -7.296 -19.279 1.00 80.88 361 ARG A O 1
ATOM 2906 N N . ILE A 1 362 ? -4.879 -7.249 -17.034 1.00 81.56 362 ILE A N 1
ATOM 2907 C CA . ILE A 1 362 ? -4.742 -5.795 -16.954 1.00 81.56 362 ILE A CA 1
ATOM 2908 C C . ILE A 1 362 ? -3.255 -5.468 -17.057 1.00 81.56 362 ILE A C 1
ATOM 2910 O O . ILE A 1 362 ? -2.538 -5.419 -16.056 1.00 81.56 362 ILE A O 1
ATOM 2914 N N . LEU A 1 363 ? -2.799 -5.279 -18.291 1.00 84.12 363 LEU A N 1
ATOM 2915 C CA . LEU A 1 363 ? -1.498 -4.707 -18.588 1.00 84.12 363 LEU A CA 1
ATOM 2916 C C . LEU A 1 363 ? -1.680 -3.221 -18.889 1.00 84.12 363 LEU A C 1
ATOM 2918 O O . LEU A 1 363 ? -2.279 -2.842 -19.894 1.00 84.12 363 LEU A O 1
ATOM 2922 N N . LEU A 1 364 ? -1.148 -2.379 -18.011 1.00 80.31 364 LEU A N 1
ATOM 2923 C CA . LEU A 1 364 ? -1.041 -0.950 -18.248 1.00 80.31 364 LEU A CA 1
ATOM 2924 C C . LEU A 1 364 ? 0.433 -0.643 -18.476 1.00 80.31 364 LEU A C 1
ATOM 2926 O O . LEU A 1 364 ? 1.207 -0.498 -17.538 1.00 80.31 364 LEU A O 1
ATOM 2930 N N . VAL A 1 365 ? 0.841 -0.565 -19.735 1.00 76.31 365 VAL A N 1
ATOM 2931 C CA . VAL A 1 365 ? 2.137 0.022 -20.067 1.00 76.31 365 VAL A CA 1
ATOM 2932 C C . VAL A 1 365 ? 1.888 1.479 -20.399 1.00 76.31 365 VAL A C 1
ATOM 2934 O O . VAL A 1 365 ? 1.048 1.792 -21.248 1.00 76.31 365 VAL A O 1
ATOM 2937 N N . ASN A 1 366 ? 2.599 2.382 -19.729 1.00 67.00 366 ASN A N 1
ATOM 2938 C CA . ASN A 1 366 ? 2.579 3.793 -20.078 1.00 67.00 366 ASN A CA 1
ATOM 2939 C C . ASN A 1 366 ? 3.316 3.989 -21.415 1.00 67.00 366 ASN A C 1
ATOM 2941 O O . ASN A 1 366 ? 4.481 4.369 -21.477 1.00 67.00 366 ASN A O 1
ATOM 2945 N N . LEU A 1 367 ? 2.615 3.688 -22.511 1.00 54.97 367 LEU A N 1
ATOM 2946 C CA . LEU A 1 367 ? 3.086 3.769 -23.893 1.00 54.97 367 LEU A CA 1
ATOM 2947 C C . LEU A 1 367 ? 3.059 5.210 -24.429 1.00 54.97 367 LEU A C 1
ATOM 2949 O O . LEU A 1 367 ? 2.829 5.420 -25.620 1.00 54.97 367 LEU A O 1
ATOM 2953 N N . ASN A 1 368 ? 3.302 6.229 -23.592 1.00 46.00 368 ASN A N 1
ATOM 2954 C CA . ASN A 1 368 ? 3.405 7.615 -24.076 1.00 46.00 368 ASN A CA 1
ATOM 2955 C C . ASN A 1 368 ? 4.511 7.784 -25.148 1.00 46.00 368 ASN A C 1
ATOM 2957 O O . ASN A 1 368 ? 4.507 8.787 -25.850 1.00 46.00 368 ASN A O 1
ATOM 2961 N N . ALA A 1 369 ? 5.379 6.787 -25.354 1.00 45.06 369 ALA A N 1
ATOM 2962 C CA . ALA A 1 369 ? 6.341 6.737 -26.454 1.00 45.06 369 ALA A CA 1
ATOM 2963 C C . ALA A 1 369 ? 5.819 6.176 -27.796 1.00 45.06 369 ALA A C 1
ATOM 2965 O O . ALA A 1 369 ? 6.517 6.289 -28.797 1.00 45.06 369 ALA A O 1
ATOM 2966 N N . PHE A 1 370 ? 4.609 5.605 -27.861 1.00 41.44 370 PHE A N 1
ATOM 2967 C CA . PHE A 1 370 ? 4.082 4.955 -29.077 1.00 41.44 370 PHE A CA 1
ATOM 2968 C C . PHE A 1 370 ? 2.856 5.641 -29.704 1.00 41.44 370 PHE A C 1
ATOM 2970 O O . PHE A 1 370 ? 2.352 5.187 -30.731 1.00 41.44 370 PHE A O 1
ATOM 2977 N N . ARG A 1 371 ? 2.362 6.759 -29.153 1.00 42.91 371 ARG A N 1
ATOM 2978 C CA . ARG A 1 371 ? 1.166 7.441 -29.682 1.00 42.91 371 ARG A CA 1
ATOM 2979 C C . ARG A 1 371 ? 1.478 8.612 -30.620 1.00 42.91 371 ARG A C 1
ATOM 2981 O O . ARG A 1 371 ? 1.272 9.770 -30.280 1.00 42.91 371 ARG A O 1
ATOM 2988 N N . HIS A 1 372 ? 1.804 8.248 -31.859 1.00 31.44 372 HIS A N 1
ATOM 2989 C CA . HIS A 1 372 ? 1.289 8.908 -33.065 1.00 31.44 372 HIS A CA 1
ATOM 2990 C C . HIS A 1 372 ? 0.485 7.881 -33.894 1.00 31.44 372 HIS A C 1
ATOM 2992 O O . HIS A 1 372 ? 0.976 7.432 -34.919 1.00 31.44 372 HIS A O 1
ATOM 2998 N N . SER A 1 373 ? -0.718 7.466 -33.454 1.00 29.55 373 SER A N 1
ATOM 2999 C CA . SER A 1 373 ? -1.776 6.927 -34.347 1.00 29.55 373 SER A CA 1
ATOM 3000 C C . SER A 1 373 ? -3.120 6.645 -33.627 1.00 29.55 373 SER A C 1
ATOM 3002 O O . SER A 1 373 ? -3.154 5.882 -32.667 1.00 29.55 373 SER A O 1
ATOM 3004 N N . ALA A 1 374 ? -4.178 7.294 -34.138 1.00 29.70 374 ALA A N 1
ATOM 3005 C CA . ALA A 1 374 ? -5.614 6.952 -34.299 1.00 29.70 374 ALA A CA 1
ATOM 3006 C C . ALA A 1 374 ? -6.600 6.495 -33.171 1.00 29.70 374 ALA A C 1
ATOM 3008 O O . ALA A 1 374 ? -6.344 5.545 -32.440 1.00 29.70 374 ALA A O 1
ATOM 3009 N N . MET A 1 375 ? -7.777 7.176 -33.215 1.00 27.17 375 MET A N 1
ATOM 3010 C CA . MET A 1 375 ? -9.231 6.814 -33.095 1.00 27.17 375 MET A CA 1
ATOM 3011 C C . MET A 1 375 ? -9.771 6.016 -31.885 1.00 27.17 375 MET A C 1
ATOM 3013 O O . MET A 1 375 ? -9.148 5.057 -31.455 1.00 27.17 375 MET A O 1
ATOM 3017 N N . ASP A 1 376 ? -10.842 6.401 -31.164 1.00 28.55 376 ASP A N 1
ATOM 3018 C CA . ASP A 1 376 ? -12.266 6.805 -31.397 1.00 28.55 376 ASP A CA 1
ATOM 3019 C C . ASP A 1 376 ? -13.254 5.631 -31.228 1.00 28.55 376 ASP A C 1
ATOM 3021 O O . ASP A 1 376 ? -13.226 4.682 -32.003 1.00 28.55 376 ASP A O 1
ATOM 3025 N N . LEU A 1 377 ? -14.122 5.713 -30.207 1.00 25.98 377 LEU A N 1
ATOM 3026 C CA . LEU A 1 377 ? -15.278 4.833 -29.970 1.00 25.98 377 LEU A CA 1
ATOM 3027 C C . LEU A 1 377 ? -16.364 5.597 -29.181 1.00 25.98 377 LEU A C 1
ATOM 3029 O O . LEU A 1 377 ? -16.161 5.970 -28.023 1.00 25.98 377 LEU A O 1
ATOM 3033 N N . GLN A 1 378 ? -17.518 5.802 -29.821 1.00 26.73 378 GLN A N 1
ATOM 3034 C CA . GLN A 1 378 ? -18.820 6.131 -29.229 1.00 26.73 378 GLN A CA 1
ATOM 3035 C C . GLN A 1 378 ? -19.797 5.018 -29.632 1.00 26.73 378 GLN A C 1
ATOM 3037 O O . GLN A 1 378 ? -19.850 4.700 -30.813 1.00 26.73 378 GLN A O 1
ATOM 3042 N N . ASP A 1 379 ? -20.520 4.428 -28.674 1.00 27.28 379 ASP A N 1
ATOM 3043 C CA . ASP A 1 379 ? -21.993 4.317 -28.677 1.00 27.28 379 ASP A CA 1
ATOM 3044 C C . ASP A 1 379 ? -22.495 3.428 -27.530 1.00 27.28 379 ASP A C 1
ATOM 3046 O O . ASP A 1 379 ? -21.872 2.416 -27.222 1.00 27.28 379 ASP A O 1
ATOM 3050 N N . LEU A 1 380 ? -23.605 3.848 -26.904 1.00 25.19 380 LEU A N 1
ATOM 3051 C CA . LEU A 1 380 ? -24.653 3.064 -26.213 1.00 25.19 380 LEU A CA 1
ATOM 3052 C C . LEU A 1 380 ? -25.418 3.998 -25.257 1.00 25.19 380 LEU A C 1
ATOM 3054 O O . LEU A 1 380 ? -24.991 4.221 -24.124 1.00 25.19 380 LEU A O 1
ATOM 3058 N N . SER A 1 381 ? -26.543 4.562 -25.709 1.00 26.86 381 SER A N 1
ATOM 3059 C CA . SER A 1 381 ? -27.507 5.263 -24.843 1.00 26.86 381 SER A CA 1
ATOM 3060 C C . SER A 1 381 ? -28.809 5.589 -25.596 1.00 26.86 381 SER A C 1
ATOM 3062 O O . SER A 1 381 ? -29.096 6.755 -25.848 1.00 26.86 381 SER A O 1
ATOM 3064 N N . GLU A 1 382 ? -29.630 4.587 -25.908 1.00 29.58 382 GLU A N 1
ATOM 3065 C CA . GLU A 1 382 ? -31.070 4.790 -26.133 1.00 29.58 382 GLU A CA 1
ATOM 3066 C C . GLU A 1 382 ? -31.850 3.583 -25.612 1.00 29.58 382 GLU A C 1
ATOM 3068 O O . GLU A 1 382 ? -32.090 2.620 -26.321 1.00 29.58 382 GLU A O 1
ATOM 3073 N N . ASP A 1 383 ? -32.209 3.638 -24.335 1.00 30.23 383 ASP A N 1
ATOM 3074 C CA . ASP A 1 383 ? -33.404 3.001 -23.792 1.00 30.23 383 ASP A CA 1
ATOM 3075 C C . ASP A 1 383 ? -33.679 3.637 -22.423 1.00 30.23 383 ASP A C 1
ATOM 3077 O O . ASP A 1 383 ? -32.790 4.229 -21.821 1.00 30.23 383 ASP A O 1
ATOM 3081 N N . PHE A 1 384 ? -34.909 3.541 -21.921 1.00 32.84 384 PHE A N 1
ATOM 3082 C CA . PHE A 1 384 ? -35.398 4.120 -20.651 1.00 32.84 384 PHE A CA 1
ATOM 3083 C C . PHE A 1 384 ? -36.009 5.528 -20.716 1.00 32.84 384 PHE A C 1
ATOM 3085 O O . PHE A 1 384 ? -35.692 6.432 -19.941 1.00 32.84 384 PHE A O 1
ATOM 3092 N N . ARG A 1 385 ? -37.053 5.662 -21.540 1.00 33.41 385 ARG A N 1
ATOM 3093 C CA . ARG A 1 385 ? -38.119 6.654 -21.326 1.00 33.41 385 ARG A CA 1
ATOM 3094 C C . ARG A 1 385 ? -39.500 6.015 -21.489 1.00 33.41 385 ARG A C 1
ATOM 3096 O O . ARG A 1 385 ? -40.152 6.216 -22.503 1.00 33.41 385 ARG A O 1
ATOM 3103 N N . LYS A 1 386 ? -39.946 5.234 -20.496 1.00 37.56 386 LYS A N 1
ATOM 3104 C CA . LYS A 1 386 ? -41.368 4.907 -20.230 1.00 37.56 386 LYS A CA 1
ATOM 3105 C C . LYS A 1 386 ? -41.489 4.141 -18.901 1.00 37.56 386 LYS A C 1
ATOM 3107 O O . LYS A 1 386 ? -40.599 3.357 -18.588 1.00 37.56 386 LYS A O 1
ATOM 3112 N N . HIS A 1 387 ? -42.618 4.326 -18.206 1.00 35.59 387 HIS A N 1
ATOM 3113 C CA . HIS A 1 387 ? -43.066 3.756 -16.909 1.00 35.59 387 HIS A CA 1
ATOM 3114 C C . HIS A 1 387 ? -42.618 4.562 -15.666 1.00 35.59 387 HIS A C 1
ATOM 3116 O O . HIS A 1 387 ? -41.437 4.601 -15.350 1.00 35.59 387 HIS A O 1
ATOM 3122 N N . GLY A 1 388 ? -43.472 5.235 -14.885 1.00 35.69 388 GLY A N 1
ATOM 3123 C CA . GLY A 1 388 ? -44.932 5.170 -14.722 1.00 35.69 388 GLY A CA 1
ATOM 3124 C C . GLY A 1 388 ? -45.277 4.842 -13.259 1.00 35.69 388 GLY A C 1
ATOM 3125 O O . GLY A 1 388 ? -44.881 3.785 -12.772 1.00 35.69 388 GLY A O 1
ATOM 3126 N N . ASN A 1 389 ? -45.960 5.769 -12.575 1.00 39.56 389 ASN A N 1
ATOM 3127 C CA . ASN A 1 389 ? -46.393 5.715 -11.171 1.00 39.56 389 ASN A CA 1
ATOM 3128 C C . ASN A 1 389 ? -47.195 4.446 -10.838 1.00 39.56 389 ASN A C 1
ATOM 3130 O O . ASN A 1 389 ? -48.270 4.236 -11.389 1.00 39.56 389 ASN A O 1
ATOM 3134 N N . GLY A 1 390 ? -46.712 3.665 -9.873 1.00 41.22 390 GLY A N 1
ATOM 3135 C CA . GLY A 1 390 ? -47.478 2.622 -9.197 1.00 41.22 390 GLY A CA 1
ATOM 3136 C C . GLY A 1 390 ? -47.069 2.589 -7.729 1.00 41.22 390 GLY A C 1
ATOM 3137 O O . GLY A 1 390 ? -45.895 2.381 -7.421 1.00 41.22 390 GLY A O 1
ATOM 3138 N N . THR A 1 391 ? -48.016 2.850 -6.831 1.00 43.72 391 THR A N 1
ATOM 3139 C CA . THR A 1 391 ? -47.848 2.726 -5.380 1.00 43.72 391 THR A CA 1
ATOM 3140 C C . THR A 1 391 ? -47.687 1.247 -5.039 1.00 43.72 391 THR A C 1
ATOM 3142 O O . THR A 1 391 ? -48.657 0.493 -5.075 1.00 43.72 391 THR A O 1
ATOM 3145 N N . LYS A 1 392 ? -46.449 0.813 -4.786 1.00 53.66 392 LYS A N 1
ATOM 3146 C CA . LYS A 1 392 ? -46.170 -0.531 -4.269 1.00 53.66 392 LYS A CA 1
ATOM 3147 C C . LYS A 1 392 ? -46.589 -0.624 -2.804 1.00 53.66 392 LYS A C 1
ATOM 3149 O O . LYS A 1 392 ? -46.355 0.307 -2.040 1.00 53.66 392 LYS A O 1
ATOM 3154 N N . ASP A 1 393 ? -47.138 -1.779 -2.451 1.00 58.28 393 ASP A N 1
ATOM 3155 C CA . ASP A 1 393 ? -47.423 -2.210 -1.084 1.00 58.28 393 ASP A CA 1
ATOM 3156 C C . ASP A 1 393 ? -46.159 -2.133 -0.205 1.00 58.28 393 ASP A C 1
ATOM 3158 O O . ASP A 1 393 ? -45.119 -2.716 -0.545 1.00 58.28 393 ASP A O 1
ATOM 3162 N N . GLU A 1 394 ? -46.251 -1.446 0.940 1.00 59.59 394 GLU A N 1
ATOM 3163 C CA . GLU A 1 394 ? -45.138 -1.205 1.882 1.00 59.59 394 GLU A CA 1
ATOM 3164 C C . GLU A 1 394 ? -44.513 -2.498 2.437 1.00 59.59 394 GLU A C 1
ATOM 3166 O O . GLU A 1 394 ? -43.373 -2.497 2.896 1.00 59.59 394 GLU A O 1
ATOM 3171 N N . ARG A 1 395 ? -45.208 -3.636 2.328 1.00 66.69 395 ARG A N 1
ATOM 3172 C CA . ARG A 1 395 ? -44.757 -4.946 2.830 1.00 66.69 395 ARG A CA 1
ATOM 3173 C C . ARG A 1 395 ? -43.670 -5.622 1.985 1.00 66.69 395 ARG A C 1
ATOM 3175 O O . ARG A 1 395 ? -43.258 -6.728 2.312 1.00 66.69 395 ARG A O 1
ATOM 3182 N N . THR A 1 396 ? -43.215 -4.992 0.900 1.00 81.94 396 THR A N 1
ATOM 3183 C CA . THR A 1 396 ? -42.204 -5.560 -0.018 1.00 81.94 396 THR A CA 1
ATOM 3184 C C . THR A 1 396 ? -40.870 -4.814 -0.023 1.00 81.94 396 THR A C 1
ATOM 3186 O O . THR A 1 396 ? -40.005 -5.111 -0.848 1.00 81.94 396 THR A O 1
ATOM 3189 N N . LEU A 1 397 ? -40.693 -3.837 0.870 1.00 85.56 397 LEU A N 1
ATOM 3190 C CA . LEU A 1 397 ? -39.454 -3.072 0.962 1.00 85.56 397 LEU A CA 1
ATOM 3191 C C . LEU A 1 397 ? -38.354 -3.902 1.629 1.00 85.56 397 LEU A C 1
ATOM 3193 O O . LEU A 1 397 ? -38.575 -4.568 2.638 1.00 85.56 397 LEU A O 1
ATOM 3197 N N . SER A 1 398 ? -37.145 -3.836 1.078 1.00 86.69 398 SER A N 1
ATOM 3198 C CA . SER A 1 398 ? -35.961 -4.379 1.741 1.00 86.69 398 SER A CA 1
ATOM 3199 C C . SER A 1 398 ? -35.694 -3.642 3.065 1.00 86.69 398 SER A C 1
ATOM 3201 O O . SER A 1 398 ? -36.022 -2.458 3.187 1.00 86.69 398 SER A O 1
ATOM 3203 N N . PRO A 1 399 ? -35.019 -4.268 4.046 1.00 86.69 399 PRO A N 1
ATOM 3204 C CA . PRO A 1 399 ? -34.662 -3.602 5.303 1.00 86.69 399 PRO A CA 1
ATOM 3205 C C . PRO A 1 399 ? -33.917 -2.271 5.105 1.00 86.69 399 PRO A C 1
ATOM 3207 O O . PRO A 1 399 ? -34.084 -1.339 5.884 1.00 86.69 399 PRO A O 1
ATOM 3210 N N . MET A 1 400 ? -33.133 -2.157 4.026 1.00 83.81 400 MET A N 1
ATOM 3211 C CA . MET A 1 400 ? -32.416 -0.934 3.659 1.00 83.81 400 MET A CA 1
ATOM 3212 C C . MET A 1 400 ? -33.351 0.184 3.170 1.00 83.81 400 MET A C 1
ATOM 3214 O O . MET A 1 400 ? -33.115 1.359 3.436 1.00 83.81 400 MET A O 1
ATOM 3218 N N . GLU A 1 401 ? -34.413 -0.177 2.453 1.00 89.19 401 GLU A N 1
ATOM 3219 C CA . GLU A 1 401 ? -35.456 0.740 1.983 1.00 89.19 401 GLU A CA 1
ATOM 3220 C C . GLU A 1 401 ? -36.381 1.213 3.108 1.00 89.19 401 GLU A C 1
ATOM 3222 O O . GLU A 1 401 ? -36.956 2.295 3.000 1.00 89.19 401 GLU A O 1
ATOM 3227 N N . MET A 1 402 ? -36.494 0.426 4.182 1.00 88.12 402 MET A N 1
ATOM 3228 C CA . MET A 1 402 ? -37.252 0.776 5.386 1.00 88.12 402 MET A CA 1
ATOM 3229 C C . MET A 1 402 ? -36.519 1.766 6.298 1.00 88.12 402 MET A C 1
ATOM 3231 O O . MET A 1 402 ? -37.121 2.305 7.227 1.00 88.12 402 MET A O 1
ATOM 3235 N N . LEU A 1 403 ? -35.225 2.014 6.067 1.00 84.88 403 LEU A N 1
ATOM 3236 C CA . LEU A 1 403 ? -34.469 2.953 6.886 1.00 84.88 403 LEU A CA 1
ATOM 3237 C C . LEU A 1 403 ? -35.021 4.380 6.736 1.00 84.88 403 LEU A C 1
ATOM 3239 O O . LEU A 1 403 ? -35.324 4.817 5.619 1.00 84.88 403 LEU A O 1
ATOM 3243 N N . PRO A 1 404 ? -35.072 5.159 7.835 1.00 91.06 404 PRO A N 1
ATOM 3244 C CA . PRO A 1 404 ? -35.347 6.584 7.757 1.00 91.06 404 PRO A CA 1
ATOM 3245 C C . PRO A 1 404 ? -34.399 7.265 6.771 1.00 91.06 404 PRO A C 1
ATOM 3247 O O . PRO A 1 404 ? -33.207 6.942 6.693 1.00 91.06 404 PRO A O 1
ATOM 3250 N N . ARG A 1 405 ? -34.932 8.237 6.030 1.00 88.69 405 ARG A N 1
ATOM 3251 C CA . ARG A 1 405 ? -34.215 8.954 4.967 1.00 88.69 405 ARG A CA 1
ATOM 3252 C C . ARG A 1 405 ? -32.853 9.464 5.435 1.00 88.69 405 ARG A C 1
ATOM 3254 O O . ARG A 1 405 ? -31.867 9.349 4.714 1.00 88.69 405 ARG A O 1
ATOM 3261 N N . GLU A 1 406 ? -32.802 10.006 6.642 1.00 86.06 406 GLU A N 1
ATOM 3262 C CA . GLU A 1 406 ? -31.620 10.623 7.228 1.00 86.06 406 GLU A CA 1
ATOM 3263 C C . GLU A 1 406 ? -30.494 9.595 7.431 1.00 86.06 406 GLU A C 1
ATOM 3265 O O . GLU A 1 406 ? -29.330 9.899 7.176 1.00 86.06 406 GLU A O 1
ATOM 3270 N N . ILE A 1 407 ? -30.832 8.351 7.787 1.00 83.38 407 ILE A N 1
ATOM 3271 C CA . ILE A 1 407 ? -29.864 7.256 7.934 1.00 83.38 407 ILE A CA 1
ATOM 3272 C C . ILE A 1 407 ? -29.350 6.805 6.567 1.00 83.38 407 ILE A C 1
ATOM 3274 O O . ILE A 1 407 ? -28.140 6.664 6.386 1.00 83.38 407 ILE A O 1
ATOM 3278 N N . VAL A 1 408 ? -30.238 6.657 5.577 1.00 88.00 408 VAL A N 1
ATOM 3279 C CA . VAL A 1 408 ? -29.835 6.336 4.196 1.00 88.00 408 VAL A CA 1
ATOM 3280 C C . VAL A 1 408 ? -28.861 7.389 3.671 1.00 88.00 408 VAL A C 1
ATOM 3282 O O . VAL A 1 408 ? -27.843 7.053 3.075 1.00 88.00 408 VAL A O 1
ATOM 3285 N N . TRP A 1 409 ? -29.111 8.667 3.948 1.00 91.75 409 TRP A N 1
ATOM 3286 C CA . TRP A 1 409 ? -28.209 9.752 3.572 1.00 91.75 409 TRP A CA 1
ATOM 3287 C C . TRP A 1 409 ? -26.873 9.730 4.298 1.00 91.75 409 TRP A C 1
ATOM 3289 O O . TRP A 1 409 ? -25.856 10.034 3.681 1.00 91.75 409 TRP A O 1
ATOM 3299 N N . MET A 1 410 ? -26.843 9.368 5.580 1.00 82.69 410 MET A N 1
ATOM 3300 C CA . MET A 1 410 ? -25.579 9.175 6.291 1.00 82.69 410 MET A CA 1
ATOM 3301 C C . MET A 1 410 ? -24.761 8.045 5.661 1.00 82.69 410 MET A C 1
ATOM 3303 O O . MET A 1 410 ? -23.557 8.205 5.467 1.00 82.69 410 MET A O 1
ATOM 3307 N N . ILE A 1 411 ? -25.413 6.946 5.272 1.00 85.31 411 ILE A N 1
ATOM 3308 C CA . ILE A 1 411 ? -24.762 5.815 4.599 1.00 85.31 411 ILE A CA 1
ATOM 3309 C C . ILE A 1 411 ? -24.228 6.237 3.224 1.00 85.31 411 ILE A C 1
ATOM 3311 O O . ILE A 1 411 ? -23.059 6.003 2.924 1.00 85.31 411 ILE A O 1
ATOM 3315 N N . VAL A 1 412 ? -25.043 6.929 2.422 1.00 87.94 412 VAL A N 1
ATOM 3316 C CA . VAL A 1 412 ? -24.643 7.496 1.122 1.00 87.94 412 VAL A CA 1
ATOM 3317 C C . VAL A 1 412 ? -23.481 8.479 1.288 1.00 87.94 412 VAL A C 1
ATOM 3319 O O . VAL A 1 412 ? -22.522 8.433 0.524 1.00 87.94 412 VAL A O 1
ATOM 3322 N N . GLY A 1 413 ? -23.532 9.342 2.307 1.00 83.25 413 GLY A N 1
ATOM 3323 C CA . GLY A 1 413 ? -22.486 10.308 2.639 1.00 83.25 413 GLY A CA 1
ATOM 3324 C C . GLY A 1 413 ? -21.157 9.663 3.043 1.00 83.25 413 GLY A C 1
ATOM 3325 O O . GLY A 1 413 ? -20.091 10.243 2.821 1.00 83.25 413 GLY A O 1
ATOM 3326 N N . TYR A 1 414 ? -21.218 8.464 3.621 1.00 81.62 414 TYR A N 1
ATOM 3327 C CA . TYR A 1 414 ? -20.055 7.694 4.038 1.00 81.62 414 TYR A CA 1
ATOM 3328 C C . TYR A 1 414 ? -19.439 6.907 2.872 1.00 81.62 414 TYR A C 1
ATOM 3330 O O . TYR A 1 414 ? -18.243 7.047 2.615 1.00 81.62 414 TYR A O 1
ATOM 3338 N N . ALA A 1 415 ? -20.258 6.146 2.139 1.00 85.56 415 ALA A N 1
ATOM 3339 C CA . ALA A 1 415 ? -19.851 5.221 1.076 1.00 85.56 415 ALA A CA 1
ATOM 3340 C C . ALA A 1 415 ? -20.142 5.780 -0.328 1.00 85.56 415 ALA A C 1
ATOM 3342 O O . ALA A 1 415 ? -20.836 5.162 -1.136 1.00 85.56 415 ALA A O 1
ATOM 3343 N N . LEU A 1 416 ? -19.620 6.975 -0.608 1.00 84.25 416 LEU A N 1
ATOM 3344 C CA . LEU A 1 416 ? -19.919 7.774 -1.806 1.00 84.25 416 LEU A CA 1
ATOM 3345 C C . LEU A 1 416 ? -19.564 7.050 -3.120 1.00 84.25 416 LEU A C 1
ATOM 3347 O O . LEU A 1 416 ? -20.202 7.271 -4.150 1.00 84.25 416 LEU A O 1
ATOM 3351 N N . GLU A 1 417 ? -18.559 6.177 -3.080 1.00 81.19 417 GLU A N 1
ATOM 3352 C CA . GLU A 1 417 ? -18.110 5.341 -4.191 1.00 81.19 417 GLU A CA 1
ATOM 3353 C C . GLU A 1 417 ? -19.141 4.282 -4.610 1.00 81.19 417 GLU A C 1
ATOM 3355 O O . GLU A 1 417 ? -19.294 4.035 -5.804 1.00 81.19 417 GLU A O 1
ATOM 3360 N N . SER A 1 418 ? -19.897 3.728 -3.657 1.00 84.62 418 SER A N 1
ATOM 3361 C CA . SER A 1 418 ? -20.906 2.680 -3.883 1.00 84.62 418 SER A CA 1
ATOM 3362 C C . SER A 1 418 ? -22.303 3.242 -4.151 1.00 84.62 418 SER A C 1
ATOM 3364 O O . SER A 1 418 ? -23.267 2.495 -4.299 1.00 84.62 418 SER A O 1
ATOM 3366 N N . VAL A 1 419 ? -22.448 4.568 -4.201 1.00 83.94 419 VAL A N 1
ATOM 3367 C CA . VAL A 1 419 ? -23.751 5.234 -4.352 1.00 83.94 419 VAL A CA 1
ATOM 3368 C C . VAL A 1 419 ? -24.403 4.923 -5.692 1.00 83.94 419 VAL A C 1
ATOM 3370 O O . VAL A 1 419 ? -25.627 4.819 -5.766 1.00 83.94 419 VAL A O 1
ATOM 3373 N N . PHE A 1 420 ? -23.598 4.736 -6.739 1.00 80.88 420 PHE A N 1
ATOM 3374 C CA . PHE A 1 420 ? -24.114 4.304 -8.033 1.00 80.88 420 PHE A CA 1
ATOM 3375 C C . PHE A 1 420 ? -24.724 2.904 -7.928 1.00 80.88 420 PHE A C 1
ATOM 3377 O O . PHE A 1 420 ? -25.892 2.732 -8.268 1.00 80.88 420 PHE A O 1
ATOM 3384 N N . ASP A 1 421 ? -23.996 1.948 -7.351 1.00 84.56 421 ASP A N 1
ATOM 3385 C CA . ASP A 1 421 ? -24.479 0.578 -7.164 1.00 84.56 421 ASP A CA 1
ATOM 3386 C C . ASP A 1 421 ? -25.740 0.548 -6.291 1.00 84.56 421 ASP A C 1
ATOM 3388 O O . ASP A 1 421 ? -26.737 -0.071 -6.656 1.00 84.56 421 ASP A O 1
ATOM 3392 N N . LEU A 1 422 ? -25.758 1.317 -5.197 1.00 84.88 422 LEU A N 1
ATOM 3393 C CA . LEU A 1 422 ? -26.924 1.461 -4.320 1.00 84.88 422 LEU A CA 1
ATOM 3394 C C . LEU A 1 422 ? -28.141 2.051 -5.054 1.00 84.88 422 LEU A C 1
ATOM 3396 O O . LEU A 1 422 ? -29.280 1.691 -4.776 1.00 84.88 422 LEU A O 1
ATOM 3400 N N . SER A 1 423 ? -27.921 2.948 -6.016 1.00 88.75 423 SER A N 1
ATOM 3401 C CA . SER A 1 423 ? -28.998 3.502 -6.845 1.00 88.75 423 SER A CA 1
ATOM 3402 C C . SER A 1 423 ? -29.526 2.508 -7.892 1.00 88.75 423 SER A C 1
ATOM 3404 O O . SER A 1 423 ? -30.609 2.696 -8.456 1.00 88.75 423 SER A O 1
ATOM 3406 N N . MET A 1 424 ? -28.782 1.436 -8.163 1.00 85.12 424 MET A N 1
ATOM 3407 C CA . MET A 1 424 ? -29.179 0.386 -9.097 1.00 85.12 424 MET A CA 1
ATOM 3408 C C . MET A 1 424 ? -29.992 -0.723 -8.425 1.00 85.12 424 MET A C 1
ATOM 3410 O O . MET A 1 424 ? -30.791 -1.359 -9.109 1.00 85.12 424 MET A O 1
ATOM 3414 N N . THR A 1 425 ? -29.861 -0.918 -7.108 1.00 87.00 425 THR A N 1
ATOM 3415 C CA . THR A 1 425 ? -30.533 -2.012 -6.382 1.00 87.00 425 THR A CA 1
ATOM 3416 C C . THR A 1 425 ? -32.029 -1.791 -6.176 1.00 87.00 425 THR A C 1
ATOM 3418 O O . THR A 1 425 ? -32.794 -2.751 -6.163 1.00 87.00 425 THR A O 1
ATOM 3421 N N . SER A 1 426 ? -32.475 -0.541 -6.029 1.00 91.81 426 SER A N 1
ATOM 3422 C CA . SER A 1 426 ? -33.881 -0.219 -5.775 1.00 91.81 426 SER A CA 1
ATOM 3423 C C . SER A 1 426 ? -34.286 1.132 -6.364 1.00 91.81 426 SER A C 1
ATOM 3425 O O . SER A 1 426 ? -33.516 2.091 -6.375 1.00 91.81 426 SER A O 1
ATOM 3427 N N . ARG A 1 427 ? -35.556 1.237 -6.785 1.00 88.00 427 ARG A N 1
ATOM 3428 C CA . ARG A 1 427 ? -36.168 2.509 -7.205 1.00 88.00 427 ARG A CA 1
ATOM 3429 C C . ARG A 1 427 ? -36.274 3.516 -6.056 1.00 88.00 427 ARG A C 1
ATOM 3431 O O . ARG A 1 427 ? -36.066 4.704 -6.291 1.00 88.00 427 ARG A O 1
ATOM 3438 N N . LEU A 1 428 ? -36.581 3.064 -4.838 1.00 90.75 428 LEU A N 1
ATOM 3439 C CA . LEU A 1 428 ? -36.673 3.938 -3.670 1.00 90.75 428 LEU A CA 1
ATOM 3440 C C . LEU A 1 428 ? -35.283 4.416 -3.245 1.00 90.75 428 LEU A C 1
ATOM 3442 O O . LEU A 1 428 ? -35.089 5.615 -3.054 1.00 90.75 428 LEU A O 1
ATOM 3446 N N . LEU A 1 429 ? -34.294 3.519 -3.185 1.00 90.94 429 LEU A N 1
ATOM 3447 C CA . LEU A 1 429 ? -32.910 3.907 -2.889 1.00 90.94 429 LEU A CA 1
ATOM 3448 C C . LEU A 1 429 ? -32.352 4.853 -3.955 1.00 90.94 429 LEU A C 1
ATOM 3450 O O . LEU A 1 429 ? -31.744 5.861 -3.603 1.00 90.94 429 LEU A O 1
ATOM 3454 N N . ARG A 1 430 ? -32.648 4.616 -5.240 1.00 93.31 430 ARG A N 1
ATOM 3455 C CA . ARG A 1 430 ? -32.344 5.565 -6.320 1.00 93.31 430 ARG A CA 1
ATOM 3456 C C . ARG A 1 430 ? -32.943 6.940 -6.053 1.00 93.31 430 ARG A C 1
ATOM 3458 O O . ARG A 1 430 ? -32.224 7.928 -6.129 1.00 93.31 430 ARG A O 1
ATOM 3465 N N . ALA A 1 431 ? -34.229 7.008 -5.701 1.00 92.25 431 ALA A N 1
ATOM 3466 C CA . ALA A 1 431 ? -34.894 8.271 -5.394 1.00 92.25 431 ALA A CA 1
ATOM 3467 C C . ALA A 1 431 ? -34.234 8.990 -4.205 1.00 92.25 431 ALA A C 1
ATOM 3469 O O . ALA A 1 431 ? -33.999 10.194 -4.280 1.00 92.25 431 ALA A O 1
ATOM 3470 N N . ARG A 1 432 ? -33.858 8.261 -3.145 1.00 92.31 432 ARG A N 1
ATOM 3471 C CA . ARG A 1 432 ? -33.166 8.817 -1.967 1.00 92.31 432 ARG A CA 1
ATOM 3472 C C . ARG A 1 432 ? -31.749 9.295 -2.273 1.00 92.31 432 ARG A C 1
ATOM 3474 O O . ARG A 1 432 ? -31.355 10.351 -1.784 1.00 92.31 432 ARG A O 1
ATOM 3481 N N . VAL A 1 433 ? -31.004 8.554 -3.092 1.00 92.50 433 VAL A N 1
ATOM 3482 C CA . VAL A 1 433 ? -29.682 8.949 -3.600 1.00 92.50 433 VAL A CA 1
ATOM 3483 C C . VAL A 1 433 ? -29.798 10.210 -4.453 1.00 92.50 433 VAL A C 1
ATOM 3485 O O . VAL A 1 433 ? -29.042 11.159 -4.255 1.00 92.50 433 VAL A O 1
ATOM 3488 N N . THR A 1 434 ? -30.775 10.264 -5.358 1.00 89.75 434 THR A N 1
ATOM 3489 C CA . THR A 1 434 ? -31.063 11.458 -6.155 1.00 89.75 434 THR A CA 1
ATOM 3490 C C . THR A 1 434 ? -31.410 12.644 -5.252 1.00 89.75 434 THR A C 1
ATOM 3492 O O . THR A 1 434 ? -30.801 13.703 -5.398 1.00 89.75 434 THR A O 1
ATOM 3495 N N . GLU A 1 435 ? -32.297 12.471 -4.268 1.00 91.31 435 GLU A N 1
ATOM 3496 C CA . GLU A 1 435 ? -32.659 13.508 -3.287 1.00 91.31 435 GLU A CA 1
ATOM 3497 C C . GLU A 1 435 ? -31.415 14.033 -2.549 1.00 91.31 435 GLU A C 1
ATOM 3499 O O . GLU A 1 435 ? -31.180 15.242 -2.515 1.00 91.31 435 GLU A O 1
ATOM 3504 N N . PHE A 1 436 ? -30.555 13.130 -2.065 1.00 91.38 436 PHE A N 1
ATOM 3505 C CA . PHE A 1 436 ? -29.283 13.466 -1.420 1.00 91.38 436 PHE A CA 1
ATOM 3506 C C . PHE A 1 436 ? -28.360 14.269 -2.344 1.00 91.38 436 PHE A C 1
ATOM 3508 O O . PHE A 1 436 ? -27.798 15.297 -1.949 1.00 91.38 436 PHE A O 1
ATOM 3515 N N . THR A 1 437 ? -28.217 13.826 -3.599 1.00 88.62 437 THR A N 1
ATOM 3516 C CA . THR A 1 437 ? -27.370 14.512 -4.580 1.00 88.62 437 THR A CA 1
ATOM 3517 C C . THR A 1 437 ? -27.893 15.916 -4.881 1.00 88.62 437 THR A C 1
ATOM 3519 O O . THR A 1 437 ? -27.076 16.810 -5.078 1.00 88.62 437 THR A O 1
ATOM 3522 N N . ILE A 1 438 ? -29.209 16.147 -4.860 1.00 85.62 438 ILE A N 1
ATOM 3523 C CA . ILE A 1 438 ? -29.811 17.458 -5.138 1.00 85.62 438 ILE A CA 1
ATOM 3524 C C . ILE A 1 438 ? -29.739 18.386 -3.916 1.00 85.62 438 ILE A C 1
ATOM 3526 O O . ILE A 1 438 ? -29.399 19.556 -4.080 1.00 85.62 438 ILE A O 1
ATOM 3530 N N . GLN A 1 439 ? -30.038 17.891 -2.710 1.00 82.88 439 GLN A N 1
ATOM 3531 C CA . GLN A 1 439 ? -30.213 18.736 -1.520 1.00 82.88 439 GLN A CA 1
ATOM 3532 C C . GLN A 1 439 ? -28.915 19.089 -0.782 1.00 82.88 439 GLN A C 1
ATOM 3534 O O . GLN A 1 439 ? -28.827 20.171 -0.199 1.00 82.88 439 GLN A O 1
ATOM 3539 N N . GLN A 1 440 ? -27.887 18.232 -0.787 1.00 72.44 440 GLN A N 1
ATOM 3540 C CA . GLN A 1 440 ? -26.663 18.512 -0.023 1.00 72.44 440 GLN A CA 1
ATOM 3541 C C . GLN A 1 440 ? -25.736 19.522 -0.719 1.00 72.44 440 GLN A C 1
ATOM 3543 O O . GLN A 1 440 ? -24.691 19.174 -1.276 1.00 72.44 440 GLN A O 1
ATOM 3548 N N . ASN A 1 441 ? -26.065 20.809 -0.623 1.00 67.25 441 ASN A N 1
ATOM 3549 C CA . ASN A 1 441 ? -25.170 21.900 -1.030 1.00 67.25 441 ASN A CA 1
ATOM 3550 C C . ASN A 1 441 ? -23.891 21.987 -0.169 1.00 67.25 441 ASN A C 1
ATOM 3552 O O . ASN A 1 441 ? -22.943 22.667 -0.551 1.00 67.25 441 ASN A O 1
ATOM 3556 N N . SER A 1 442 ? -23.837 21.283 0.966 1.00 73.44 442 SER A N 1
ATOM 3557 C CA . SER A 1 442 ? -22.693 21.258 1.886 1.00 73.44 442 SER A CA 1
ATOM 3558 C C . SER A 1 442 ? -21.513 20.404 1.404 1.00 73.44 442 SER A C 1
ATOM 3560 O O . SER A 1 442 ? -20.388 20.606 1.865 1.00 73.44 442 SER A O 1
ATOM 3562 N N . LEU A 1 443 ? -21.721 19.461 0.475 1.00 81.94 443 LEU A N 1
ATOM 3563 C CA . LEU A 1 443 ? -20.632 18.624 -0.031 1.00 81.94 443 LEU A CA 1
ATOM 3564 C C . LEU A 1 443 ? -19.769 19.396 -1.033 1.00 81.94 443 LEU A C 1
ATOM 3566 O O . LEU A 1 443 ? -20.181 19.666 -2.165 1.00 81.94 443 LEU A O 1
ATOM 3570 N N . ARG A 1 444 ? -18.524 19.685 -0.641 1.00 87.06 444 ARG A N 1
ATOM 3571 C CA . ARG A 1 444 ? -17.491 20.236 -1.529 1.00 87.06 444 ARG A CA 1
ATOM 3572 C C . ARG A 1 444 ? -16.963 19.147 -2.470 1.00 87.06 444 ARG A C 1
ATOM 3574 O O . ARG A 1 444 ? -15.906 18.567 -2.237 1.00 87.06 444 ARG A O 1
ATOM 3581 N N . LEU A 1 445 ? -17.722 18.867 -3.531 1.00 89.38 445 LEU A N 1
ATOM 3582 C CA . LEU A 1 445 ? -17.369 17.856 -4.539 1.00 89.38 445 LEU A CA 1
ATOM 3583 C C . LEU A 1 445 ? -16.175 18.286 -5.402 1.00 89.38 445 LEU A C 1
ATOM 3585 O O . LEU A 1 445 ? -15.307 17.478 -5.726 1.00 89.38 445 LEU A O 1
ATOM 3589 N N . VAL A 1 446 ? -16.122 19.572 -5.754 1.00 90.75 446 VAL A N 1
ATOM 3590 C CA . VAL A 1 446 ? -15.070 20.150 -6.594 1.00 90.75 446 VAL A CA 1
ATOM 3591 C C . VAL A 1 446 ? -13.922 20.633 -5.706 1.00 90.75 446 VAL A C 1
ATOM 3593 O O . VAL A 1 446 ? -14.105 21.467 -4.815 1.00 90.75 446 VAL A O 1
ATOM 3596 N N . THR A 1 447 ? -12.721 20.109 -5.940 1.00 90.06 447 THR A N 1
ATOM 3597 C CA . THR A 1 447 ? -11.502 20.526 -5.239 1.00 90.06 447 THR A CA 1
ATOM 3598 C C . THR A 1 447 ? -10.941 21.823 -5.794 1.00 90.06 447 THR A C 1
ATOM 3600 O O . THR A 1 447 ? -10.543 22.683 -5.009 1.00 90.06 447 THR A O 1
ATOM 3603 N N . SER A 1 448 ? -10.936 21.976 -7.121 1.00 90.50 448 SER A N 1
ATOM 3604 C CA . SER A 1 448 ? -10.530 23.207 -7.803 1.00 90.50 448 SER A CA 1
ATOM 3605 C C . SER A 1 448 ? -11.366 23.456 -9.057 1.00 90.50 448 SER A C 1
ATOM 3607 O O . SER A 1 448 ? -11.829 22.522 -9.715 1.00 90.50 448 SER A O 1
ATOM 3609 N N . LEU A 1 449 ? -11.558 24.739 -9.351 1.00 92.06 449 LEU A N 1
ATOM 3610 C CA . LEU A 1 449 ? -12.205 25.274 -10.541 1.00 92.06 449 LEU A CA 1
ATOM 3611 C C . LEU A 1 449 ? -11.147 26.108 -11.265 1.00 92.06 449 LEU A C 1
ATOM 3613 O O . LEU A 1 449 ? -10.658 27.089 -10.709 1.00 92.06 449 LEU A O 1
ATOM 3617 N N . GLU A 1 450 ? -10.777 25.704 -12.471 1.00 91.81 450 GLU A N 1
ATOM 3618 C CA . GLU A 1 450 ? -9.797 26.390 -13.312 1.00 91.81 450 GLU A CA 1
ATOM 3619 C C . GLU A 1 450 ? -10.510 26.879 -14.581 1.00 91.81 450 GLU A C 1
ATOM 3621 O O . GLU A 1 450 ? -11.254 26.125 -15.208 1.00 91.81 450 GLU A O 1
ATOM 3626 N N . LEU A 1 451 ? -10.309 28.144 -14.951 1.00 89.50 451 LEU A N 1
ATOM 3627 C CA . LEU A 1 451 ? -10.752 28.685 -16.235 1.00 89.50 451 LEU A CA 1
ATOM 3628 C C . LEU A 1 451 ? -9.547 28.698 -17.170 1.00 89.50 451 LEU A C 1
ATOM 3630 O O . LEU A 1 451 ? -8.590 29.439 -16.955 1.00 89.50 451 LEU A O 1
ATOM 3634 N N . ASP A 1 452 ? -9.589 27.842 -18.178 1.00 86.62 452 ASP A N 1
ATOM 3635 C CA . ASP A 1 452 ? -8.576 27.737 -19.215 1.00 86.62 452 ASP A CA 1
ATOM 3636 C C . ASP A 1 452 ? -9.067 28.519 -20.438 1.00 86.62 452 ASP A C 1
ATOM 3638 O O . ASP A 1 452 ? -9.977 28.093 -21.161 1.00 86.62 452 ASP A O 1
ATOM 3642 N N . ARG A 1 453 ? -8.515 29.723 -20.622 1.00 81.38 453 ARG A N 1
ATOM 3643 C CA . ARG A 1 453 ? -8.760 30.533 -21.817 1.00 81.38 453 ARG A CA 1
ATOM 3644 C C . ARG A 1 453 ? -7.901 29.971 -22.937 1.00 81.38 453 ARG A C 1
ATOM 3646 O O . ARG A 1 453 ? -6.691 30.188 -22.970 1.00 81.38 453 ARG A O 1
ATOM 3653 N N . SER A 1 454 ? -8.541 29.219 -23.827 1.00 74.19 454 SER A N 1
ATOM 3654 C CA . SER A 1 454 ? -7.887 28.690 -25.016 1.00 74.19 454 SER A CA 1
ATOM 3655 C C . SER A 1 454 ? -7.358 29.833 -25.890 1.00 74.19 454 SER A C 1
ATOM 3657 O O . SER A 1 454 ? -7.903 30.935 -25.880 1.00 74.19 454 SER A O 1
ATOM 3659 N N . ALA A 1 455 ? -6.321 29.561 -26.689 1.00 73.88 455 ALA A N 1
ATOM 3660 C CA . ALA A 1 455 ? -5.853 30.486 -27.726 1.00 73.88 455 ALA A CA 1
ATOM 3661 C C . ALA A 1 455 ? -6.956 30.815 -28.755 1.00 73.88 455 ALA A C 1
ATOM 3663 O O . ALA A 1 455 ? -6.903 31.849 -29.417 1.00 73.88 455 ALA A O 1
ATOM 3664 N N . ASP A 1 456 ? -7.972 29.953 -28.860 1.00 78.50 456 ASP A N 1
ATOM 3665 C CA . ASP A 1 456 ? -9.236 30.264 -29.514 1.00 78.50 456 ASP A CA 1
ATOM 3666 C C . ASP A 1 456 ? -10.070 31.179 -28.596 1.00 78.50 456 ASP A C 1
ATOM 3668 O O . ASP A 1 456 ? -10.767 30.710 -27.692 1.00 78.50 456 ASP A O 1
ATOM 3672 N N . LEU A 1 457 ? -9.989 32.497 -28.833 1.00 73.94 457 LEU A N 1
ATOM 3673 C CA . LEU A 1 457 ? -10.679 33.557 -28.075 1.00 73.94 457 LEU A CA 1
ATOM 3674 C C . LEU A 1 457 ? -12.209 33.387 -28.003 1.00 73.94 457 LEU A C 1
ATOM 3676 O O . LEU A 1 457 ? -12.876 34.115 -27.272 1.00 73.94 457 LEU A O 1
ATOM 3680 N N . THR A 1 458 ? -12.776 32.439 -28.751 1.00 81.31 458 THR A N 1
ATOM 3681 C CA . THR A 1 458 ? -14.214 32.167 -28.780 1.00 81.31 458 THR A CA 1
ATOM 3682 C C . THR A 1 458 ? -14.669 31.105 -27.773 1.00 81.31 458 THR A C 1
ATOM 3684 O O . THR A 1 458 ? -15.874 30.926 -27.591 1.00 81.31 458 THR A O 1
ATOM 3687 N N . LYS A 1 459 ? -13.747 30.393 -27.099 1.00 80.62 459 LYS A N 1
ATOM 3688 C CA . LYS A 1 459 ? -14.089 29.283 -26.191 1.00 80.62 459 LYS A CA 1
ATOM 3689 C C . LYS A 1 459 ? -13.371 29.381 -24.847 1.00 80.62 459 LYS A C 1
ATOM 3691 O O . LYS A 1 459 ? -12.174 29.125 -24.735 1.00 80.62 459 LYS A O 1
ATOM 3696 N N . GLU A 1 460 ? -14.140 29.643 -23.794 1.00 85.06 460 GLU A N 1
ATOM 3697 C CA . GLU A 1 460 ? -13.677 29.467 -22.417 1.00 85.06 460 GLU A CA 1
ATOM 3698 C C . GLU A 1 460 ? -13.911 28.020 -21.969 1.00 85.06 460 GLU A C 1
ATOM 3700 O O . GLU A 1 460 ? -15.025 27.493 -22.044 1.00 85.06 460 GLU A O 1
ATOM 3705 N N . LYS A 1 461 ? -12.852 27.353 -21.504 1.00 87.44 461 LYS A N 1
ATOM 3706 C CA . LYS A 1 461 ? -12.932 25.993 -20.975 1.00 87.44 461 LYS A CA 1
ATOM 3707 C C . LYS A 1 461 ? -12.922 26.045 -19.454 1.00 87.44 461 LYS A C 1
ATOM 3709 O O . LYS A 1 461 ? -11.986 26.547 -18.844 1.00 87.44 461 LYS A O 1
ATOM 3714 N N . VAL A 1 462 ? -13.942 25.465 -18.832 1.00 90.25 462 VAL A N 1
ATOM 3715 C CA . VAL A 1 462 ? -13.992 25.297 -17.376 1.00 90.25 462 VAL A CA 1
ATOM 3716 C C . VAL A 1 462 ? -13.487 23.902 -17.021 1.00 90.25 462 VAL A C 1
ATOM 3718 O O . VAL A 1 462 ? -14.048 22.898 -17.459 1.00 90.25 462 VAL A O 1
ATOM 3721 N N . ILE A 1 463 ? -12.424 23.827 -16.227 1.00 90.00 463 ILE A N 1
ATOM 3722 C CA . ILE A 1 463 ? -11.842 22.582 -15.729 1.00 90.00 463 ILE A CA 1
ATOM 3723 C C . ILE A 1 463 ? -12.230 22.432 -14.259 1.00 90.00 463 ILE A C 1
ATOM 3725 O O . ILE A 1 463 ? -11.853 23.232 -13.405 1.00 90.00 463 ILE A O 1
ATOM 3729 N N . LEU A 1 464 ? -12.989 21.381 -13.965 1.00 93.06 464 LEU A N 1
ATOM 3730 C CA . LEU A 1 464 ? -13.402 21.016 -12.614 1.00 93.06 464 LEU A CA 1
ATOM 3731 C C . LEU A 1 464 ? -12.564 19.824 -12.161 1.00 93.06 464 LEU A C 1
ATOM 3733 O O . LEU A 1 464 ? -12.600 18.769 -12.794 1.00 93.06 464 LEU A O 1
ATOM 3737 N N . ARG A 1 465 ? -11.823 19.969 -11.062 1.00 90.75 465 ARG A N 1
ATOM 3738 C CA . ARG A 1 465 ? -11.147 18.836 -10.420 1.00 90.75 465 ARG A CA 1
ATOM 3739 C C . ARG A 1 465 ? -12.030 18.284 -9.317 1.00 90.75 465 ARG A C 1
ATOM 3741 O O . ARG A 1 465 ? -12.495 19.031 -8.462 1.00 90.75 465 ARG A O 1
ATOM 3748 N N . VAL A 1 466 ? -12.244 16.977 -9.332 1.00 90.38 466 VAL A N 1
ATOM 3749 C CA . VAL A 1 466 ? -13.093 16.253 -8.380 1.00 90.38 466 VAL A CA 1
ATOM 3750 C C . VAL A 1 466 ? -12.249 15.133 -7.783 1.00 90.38 466 VAL A C 1
ATOM 3752 O O . VAL A 1 466 ? -11.475 14.494 -8.499 1.00 90.38 466 VAL A O 1
ATOM 3755 N N . ARG A 1 467 ? -12.330 14.912 -6.462 1.00 84.94 467 ARG A N 1
ATOM 3756 C CA . ARG A 1 467 ? -11.621 13.764 -5.864 1.00 84.94 467 ARG A CA 1
ATOM 3757 C C . ARG A 1 467 ? -12.269 12.480 -6.350 1.00 84.94 467 ARG A C 1
ATOM 3759 O O . ARG A 1 467 ? -13.489 12.418 -6.428 1.00 84.94 467 ARG A O 1
ATOM 3766 N N . ASN A 1 468 ? -11.469 11.433 -6.541 1.00 82.94 468 ASN A N 1
ATOM 3767 C CA . ASN A 1 468 ? -11.965 10.175 -7.096 1.00 82.94 468 ASN A CA 1
ATOM 3768 C C . ASN A 1 468 ? -13.190 9.615 -6.343 1.00 82.94 468 ASN A C 1
ATOM 3770 O O . ASN A 1 468 ? -14.169 9.232 -6.973 1.00 82.94 468 ASN A O 1
ATOM 3774 N N . ARG A 1 469 ? -13.192 9.686 -5.003 1.00 83.19 469 ARG A N 1
ATOM 3775 C CA . ARG A 1 469 ? -14.321 9.248 -4.154 1.00 83.19 469 ARG A CA 1
ATOM 3776 C C . ARG A 1 469 ? -15.638 10.010 -4.367 1.00 83.19 469 ARG A C 1
ATOM 3778 O O . ARG A 1 469 ? -16.681 9.548 -3.935 1.00 83.19 469 ARG A O 1
ATOM 3785 N N . TYR A 1 470 ? -15.598 11.194 -4.977 1.00 88.56 470 TYR A N 1
ATOM 3786 C CA . TYR A 1 470 ? -16.776 12.022 -5.254 1.00 88.56 470 TYR A CA 1
ATOM 3787 C C . TYR A 1 470 ? -17.235 11.928 -6.712 1.00 88.56 470 TYR A C 1
ATOM 3789 O O . TYR A 1 470 ? -18.250 12.536 -7.051 1.00 88.56 470 TYR A O 1
ATOM 3797 N N . ASN A 1 471 ? -16.510 11.200 -7.571 1.00 87.50 471 ASN A N 1
ATOM 3798 C CA . ASN A 1 471 ? -16.775 11.169 -9.010 1.00 87.50 471 ASN A CA 1
ATOM 3799 C C . ASN A 1 471 ? -18.203 10.715 -9.313 1.00 87.50 471 ASN A C 1
ATOM 3801 O O . ASN A 1 471 ? -18.915 11.435 -10.004 1.00 87.50 471 ASN A O 1
ATOM 3805 N N . SER A 1 472 ? -18.650 9.602 -8.728 1.00 86.56 472 SER A N 1
ATOM 3806 C CA . SER A 1 472 ? -19.981 9.039 -8.989 1.00 86.56 472 SER A CA 1
ATOM 3807 C C . SER A 1 472 ? -21.102 10.029 -8.652 1.00 86.56 472 SER A C 1
ATOM 3809 O O . SER A 1 472 ? -22.016 10.247 -9.439 1.00 86.56 472 SER A O 1
ATOM 3811 N N . ILE A 1 473 ? -21.008 10.717 -7.511 1.00 89.44 473 ILE A N 1
ATOM 3812 C CA . ILE A 1 473 ? -22.010 11.710 -7.086 1.00 89.44 473 ILE A CA 1
ATOM 3813 C C . ILE A 1 473 ? -21.937 12.987 -7.914 1.00 89.44 473 ILE A C 1
ATOM 3815 O O . ILE A 1 473 ? -22.963 13.601 -8.210 1.00 89.44 473 ILE A O 1
ATOM 3819 N N . PHE A 1 474 ? -20.731 13.411 -8.282 1.00 91.06 474 PHE A N 1
ATOM 3820 C CA . PHE A 1 474 ? -20.546 14.570 -9.138 1.00 91.06 474 PHE A CA 1
ATOM 3821 C C . PHE A 1 474 ? -21.122 14.327 -10.540 1.00 91.06 474 PHE A C 1
ATOM 3823 O O . PHE A 1 474 ? -21.852 15.174 -11.054 1.00 91.06 474 PHE A O 1
ATOM 3830 N N . GLU A 1 475 ? -20.873 13.152 -11.119 1.00 89.44 475 GLU A N 1
ATOM 3831 C CA . GLU A 1 475 ? -21.449 12.723 -12.395 1.00 89.44 475 GLU A CA 1
ATOM 3832 C C . GLU A 1 475 ? -22.979 12.638 -12.312 1.00 89.44 475 GLU A C 1
ATOM 3834 O O . GLU A 1 475 ? -23.656 13.216 -13.162 1.00 89.44 475 GLU A O 1
ATOM 3839 N N . LEU A 1 476 ? -23.534 12.049 -11.245 1.00 87.81 476 LEU A N 1
ATOM 3840 C CA . LEU A 1 476 ? -24.983 12.031 -11.003 1.00 87.81 476 LEU A CA 1
ATOM 3841 C C . LEU A 1 476 ? -25.576 13.449 -10.945 1.00 87.81 476 LEU A C 1
ATOM 3843 O O . LEU A 1 476 ? -26.614 13.714 -11.550 1.00 87.81 476 LEU A O 1
ATOM 3847 N N . ARG A 1 477 ? -24.908 14.409 -10.289 1.00 90.00 477 ARG A N 1
ATOM 3848 C CA . ARG A 1 477 ? -25.361 15.815 -10.276 1.00 90.00 477 ARG A CA 1
ATOM 3849 C C . ARG A 1 477 ? -25.339 16.450 -11.661 1.00 90.00 477 ARG A C 1
ATOM 3851 O O . ARG A 1 477 ? -26.264 17.190 -11.998 1.00 90.00 477 ARG A O 1
ATOM 3858 N N . LEU A 1 478 ? -24.303 16.186 -12.456 1.00 89.69 478 LEU A N 1
ATOM 3859 C CA . LEU A 1 478 ? -24.225 16.681 -13.831 1.00 89.69 478 LEU A CA 1
ATOM 3860 C C . LEU A 1 478 ? -25.321 16.072 -14.708 1.00 89.69 478 LEU A C 1
ATOM 3862 O O . LEU A 1 478 ? -25.911 16.787 -15.519 1.00 89.69 478 LEU A O 1
ATOM 3866 N N . GLN A 1 479 ? -25.625 14.786 -14.529 1.00 87.25 479 GLN A N 1
ATOM 3867 C CA . GLN A 1 479 ? -26.724 14.112 -15.216 1.00 87.25 479 GLN A CA 1
ATOM 3868 C C . GLN A 1 479 ? -28.072 14.733 -14.843 1.00 87.25 479 GLN A C 1
ATOM 3870 O O . GLN A 1 479 ? -28.804 15.163 -15.735 1.00 87.25 479 GLN A O 1
ATOM 3875 N N . HIS A 1 480 ? -28.361 14.888 -13.547 1.00 85.44 480 HIS A N 1
ATOM 3876 C CA . HIS A 1 480 ? -29.609 15.493 -13.070 1.00 85.44 480 HIS A CA 1
ATOM 3877 C C . HIS A 1 480 ? -29.795 16.944 -13.531 1.00 85.44 480 HIS A C 1
ATOM 3879 O O . HIS A 1 480 ? -30.920 17.362 -13.795 1.00 85.44 480 HIS A O 1
ATOM 3885 N N . ARG A 1 481 ? -28.705 17.709 -13.679 1.00 86.12 481 ARG A N 1
ATOM 3886 C CA . ARG A 1 481 ? -28.736 19.088 -14.198 1.00 86.12 481 ARG A CA 1
ATOM 3887 C C . ARG A 1 481 ? -28.650 19.183 -15.724 1.00 86.12 481 ARG A C 1
ATOM 3889 O O . ARG A 1 481 ? -28.542 20.289 -16.240 1.00 86.12 481 ARG A O 1
ATOM 3896 N N . GLN A 1 482 ? -28.679 18.054 -16.436 1.00 87.75 482 GLN A N 1
ATOM 3897 C CA . GLN A 1 482 ? -28.576 17.991 -17.901 1.00 87.75 482 GLN A CA 1
ATOM 3898 C C . GLN A 1 482 ? -27.292 18.642 -18.455 1.00 87.75 482 GLN A C 1
ATOM 3900 O O . GLN A 1 482 ? -27.259 19.147 -19.573 1.00 87.75 482 GLN A O 1
ATOM 3905 N N . LEU A 1 483 ? -26.209 18.620 -17.673 1.00 84.38 483 LEU A N 1
ATOM 3906 C CA . LEU A 1 483 ? -24.900 19.157 -18.058 1.00 84.38 483 LEU A CA 1
ATOM 3907 C C . LEU A 1 483 ? -23.933 18.075 -18.550 1.00 84.38 483 LEU A C 1
ATOM 3909 O O . LEU A 1 483 ? -22.880 18.410 -19.084 1.00 84.38 483 LEU A O 1
ATOM 3913 N N . HIS A 1 484 ? -24.267 16.792 -18.388 1.00 82.62 484 HIS A N 1
ATOM 3914 C CA . HIS A 1 484 ? -23.374 15.677 -18.721 1.00 82.62 484 HIS A CA 1
ATOM 3915 C C . HIS A 1 484 ? -22.912 15.687 -20.191 1.00 82.62 484 HIS A C 1
ATOM 3917 O O . HIS A 1 484 ? -21.741 15.445 -20.453 1.00 82.62 484 HIS A O 1
ATOM 3923 N N . SER A 1 485 ? -23.778 16.063 -21.138 1.00 83.31 485 SER A N 1
ATOM 3924 C CA . SER A 1 485 ? -23.434 16.167 -22.567 1.00 83.31 485 SER A CA 1
ATOM 3925 C C . SER A 1 485 ? -22.415 17.271 -22.873 1.00 83.31 485 SER A C 1
ATOM 3927 O O . SER A 1 485 ? -21.751 17.245 -23.906 1.00 83.31 485 SER A O 1
ATOM 3929 N N . ARG A 1 486 ? -22.264 18.243 -21.966 1.00 83.38 486 ARG A N 1
ATOM 3930 C CA . ARG A 1 486 ? -21.346 19.383 -22.093 1.00 83.38 486 ARG A CA 1
ATOM 3931 C C . ARG A 1 486 ? -20.040 19.177 -21.329 1.00 83.38 486 ARG A C 1
ATOM 3933 O O . ARG A 1 486 ? -19.144 20.014 -21.424 1.00 83.38 486 ARG A O 1
ATOM 3940 N N . VAL A 1 487 ? -19.926 18.094 -20.560 1.00 84.50 487 VAL A N 1
ATOM 3941 C CA . VAL A 1 487 ? -18.765 17.809 -19.717 1.00 84.50 487 VAL A CA 1
ATOM 3942 C C . VAL A 1 487 ? -18.043 16.588 -20.258 1.00 84.50 487 VAL A C 1
ATOM 3944 O O . VAL A 1 487 ? -18.536 15.467 -20.199 1.00 84.50 487 VAL A O 1
ATOM 3947 N N . LYS A 1 488 ? -16.818 16.795 -20.742 1.00 86.31 488 LYS A N 1
ATOM 3948 C CA . LYS A 1 488 ? -15.927 15.695 -21.104 1.00 86.31 488 LYS A CA 1
ATOM 3949 C C . LYS A 1 488 ? -15.095 15.310 -19.888 1.00 86.31 488 LYS A C 1
ATOM 3951 O O . LYS A 1 488 ? -14.313 16.122 -19.391 1.00 86.31 488 LYS A O 1
ATOM 3956 N N . ARG A 1 489 ? -15.232 14.067 -19.421 1.00 83.25 489 ARG A N 1
ATOM 3957 C CA . ARG A 1 489 ? -14.353 13.528 -18.380 1.00 83.25 489 ARG A CA 1
ATOM 3958 C C . ARG A 1 489 ? -12.936 13.422 -18.935 1.00 83.25 489 ARG A C 1
ATOM 3960 O O . ARG A 1 489 ? -12.694 12.758 -19.940 1.00 8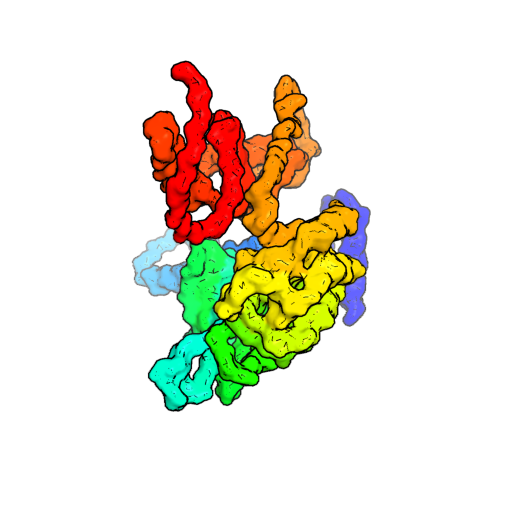3.25 489 ARG A O 1
ATOM 3967 N N . VAL A 1 490 ? -11.999 14.073 -18.260 1.00 79.75 490 VAL A N 1
ATOM 3968 C CA . VAL A 1 490 ? -10.568 13.958 -18.539 1.00 79.75 490 VAL A CA 1
ATOM 3969 C C . VAL A 1 490 ? -9.925 13.410 -17.277 1.00 79.75 490 VAL A C 1
ATOM 3971 O O . VAL A 1 490 ? -9.934 14.067 -16.239 1.00 79.75 490 VAL A O 1
ATOM 3974 N N . LEU A 1 491 ? -9.406 12.186 -17.341 1.00 73.69 491 LEU A N 1
ATOM 3975 C CA . LEU A 1 491 ? -8.647 11.615 -16.234 1.00 73.69 491 LEU A CA 1
ATOM 3976 C C . LEU A 1 491 ? -7.338 12.404 -16.116 1.00 73.69 491 LEU A C 1
ATOM 3978 O O . LEU A 1 491 ? -6.485 12.347 -17.001 1.00 73.69 491 LEU A O 1
ATOM 3982 N N . GLY A 1 492 ? -7.232 13.220 -15.065 1.00 55.19 492 GLY A N 1
ATOM 3983 C CA . GLY A 1 492 ? -6.086 14.094 -14.846 1.00 55.19 492 GLY A CA 1
ATOM 3984 C C . GLY A 1 492 ? -4.809 13.284 -14.646 1.00 55.19 492 GLY A C 1
ATOM 3985 O O . GLY A 1 492 ? -4.641 12.647 -13.610 1.00 55.19 492 GLY A O 1
ATOM 3986 N N . LYS A 1 493 ? -3.899 13.346 -15.621 1.00 49.56 493 LYS A N 1
ATOM 3987 C CA . LYS A 1 493 ? -2.485 13.013 -15.425 1.00 49.56 493 LYS A CA 1
ATOM 3988 C C . LYS A 1 493 ? -1.898 14.020 -14.424 1.00 49.56 493 LYS A C 1
ATOM 3990 O O . LYS A 1 493 ? -2.244 15.204 -14.472 1.00 49.56 493 LYS A O 1
ATOM 3995 N N . GLY A 1 494 ? -1.056 13.558 -13.500 1.00 35.28 494 GLY A N 1
ATOM 3996 C CA . GLY A 1 494 ? -0.306 14.437 -12.599 1.00 35.28 494 GLY A CA 1
ATOM 3997 C C . GLY A 1 494 ? 0.386 15.543 -13.400 1.00 35.28 494 GLY A C 1
ATOM 3998 O O . GLY A 1 494 ? 0.995 15.278 -14.431 1.00 35.28 494 GLY A O 1
ATOM 3999 N N . VAL A 1 495 ? 0.209 16.793 -12.975 1.00 30.48 495 VAL A N 1
ATOM 4000 C CA . VAL A 1 495 ? 0.679 17.976 -13.702 1.00 30.48 495 VAL A CA 1
ATOM 4001 C C . VAL A 1 495 ? 2.203 18.063 -13.603 1.00 30.48 495 VAL A C 1
ATOM 4003 O O . VAL A 1 495 ? 2.728 18.466 -12.571 1.00 30.48 495 VAL A O 1
ATOM 4006 N N . SER A 1 496 ? 2.908 17.758 -14.689 1.00 25.03 496 SER A N 1
ATOM 4007 C CA . SER A 1 496 ? 4.196 18.374 -15.008 1.00 25.03 496 SER A CA 1
ATOM 4008 C C . SER A 1 496 ? 3.946 19.440 -16.079 1.00 25.03 496 SER A C 1
ATOM 4010 O O . SER A 1 496 ? 3.489 19.157 -17.184 1.00 25.03 496 SER A O 1
ATOM 4012 N N . ARG A 1 497 ? 4.169 20.712 -15.726 1.00 27.31 497 ARG A N 1
ATOM 4013 C CA . ARG A 1 497 ? 4.172 21.821 -16.689 1.00 27.31 497 ARG A CA 1
ATOM 4014 C C . ARG A 1 497 ? 5.462 21.736 -17.500 1.00 27.31 497 ARG A C 1
ATOM 4016 O O . ARG A 1 497 ? 6.528 21.974 -16.944 1.00 27.31 497 ARG A O 1
ATOM 4023 N N . ILE A 1 498 ? 5.356 21.469 -18.797 1.00 24.16 498 ILE A N 1
ATOM 4024 C CA . ILE A 1 498 ? 6.403 21.797 -19.767 1.00 24.16 498 ILE A CA 1
ATOM 4025 C C . ILE A 1 498 ? 5.734 22.541 -20.919 1.00 24.16 498 ILE A C 1
ATOM 4027 O O . ILE A 1 498 ? 4.849 22.019 -21.593 1.00 24.16 498 ILE A O 1
ATOM 4031 N N . SER A 1 499 ? 6.141 23.793 -21.100 1.00 31.39 499 SER A N 1
ATOM 4032 C CA . SER A 1 499 ? 5.831 24.610 -22.265 1.00 31.39 499 SER A CA 1
ATOM 4033 C C . SER A 1 499 ? 6.728 24.206 -23.436 1.00 31.39 499 SER A C 1
ATOM 4035 O O . SER A 1 499 ? 7.947 24.298 -23.341 1.00 31.39 499 SER A O 1
ATOM 4037 N N . SER A 1 500 ? 6.125 23.826 -24.554 1.00 25.88 500 SER A N 1
ATOM 4038 C CA . SER A 1 500 ? 6.681 23.954 -25.908 1.00 25.88 500 SER A CA 1
ATOM 4039 C C . SER A 1 500 ? 5.458 24.071 -26.827 1.00 25.88 500 SER A C 1
ATOM 4041 O O . SER A 1 500 ? 4.434 23.454 -26.556 1.00 25.88 500 SER A O 1
ATOM 4043 N N . GLY A 1 501 ? 5.377 24.957 -27.809 1.00 26.53 501 GLY A N 1
ATOM 4044 C CA . GLY A 1 501 ? 6.387 25.332 -28.785 1.00 26.53 501 GLY A CA 1
ATOM 4045 C C . GLY A 1 501 ? 5.754 25.032 -30.146 1.00 26.53 501 GLY A C 1
ATOM 4046 O O . GLY A 1 501 ? 5.348 23.905 -30.393 1.00 26.53 501 GLY A O 1
ATOM 4047 N N . ALA A 1 502 ? 5.563 26.079 -30.944 1.00 31.03 502 ALA A N 1
ATOM 4048 C CA . ALA A 1 502 ? 4.789 26.149 -32.180 1.00 31.03 502 ALA A CA 1
ATOM 4049 C C . ALA A 1 502 ? 4.913 24.956 -33.151 1.00 31.03 502 ALA A C 1
ATOM 4051 O O . ALA A 1 502 ? 6.001 24.463 -33.426 1.00 31.03 502 ALA A O 1
ATOM 4052 N N . GLY A 1 503 ? 3.785 24.609 -33.777 1.00 24.86 503 GLY A N 1
ATOM 4053 C CA . GLY A 1 503 ? 3.722 23.787 -34.982 1.00 24.86 503 GLY A CA 1
ATOM 4054 C C . GLY A 1 503 ? 2.563 24.242 -35.864 1.00 24.86 503 GLY A C 1
ATOM 4055 O O . GLY A 1 503 ? 1.429 23.809 -35.675 1.00 24.86 503 GLY A O 1
ATOM 4056 N N . LEU A 1 504 ? 2.847 25.159 -36.794 1.00 28.12 504 LEU A N 1
ATOM 4057 C CA . LEU A 1 504 ? 1.944 25.538 -37.879 1.00 28.12 504 LEU A CA 1
ATOM 4058 C C . LEU A 1 504 ? 1.663 24.322 -38.770 1.00 28.12 504 LEU A C 1
ATOM 4060 O O . LEU A 1 504 ? 2.589 23.757 -39.345 1.00 28.12 504 LEU A O 1
ATOM 4064 N N . LEU A 1 505 ? 0.387 24.012 -38.988 1.00 24.61 505 LEU A N 1
ATOM 4065 C CA . LEU A 1 505 ? -0.076 23.337 -40.198 1.00 24.61 505 LEU A CA 1
ATOM 4066 C C . LEU A 1 505 ? -1.301 24.087 -40.717 1.00 24.61 505 LEU A C 1
ATOM 4068 O O . LEU A 1 505 ? -2.417 23.957 -40.220 1.00 24.61 505 LEU A O 1
ATOM 4072 N N . THR A 1 506 ? -1.052 24.924 -41.718 1.00 29.41 506 THR A N 1
ATOM 4073 C CA . THR A 1 506 ? -2.065 25.565 -42.544 1.00 29.41 506 THR A CA 1
ATOM 4074 C C . THR A 1 506 ? -2.759 24.513 -43.403 1.00 29.41 506 THR A C 1
ATOM 4076 O O . THR A 1 506 ? -2.132 23.822 -44.204 1.00 29.41 506 THR A O 1
ATOM 4079 N N . ARG A 1 507 ? -4.088 24.437 -43.309 1.00 23.52 507 ARG A N 1
ATOM 4080 C CA . ARG A 1 507 ? -4.916 23.886 -44.385 1.00 23.52 507 ARG A CA 1
ATOM 4081 C C . ARG A 1 507 ? -6.018 24.892 -44.695 1.00 23.52 507 ARG A C 1
ATOM 4083 O O . ARG A 1 507 ? -6.998 25.003 -43.969 1.00 23.52 507 ARG A O 1
ATOM 4090 N N . LYS A 1 508 ? -5.789 25.666 -45.760 1.00 27.94 508 LYS A N 1
ATOM 4091 C CA . LYS A 1 508 ? -6.761 26.578 -46.377 1.00 27.94 508 LYS A CA 1
ATOM 4092 C C . LYS A 1 508 ? -8.045 25.826 -46.728 1.00 27.94 508 LYS A C 1
ATOM 4094 O O . LYS A 1 508 ? -7.957 24.767 -47.349 1.00 27.94 508 LYS A O 1
ATOM 4099 N N . ARG A 1 509 ? -9.197 26.451 -46.479 1.00 26.80 509 ARG A N 1
ATOM 4100 C CA . ARG A 1 509 ? -10.343 26.451 -47.400 1.00 26.80 509 ARG A CA 1
ATOM 4101 C C . ARG A 1 509 ? -11.114 27.769 -47.252 1.00 26.80 509 ARG A C 1
ATOM 4103 O O . ARG A 1 509 ? -11.592 28.045 -46.160 1.00 26.80 509 ARG A O 1
ATOM 4110 N N . TYR A 1 510 ? -11.173 28.462 -48.394 1.00 31.25 510 TYR A N 1
ATOM 4111 C CA . TYR A 1 510 ? -11.863 29.700 -48.783 1.00 31.25 510 TYR A CA 1
ATOM 4112 C C . TYR A 1 510 ? -11.600 30.959 -47.962 1.00 31.25 510 TYR A C 1
ATOM 4114 O O . TYR A 1 510 ? -12.103 31.067 -46.827 1.00 31.25 510 TYR A O 1
#

Radius of gyration: 29.7 Å; chains: 1; bounding box: 78×62×95 Å

Sequence (510 aa):
MDELSSIDSLFQQLSISDDVNRFSSDTVDNLLQKLTLSDDVRDPSSLSPIELFPRELSWKIIQFVPEAVFNLRLVKVKISQYSRHKKSVTISNSENFGNWYIQTSRLLYSRVAELALERDTIRLVDSLDINQSKIAVANEDKQNPLETFKLVVPKSKSSLFELRLKHHLLERNLKRAPLDGTLFEYRLEINPLNASDVEKAKKLRDCVGKRAGTLIVHWYWRSGTSSLPFVYDHLSGIQFDALKVEEFCMSAVLLNSLPSIVADHNVDHISLHVAEVTSHDTVEVLLHLSSLVSSIHLKQLNAYRSHASNYMLGVSSADWGQIIIDMFSRKVKKLLIDNEFFPAYLPKDAADRLIARCQNRILLVNLNAFRHSAMDLQDLSEDFRKHGNGTKDERTLSPMEMLPREIVWMIVGYALESVFDLSMTSRLLRARVTEFTIQQNSLRLVTSLELDRSADLTKEKVILRVRNRYNSIFELRLQHRQLHSRVKRVLGKGVSRISSGAGLLTRKRY